Protein AF-0000000072361616 (afdb_homodimer)

Organism: Felis catus (NCBI:txid9685)

Nearest PDB structures (foldseek):
  4yra-assembly2_B  TM=9.728E-01  e=6.068E-49  Mus musculus
  6jyg-assembly1_F  TM=9.599E-01  e=6.213E-40  Phytophthora infestans T30-4
  8gil-assembly1_B  TM=9.466E-01  e=5.056E-34  Trypanosoma cruzi
  8gjb-assembly1_B  TM=9.308E-01  e=2.447E-34  Trypanosoma cruzi
  5k4t-assembly1_A  TM=9.382E-01  e=1.420E-34  Trypanosoma brucei

Radius of gyration: 33.46 Å; Cα contacts (8 Å, |Δi|>4): 1234; chains: 2; bounding box: 76×126×83 Å

Secondary structure (DSSP, 8-state):
---S---------S--TT-----------------------------------------------TTS----EEEE-SS---HHHHHHHHHHH-GGGEEEEESSPPPHHHHTTS-EEE--TT-HHHHHHHHHHTT--EEEE-----HHHHHH-HHHHIIIIIIHHHHHHHHHHHTT-EEE--EEGGG--TTS--TTBPSSS----SSHHHHHHHHHHHHHHHHHHHH--EEEEEEE-EEE-SS----S-GGGHHHHHHHHHHHTSEEEESS-TT--EEEEEHHHHHHHHHHHHHS-GGG-S-SEEE--SEEE-HHHHHHHHHTT-TT-EEEE---HHHHHHHHHS-SSB--HHHHHHH-------HHHHHHHHHHHHHHHHHHHHH-/---S-TT--TT-SS--TT-----------------------------------------------S-S----EEEE-SS---HHHHHHHHHHH-GGGEEEEESSPPPHHHHTTS-EEE--TT-HHHHHHHHHHTT--EEEE-----HHHHHH-HHHHIIIIIIHHHHHHHHHHHTT-EEE--EEGGG--TTS--TTBPSSS----SSHHHHHHHHHHHHHHHHHHHH--EEEEEEE-EEE-SS----S-GGGHHHHHHHHHHHTSEEEESS-TT--EEEEEHHHHHHHHHHHHHS-GGG-S-SEEE--SEEE-HHHHHHHHHTT-TT-EEEE---HHHHHHHHHS-SSB--HHHHHHH-------HHHHHHHHHHHHHHHHHHHHH-

Sequence (774 aa):
DLGPRAAAAWALAAQHFWEAPSEGYLKSDAGRQDAAAGCGPDAGETSLWLLDLCPAGPVSGHLPSANSSRCQLLLFLFLWNRPATRLNYRKRFGKDNVILSDIRKPPDHIFHGGPFIYSDILDYKNLREIVVNNRITWLFHYSALLSAIGEANVSLARAVNITGLHNVLDVAAEHNLRLFVPSTIGAFGPTSPRNPTPDICIQRPRTIYGVSKVHAELMGEYYHYRYGLDFRCLRYPGIISADSQPGGGTTDYAVQIFHDAVKNGKFECNLKSSTRLPMMYIDDCLRATLEVMEAPAESLSMRTYNVNAMSFTPEDLAQELLKHIPEFQITYNVDSVRQAIADSWPMNFDDSNARKDWGWKHDFDLPELVTTMLNFHGSDTRVAQANDLGPRAAAAWALAAQHFWEAPSEGYLKSDAGRQDAAAGCGPDAGETSLWLLDLCPAGPVSGHLPSANSSRCQLLLFLFLWNRPATRLNYRKRFGKDNVILSDIRKPPDHIFHGGPFIYSDILDYKNLREIVVNNRITWLFHYSALLSAIGEANVSLARAVNITGLHNVLDVAAEHNLRLFVPSTIGAFGPTSPRNPTPDICIQRPRTIYGVSKVHAELMGEYYHYRYGLDFRCLRYPGIISADSQPGGGTTDYAVQIFHDAVKNGKFECNLKSSTRLPMMYIDDCLRATLEVMEAPAESLSMRTYNVNAMSFTPEDLAQELLKHIPEFQITYNVDSVRQAIADSWPMNFDDSNARKDWGWKHDFDLPELVTTMLNFHGSDTRVAQAN

Structure (mmCIF, N/CA/C/O backbone):
data_AF-0000000072361616-model_v1
#
loop_
_entity.id
_entity.type
_entity.pdbx_description
1 polymer 'Uncharacterized protein'
#
loop_
_atom_site.group_PDB
_atom_site.id
_atom_site.type_symbol
_atom_site.label_atom_id
_atom_site.label_alt_id
_atom_site.label_comp_id
_atom_site.label_asym_id
_atom_site.label_entity_id
_atom_site.label_seq_id
_atom_site.pdbx_PDB_ins_code
_atom_site.Cartn_x
_atom_site.Cartn_y
_atom_site.Cartn_z
_atom_site.occupancy
_atom_site.B_iso_or_equiv
_atom_site.auth_seq_id
_atom_site.auth_comp_id
_atom_site.auth_asym_id
_atom_site.auth_atom_id
_atom_site.pdbx_PDB_model_num
ATOM 1 N N . ASP A 1 1 ? 14.508 43.75 -32.531 1 20.64 1 ASP A N 1
ATOM 2 C CA . ASP A 1 1 ? 14.195 43.25 -33.844 1 20.64 1 ASP A CA 1
ATOM 3 C C . ASP A 1 1 ? 14.703 41.812 -34.031 1 20.64 1 ASP A C 1
ATOM 5 O O . ASP A 1 1 ? 14.883 41.344 -35.156 1 20.64 1 ASP A O 1
ATOM 9 N N . LEU A 1 2 ? 14.844 41.031 -32.938 1 20.56 2 LEU A N 1
ATOM 10 C CA . LEU A 1 2 ? 15.461 39.844 -32.375 1 20.56 2 LEU A CA 1
ATOM 11 C C . LEU A 1 2 ? 15 38.594 -33.125 1 20.56 2 LEU A C 1
ATOM 13 O O . LEU A 1 2 ? 13.805 38.312 -33.188 1 20.56 2 LEU A O 1
ATOM 17 N N . GLY A 1 3 ? 15.805 37.969 -34.125 1 20.42 3 GLY A N 1
ATOM 18 C CA . GLY A 1 3 ? 15.953 37.125 -35.312 1 20.42 3 GLY A CA 1
ATOM 19 C C . GLY A 1 3 ? 15.68 35.656 -35 1 20.42 3 GLY A C 1
ATOM 20 O O . GLY A 1 3 ? 15.68 35.219 -33.844 1 20.42 3 GLY A O 1
ATOM 21 N N . PRO A 1 4 ? 15.242 34.719 -36 1 20.38 4 PRO A N 1
ATOM 22 C CA . PRO A 1 4 ? 14.508 33.438 -36.094 1 20.38 4 PRO A CA 1
ATOM 23 C C . PRO A 1 4 ? 15.266 32.25 -35.5 1 20.38 4 PRO A C 1
ATOM 25 O O . PRO A 1 4 ? 14.734 31.156 -35.438 1 20.38 4 PRO A O 1
ATOM 28 N N . ARG A 1 5 ? 16.578 32.156 -35.25 1 17.88 5 ARG A N 1
ATOM 29 C CA . ARG A 1 5 ? 17.594 31.141 -35.594 1 17.88 5 ARG A CA 1
ATOM 30 C C . ARG A 1 5 ? 17.469 29.922 -34.688 1 17.88 5 ARG A C 1
ATOM 32 O O . ARG A 1 5 ? 17.531 28.781 -35.156 1 17.88 5 ARG A O 1
ATOM 39 N N . ALA A 1 6 ? 17.891 29.875 -33.344 1 17.14 6 ALA A N 1
ATOM 40 C CA . ALA A 1 6 ? 18.859 28.906 -32.812 1 17.14 6 ALA A CA 1
ATOM 41 C C . ALA A 1 6 ? 18.156 27.625 -32.406 1 17.14 6 ALA A C 1
ATOM 43 O O . ALA A 1 6 ? 17.984 27.359 -31.203 1 17.14 6 ALA A O 1
ATOM 44 N N . ALA A 1 7 ? 16.969 27.188 -32.656 1 16.47 7 ALA A N 1
ATOM 45 C CA . ALA A 1 7 ? 16.156 26.266 -31.875 1 16.47 7 ALA A CA 1
ATOM 46 C C . ALA A 1 7 ? 16.609 24.828 -32.062 1 16.47 7 ALA A C 1
ATOM 48 O O . ALA A 1 7 ? 15.953 23.891 -31.625 1 16.47 7 ALA A O 1
ATOM 49 N N . ALA A 1 8 ? 17.672 24.328 -32.906 1 16.77 8 ALA A N 1
ATOM 50 C CA . ALA A 1 8 ? 17.797 23.078 -33.656 1 16.77 8 ALA A CA 1
ATOM 51 C C . ALA A 1 8 ? 18.188 21.922 -32.75 1 16.77 8 ALA A C 1
ATOM 53 O O . ALA A 1 8 ? 17.656 20.812 -32.875 1 16.77 8 ALA A O 1
ATOM 54 N N . ALA A 1 9 ? 19.328 21.766 -31.859 1 16.69 9 ALA A N 1
ATOM 55 C CA . ALA A 1 9 ? 20.422 20.797 -31.922 1 16.69 9 ALA A CA 1
ATOM 56 C C . ALA A 1 9 ? 20.094 19.531 -31.141 1 16.69 9 ALA A C 1
ATOM 58 O O . ALA A 1 9 ? 20.453 18.438 -31.547 1 16.69 9 ALA A O 1
ATOM 59 N N . TRP A 1 10 ? 19.688 19.344 -29.828 1 16.55 10 TRP A N 1
ATOM 60 C CA . TRP A 1 10 ? 20.234 18.344 -28.922 1 16.55 10 TRP A CA 1
ATOM 61 C C . TRP A 1 10 ? 19.562 17 -29.141 1 16.55 10 TRP A C 1
ATOM 63 O O . TRP A 1 10 ? 18.594 16.656 -28.438 1 16.55 10 TRP A O 1
ATOM 73 N N . ALA A 1 11 ? 19.188 16.344 -30.312 1 16.91 11 ALA A N 1
ATOM 74 C CA . ALA A 1 11 ? 18.484 15.141 -30.75 1 16.91 11 ALA A CA 1
ATOM 75 C C . ALA A 1 11 ? 19.281 13.883 -30.406 1 16.91 11 ALA A C 1
ATOM 77 O O . ALA A 1 11 ? 18.703 12.805 -30.219 1 16.91 11 ALA A O 1
ATOM 78 N N . LEU A 1 12 ? 20.719 13.617 -30.453 1 17.88 12 LEU A N 1
ATOM 79 C CA . LEU A 1 12 ? 21.484 12.539 -31.062 1 17.88 12 LEU A CA 1
ATOM 80 C C . LEU A 1 12 ? 21.547 11.328 -30.125 1 17.88 12 LEU A C 1
ATOM 82 O O . LEU A 1 12 ? 21.672 10.188 -30.594 1 17.88 12 LEU A O 1
ATOM 86 N N . ALA A 1 13 ? 21.875 11.211 -28.812 1 18 13 ALA A N 1
ATOM 87 C CA . ALA A 1 13 ? 22.984 10.398 -28.312 1 18 13 ALA A CA 1
ATOM 88 C C . ALA A 1 13 ? 22.578 8.922 -28.219 1 18 13 ALA A C 1
ATOM 90 O O . ALA A 1 13 ? 23.422 8.062 -27.969 1 18 13 ALA A O 1
ATOM 91 N N . ALA A 1 14 ? 21.391 8.391 -27.969 1 17.22 14 ALA A N 1
ATOM 92 C CA . ALA A 1 14 ? 21.219 7.059 -27.391 1 17.22 14 ALA A CA 1
ATOM 93 C C . ALA A 1 14 ? 21.469 5.973 -28.438 1 17.22 14 ALA A C 1
ATOM 95 O O . ALA A 1 14 ? 20.578 5.613 -29.203 1 17.22 14 ALA A O 1
ATOM 96 N N . GLN A 1 15 ? 22.703 5.984 -29.219 1 16.36 15 GLN A N 1
ATOM 97 C CA . GLN A 1 15 ? 22.969 5.145 -30.391 1 16.36 15 GLN A CA 1
ATOM 98 C C . GLN A 1 15 ? 22.766 3.668 -30.062 1 16.36 15 GLN A C 1
ATOM 100 O O . GLN A 1 15 ? 22.641 3.299 -28.891 1 16.36 15 GLN A O 1
ATOM 105 N N . HIS A 1 16 ? 23.719 2.568 -30.875 1 17.09 16 HIS A N 1
ATOM 106 C CA . HIS A 1 16 ? 23.922 1.427 -31.766 1 17.09 16 HIS A CA 1
ATOM 107 C C . HIS A 1 16 ? 24.438 0.217 -30.984 1 17.09 16 HIS A C 1
ATOM 109 O O . HIS A 1 16 ? 25.516 -0.306 -31.297 1 17.09 16 HIS A O 1
ATOM 115 N N . PHE A 1 17 ? 24.266 -0.236 -29.781 1 18.34 17 PHE A N 1
ATOM 116 C CA . PHE A 1 17 ? 25.156 -1.27 -29.281 1 18.34 17 PHE A CA 1
ATOM 117 C C . PHE A 1 17 ? 25.078 -2.529 -30.125 1 18.34 17 PHE A C 1
ATOM 119 O O . PHE A 1 17 ? 24.578 -3.564 -29.672 1 18.34 17 PHE A O 1
ATOM 126 N N . TRP A 1 18 ? 24.609 -2.49 -31.469 1 17.17 18 TRP A N 1
ATOM 127 C CA . TRP A 1 18 ? 24.406 -3.713 -32.25 1 17.17 18 TRP A CA 1
ATOM 128 C C . TRP A 1 18 ? 25.703 -4.473 -32.438 1 17.17 18 TRP A C 1
ATOM 130 O O . TRP A 1 18 ? 25.734 -5.707 -32.375 1 17.17 18 TRP A O 1
ATOM 140 N N . GLU A 1 19 ? 26.906 -3.963 -32.906 1 16.64 19 GLU A N 1
ATOM 141 C CA . GLU A 1 19 ? 27.453 -4.645 -34.094 1 16.64 19 GLU A CA 1
ATOM 142 C C . GLU A 1 19 ? 28.359 -5.809 -33.656 1 16.64 19 GLU A C 1
ATOM 144 O O . GLU A 1 19 ? 28.688 -6.668 -34.469 1 16.64 19 GLU A O 1
ATOM 149 N N . ALA A 1 20 ? 29.016 -6.062 -32.562 1 16.58 20 ALA A N 1
ATOM 150 C CA . ALA A 1 20 ? 30.422 -6.332 -32.875 1 16.58 20 ALA A CA 1
ATOM 151 C C . ALA A 1 20 ? 30.547 -7.562 -33.781 1 16.58 20 ALA A C 1
ATOM 153 O O . ALA A 1 20 ? 29.859 -8.57 -33.562 1 16.58 20 ALA A O 1
ATOM 154 N N . PRO A 1 21 ? 31.422 -7.574 -34.938 1 16.34 21 PRO A N 1
ATOM 155 C CA . PRO A 1 21 ? 31.703 -8.406 -36.125 1 16.34 21 PRO A CA 1
ATOM 156 C C . PRO A 1 21 ? 32.406 -9.711 -35.75 1 16.34 21 PRO A C 1
ATOM 158 O O . PRO A 1 21 ? 32.344 -10.688 -36.5 1 16.34 21 PRO A O 1
ATOM 161 N N . SER A 1 22 ? 33.281 -9.875 -34.719 1 15.7 22 SER A N 1
ATOM 162 C CA . SER A 1 22 ? 34.594 -10.297 -35.188 1 15.7 22 SER A CA 1
ATOM 163 C C . SER A 1 22 ? 34.5 -11.656 -35.875 1 15.7 22 SER A C 1
ATOM 165 O O . SER A 1 22 ? 33.562 -12.422 -35.656 1 15.7 22 SER A O 1
ATOM 167 N N . GLU A 1 23 ? 35.688 -12.125 -36.656 1 16.2 23 GLU A N 1
ATOM 168 C CA . GLU A 1 23 ? 36.312 -12.891 -37.719 1 16.2 23 GLU A CA 1
ATOM 169 C C . GLU A 1 23 ? 36.5 -14.344 -37.312 1 16.2 23 GLU A C 1
ATOM 171 O O . GLU A 1 23 ? 36.438 -15.242 -38.156 1 16.2 23 GLU A O 1
ATOM 176 N N . GLY A 1 24 ? 37.031 -14.734 -36.094 1 15.24 24 GLY A N 1
ATOM 177 C CA . GLY A 1 24 ? 38.25 -15.484 -36.344 1 15.24 24 GLY A CA 1
ATOM 178 C C . GLY A 1 24 ? 38.031 -16.781 -37.094 1 15.24 24 GLY A C 1
ATOM 179 O O . GLY A 1 24 ? 36.875 -17.188 -37.281 1 15.24 24 GLY A O 1
ATOM 180 N N . TYR A 1 25 ? 39.031 -17.859 -36.781 1 15.53 25 TYR A N 1
ATOM 181 C CA . TYR A 1 25 ? 40.031 -18.781 -37.312 1 15.53 25 TYR A CA 1
ATOM 182 C C . TYR A 1 25 ? 39.406 -20.125 -37.625 1 15.53 25 TYR A C 1
ATOM 184 O O . TYR A 1 25 ? 38.312 -20.453 -37.125 1 15.53 25 TYR A O 1
ATOM 192 N N . LEU A 1 26 ? 40.312 -21.156 -37.812 1 14.88 26 LEU A N 1
ATOM 193 C CA . LEU A 1 26 ? 40.781 -22.188 -38.75 1 14.88 26 LEU A CA 1
ATOM 194 C C . LEU A 1 26 ? 40 -23.484 -38.531 1 14.88 26 LEU A C 1
ATOM 196 O O . LEU A 1 26 ? 39.469 -24.062 -39.5 1 14.88 26 LEU A O 1
ATOM 200 N N . LYS A 1 27 ? 40.5 -24.312 -37.406 1 15.36 27 LYS A N 1
ATOM 201 C CA . LYS A 1 27 ? 41.406 -25.422 -37.75 1 15.36 27 LYS A CA 1
ATOM 202 C C . LYS A 1 27 ? 40.594 -26.672 -38.094 1 15.36 27 LYS A C 1
ATOM 204 O O . LYS A 1 27 ? 40.031 -26.781 -39.188 1 15.36 27 LYS A O 1
ATOM 209 N N . SER A 1 28 ? 40.594 -27.797 -37.188 1 14.27 28 SER A N 1
ATOM 210 C CA . SER A 1 28 ? 41.188 -29.078 -37.562 1 14.27 28 SER A CA 1
ATOM 211 C C . SER A 1 28 ? 40.125 -30.062 -38.031 1 14.27 28 SER A C 1
ATOM 213 O O . SER A 1 28 ? 38.938 -29.781 -37.938 1 14.27 28 SER A O 1
ATOM 215 N N . ASP A 1 29 ? 40.031 -31.344 -37.344 1 14.84 29 ASP A N 1
ATOM 216 C CA . ASP A 1 29 ? 40.562 -32.656 -37.656 1 14.84 29 ASP A CA 1
ATOM 217 C C . ASP A 1 29 ? 39.438 -33.594 -38.125 1 14.84 29 ASP A C 1
ATOM 219 O O . ASP A 1 29 ? 38.281 -33.406 -37.812 1 14.84 29 ASP A O 1
ATOM 223 N N . ALA A 1 30 ? 39.938 -34.781 -38.75 1 16.27 30 ALA A N 1
ATOM 224 C CA . ALA A 1 30 ? 39.75 -35.906 -39.688 1 16.27 30 ALA A CA 1
ATOM 225 C C . ALA A 1 30 ? 38.75 -36.906 -39.156 1 16.27 30 ALA A C 1
ATOM 227 O O . ALA A 1 30 ? 37.812 -37.312 -39.875 1 16.27 30 ALA A O 1
ATOM 228 N N . GLY A 1 31 ? 39.156 -37.75 -38.094 1 14.54 31 GLY A N 1
ATOM 229 C CA . GLY A 1 31 ? 39.344 -39.125 -38.531 1 14.54 31 GLY A CA 1
ATOM 230 C C . GLY A 1 31 ? 38.062 -39.969 -38.469 1 14.54 31 GLY A C 1
ATOM 231 O O . GLY A 1 31 ? 37.688 -40.594 -39.438 1 14.54 31 GLY A O 1
ATOM 232 N N . ARG A 1 32 ? 37.719 -40.5 -37.125 1 14.12 32 ARG A N 1
ATOM 233 C CA . ARG A 1 32 ? 37.875 -41.938 -36.969 1 14.12 32 ARG A CA 1
ATOM 234 C C . ARG A 1 32 ? 36.594 -42.688 -37.344 1 14.12 32 ARG A C 1
ATOM 236 O O . ARG A 1 32 ? 35.5 -42.094 -37.375 1 14.12 32 ARG A O 1
ATOM 243 N N . GLN A 1 33 ? 36.5 -44 -36.781 1 14.33 33 GLN A N 1
ATOM 244 C CA . GLN A 1 33 ? 36.375 -45.406 -37.219 1 14.33 33 GLN A CA 1
ATOM 245 C C . GLN A 1 33 ? 34.938 -45.875 -37.156 1 14.33 33 GLN A C 1
ATOM 247 O O . GLN A 1 33 ? 34.094 -45.219 -36.562 1 14.33 33 GLN A O 1
ATOM 252 N N . ASP A 1 34 ? 34.688 -47.188 -36.75 1 14.77 34 ASP A N 1
ATOM 253 C CA . ASP A 1 34 ? 34.312 -48.469 -37.344 1 14.77 34 ASP A CA 1
ATOM 254 C C . ASP A 1 34 ? 32.938 -48.906 -36.844 1 14.77 34 ASP A C 1
ATOM 256 O O . ASP A 1 34 ? 32.094 -49.375 -37.656 1 14.77 34 ASP A O 1
ATOM 260 N N . ALA A 1 35 ? 32.812 -49.188 -35.375 1 14.18 35 ALA A N 1
ATOM 261 C CA . ALA A 1 35 ? 32.594 -50.562 -34.969 1 14.18 35 ALA A CA 1
ATOM 262 C C . ALA A 1 35 ? 31.125 -50.969 -35.188 1 14.18 35 ALA A C 1
ATOM 264 O O . ALA A 1 35 ? 30.234 -50.125 -35.125 1 14.18 35 ALA A O 1
ATOM 265 N N . ALA A 1 36 ? 30.656 -52.281 -34.688 1 15.36 36 ALA A N 1
ATOM 266 C CA . ALA A 1 36 ? 30.125 -53.594 -35.094 1 15.36 36 ALA A CA 1
ATOM 267 C C . ALA A 1 36 ? 28.641 -53.688 -34.719 1 15.36 36 ALA A C 1
ATOM 269 O O . ALA A 1 36 ? 27.797 -53.938 -35.562 1 15.36 36 ALA A O 1
ATOM 270 N N . ALA A 1 37 ? 28.234 -54.625 -33.562 1 16.02 37 ALA A N 1
ATOM 271 C CA . ALA A 1 37 ? 27.703 -56 -33.719 1 16.02 37 ALA A CA 1
ATOM 272 C C . ALA A 1 37 ? 26.203 -56.031 -33.469 1 16.02 37 ALA A C 1
ATOM 274 O O . ALA A 1 37 ? 25.625 -55.062 -33 1 16.02 37 ALA A O 1
ATOM 275 N N . GLY A 1 38 ? 25.75 -57 -32.438 1 15.51 38 GLY A N 1
ATOM 276 C CA . GLY A 1 38 ? 25 -58.25 -32.594 1 15.51 38 GLY A CA 1
ATOM 277 C C . GLY A 1 38 ? 23.547 -58.125 -32.219 1 15.51 38 GLY A C 1
ATOM 278 O O . GLY A 1 38 ? 23.078 -57.031 -31.891 1 15.51 38 GLY A O 1
ATOM 279 N N . CYS A 1 39 ? 23.016 -58.875 -31.078 1 16.34 39 CYS A N 1
ATOM 280 C CA . CYS A 1 39 ? 22.125 -60.031 -31.078 1 16.34 39 CYS A CA 1
ATOM 281 C C . CYS A 1 39 ? 20.719 -59.625 -30.625 1 16.34 39 CYS A C 1
ATOM 283 O O . CYS A 1 39 ? 19.766 -59.75 -31.391 1 16.34 39 CYS A O 1
ATOM 285 N N . GLY A 1 40 ? 20.281 -60 -29.234 1 16.83 40 GLY A N 1
ATOM 286 C CA . GLY A 1 40 ? 19.375 -61.094 -28.938 1 16.83 40 GLY A CA 1
ATOM 287 C C . GLY A 1 40 ? 17.953 -60.656 -28.688 1 16.83 40 GLY A C 1
ATOM 288 O O . GLY A 1 40 ? 17.656 -59.469 -28.672 1 16.83 40 GLY A O 1
ATOM 289 N N . PRO A 1 41 ? 17.219 -61.094 -27.406 1 18.44 41 PRO A N 1
ATOM 290 C CA . PRO A 1 41 ? 16 -61.906 -27.266 1 18.44 41 PRO A CA 1
ATOM 291 C C . PRO A 1 41 ? 14.758 -61.031 -27.047 1 18.44 41 PRO A C 1
ATOM 293 O O . PRO A 1 41 ? 14.867 -59.844 -26.781 1 18.44 41 PRO A O 1
ATOM 296 N N . ASP A 1 42 ? 13.516 -61.656 -26.578 1 18.67 42 ASP A N 1
ATOM 297 C CA . ASP A 1 42 ? 12.062 -61.719 -26.719 1 18.67 42 ASP A CA 1
ATOM 298 C C . ASP A 1 42 ? 11.367 -60.906 -25.656 1 18.67 42 ASP A C 1
ATOM 300 O O . ASP A 1 42 ? 11.336 -61.281 -24.484 1 18.67 42 ASP A O 1
ATOM 304 N N . ALA A 1 43 ? 11.562 -59.656 -25.344 1 17.81 43 ALA A N 1
ATOM 305 C CA . ALA A 1 43 ? 11.195 -59.031 -24.078 1 17.81 43 ALA A CA 1
ATOM 306 C C . ALA A 1 43 ? 9.688 -59.094 -23.859 1 17.81 43 ALA A C 1
ATOM 308 O O . ALA A 1 43 ? 8.914 -58.844 -24.797 1 17.81 43 ALA A O 1
ATOM 309 N N . GLY A 1 44 ? 9.234 -59.594 -22.641 1 18.42 44 GLY A N 1
ATOM 310 C CA . GLY A 1 44 ? 8.062 -59.938 -21.859 1 18.42 44 GLY A CA 1
ATOM 311 C C . GLY A 1 44 ? 7.098 -58.781 -21.656 1 18.42 44 GLY A C 1
ATOM 312 O O . GLY A 1 44 ? 7.512 -57.625 -21.609 1 18.42 44 GLY A O 1
ATOM 313 N N . GLU A 1 45 ? 5.734 -58.906 -21.875 1 18.98 45 GLU A N 1
ATOM 314 C CA . GLU A 1 45 ? 4.488 -58.156 -22 1 18.98 45 GLU A CA 1
ATOM 315 C C . GLU A 1 45 ? 4.117 -57.469 -20.688 1 18.98 45 GLU A C 1
ATOM 317 O O . GLU A 1 45 ? 3.547 -58.094 -19.797 1 18.98 45 GLU A O 1
ATOM 322 N N . THR A 1 46 ? 4.934 -56.719 -19.953 1 17.72 46 THR A N 1
ATOM 323 C CA . THR A 1 46 ? 4.516 -56.281 -18.625 1 17.72 46 THR A CA 1
ATOM 324 C C . THR A 1 46 ? 3.205 -55.5 -18.703 1 17.72 46 THR A C 1
ATOM 326 O O . THR A 1 46 ? 3.094 -54.531 -19.453 1 17.72 46 THR A O 1
ATOM 329 N N . SER A 1 47 ? 2.01 -56.062 -18.219 1 18.42 47 SER A N 1
ATOM 330 C CA . SER A 1 47 ? 0.609 -55.719 -18.031 1 18.42 47 SER A CA 1
ATOM 331 C C . SER A 1 47 ? 0.47 -54.469 -17.172 1 18.42 47 SER A C 1
ATOM 333 O O . SER A 1 47 ? 0.876 -54.438 -16 1 18.42 47 SER A O 1
ATOM 335 N N . LEU A 1 48 ? 0.637 -53.281 -17.609 1 18.67 48 LEU A N 1
ATOM 336 C CA . LEU A 1 48 ? 0.519 -52 -16.906 1 18.67 48 LEU A CA 1
ATOM 337 C C . LEU A 1 48 ? -0.864 -51.844 -16.281 1 18.67 48 LEU A C 1
ATOM 339 O O . LEU A 1 48 ? -1.871 -51.812 -16.984 1 18.67 48 LEU A O 1
ATOM 343 N N . TRP A 1 49 ? -1.141 -52.406 -15.039 1 18.83 49 TRP A N 1
ATOM 344 C CA . TRP A 1 49 ? -2.336 -52.344 -14.211 1 18.83 49 TRP A CA 1
ATOM 345 C C . TRP A 1 49 ? -2.852 -50.906 -14.117 1 18.83 49 TRP A C 1
ATOM 347 O O . TRP A 1 49 ? -2.105 -49.969 -13.766 1 18.83 49 TRP A O 1
ATOM 357 N N . LEU A 1 50 ? -3.861 -50.5 -14.859 1 18.72 50 LEU A N 1
ATOM 358 C CA . LEU A 1 50 ? -4.734 -49.344 -14.938 1 18.72 50 LEU A CA 1
ATOM 359 C C . LEU A 1 50 ? -5.387 -49.062 -13.594 1 18.72 50 LEU A C 1
ATOM 361 O O . LEU A 1 50 ? -6.168 -49.875 -13.094 1 18.72 50 LEU A O 1
ATOM 365 N N . LEU A 1 51 ? -4.734 -48.562 -12.562 1 19.05 51 LEU A N 1
ATOM 366 C CA . LEU A 1 51 ? -5.348 -48.25 -11.281 1 19.05 51 LEU A CA 1
ATOM 367 C C . LEU A 1 51 ? -6.727 -47.625 -11.477 1 19.05 51 LEU A C 1
ATOM 369 O O . LEU A 1 51 ? -6.863 -46.594 -12.172 1 19.05 51 LEU A O 1
ATOM 373 N N . ASP A 1 52 ? -7.824 -48.312 -11.352 1 20.73 52 ASP A N 1
ATOM 374 C CA . ASP A 1 52 ? -9.258 -48.062 -11.305 1 20.73 52 ASP A CA 1
ATOM 375 C C . ASP A 1 52 ? -9.586 -46.969 -10.273 1 20.73 52 ASP A C 1
ATOM 377 O O . ASP A 1 52 ? -9.469 -47.219 -9.07 1 20.73 52 ASP A O 1
ATOM 381 N N . LEU A 1 53 ? -9.305 -45.812 -10.438 1 20.45 53 LEU A N 1
ATOM 382 C CA . LEU A 1 53 ? -9.773 -44.719 -9.586 1 20.45 53 LEU A CA 1
ATOM 383 C C . LEU A 1 53 ? -11.266 -44.875 -9.297 1 20.45 53 LEU A C 1
ATOM 385 O O . LEU A 1 53 ? -12.039 -45.25 -10.18 1 20.45 53 LEU A O 1
ATOM 389 N N . CYS A 1 54 ? -11.656 -45.156 -8.055 1 22.59 54 CYS A N 1
ATOM 390 C CA . CYS A 1 54 ? -12.961 -45.438 -7.477 1 22.59 54 CYS A CA 1
ATOM 391 C C . CYS A 1 54 ? -14.023 -44.5 -8.023 1 22.59 54 CYS A C 1
ATOM 393 O O . CYS A 1 54 ? -13.781 -43.312 -8.188 1 22.59 54 CYS A O 1
ATOM 395 N N . PRO A 1 55 ? -15.164 -45.031 -8.555 1 23.47 55 PRO A N 1
ATOM 396 C CA . PRO A 1 55 ? -16.328 -44.312 -9.078 1 23.47 55 PRO A CA 1
ATOM 397 C C . PRO A 1 55 ? -16.969 -43.406 -8.031 1 23.47 55 PRO A C 1
ATOM 399 O O . PRO A 1 55 ? -17.422 -43.875 -6.992 1 23.47 55 PRO A O 1
ATOM 402 N N . ALA A 1 56 ? -16.5 -42.344 -7.586 1 25.31 56 ALA A N 1
ATOM 403 C CA . ALA A 1 56 ? -17.297 -41.5 -6.691 1 25.31 56 ALA A CA 1
ATOM 404 C C . ALA A 1 56 ? -18.734 -41.406 -7.188 1 25.31 56 ALA A C 1
ATOM 406 O O . ALA A 1 56 ? -18.984 -41.375 -8.391 1 25.31 56 ALA A O 1
ATOM 407 N N . GLY A 1 57 ? -19.734 -41.938 -6.492 1 25.03 57 GLY A N 1
ATOM 408 C CA . GLY A 1 57 ? -21.156 -41.844 -6.766 1 25.03 57 GLY A CA 1
ATOM 409 C C . GLY A 1 57 ? -21.594 -40.5 -7.316 1 25.03 57 GLY A C 1
ATOM 410 O O . GLY A 1 57 ? -20.875 -39.531 -7.191 1 25.03 57 GLY A O 1
ATOM 411 N N . PRO A 1 58 ? -22.703 -40.531 -8.18 1 24.89 58 PRO A N 1
ATOM 412 C CA . PRO A 1 58 ? -23.219 -39.406 -8.969 1 24.89 58 PRO A CA 1
ATOM 413 C C . PRO A 1 58 ? -23.594 -38.188 -8.109 1 24.89 58 PRO A C 1
ATOM 415 O O . PRO A 1 58 ? -24.438 -38.312 -7.223 1 24.89 58 PRO A O 1
ATOM 418 N N . VAL A 1 59 ? -22.812 -37.594 -7.41 1 25.95 59 VAL A N 1
ATOM 419 C CA . VAL A 1 59 ? -23.406 -36.438 -6.738 1 25.95 59 VAL A CA 1
ATOM 420 C C . VAL A 1 59 ? -24.281 -35.656 -7.723 1 25.95 59 VAL A C 1
ATOM 422 O O . VAL A 1 59 ? -23.812 -35.281 -8.789 1 25.95 59 VAL A O 1
ATOM 425 N N . SER A 1 60 ? -25.578 -35.969 -7.816 1 25.06 60 SER A N 1
ATOM 426 C CA . SER A 1 60 ? -26.641 -35.312 -8.586 1 25.06 60 SER A CA 1
ATOM 427 C C . SER A 1 60 ? -26.578 -33.812 -8.453 1 25.06 60 SER A C 1
ATOM 429 O O . SER A 1 60 ? -27.578 -33.156 -8.094 1 25.06 60 SER A O 1
ATOM 431 N N . GLY A 1 61 ? -25.641 -33.25 -7.859 1 26.92 61 GLY A N 1
ATOM 432 C CA . GLY A 1 61 ? -25.922 -31.844 -7.75 1 26.92 61 GLY A CA 1
ATOM 433 C C . GLY A 1 61 ? -26.219 -31.188 -9.086 1 26.92 61 GLY A C 1
ATOM 434 O O . GLY A 1 61 ? -25.672 -31.578 -10.109 1 26.92 61 GLY A O 1
ATOM 435 N N . HIS A 1 62 ? -27.484 -30.734 -9.266 1 26.73 62 HIS A N 1
ATOM 436 C CA . HIS A 1 62 ? -28 -30.016 -10.43 1 26.73 62 HIS A CA 1
ATOM 437 C C . HIS A 1 62 ? -26.938 -29.078 -10.992 1 26.73 62 HIS A C 1
ATOM 439 O O . HIS A 1 62 ? -26.484 -28.156 -10.305 1 26.73 62 HIS A O 1
ATOM 445 N N . LEU A 1 63 ? -26.016 -29.594 -11.688 1 30.94 63 LEU A N 1
ATOM 446 C CA . LEU A 1 63 ? -25.266 -28.672 -12.539 1 30.94 63 LEU A CA 1
ATOM 447 C C . LEU A 1 63 ? -26.219 -27.734 -13.289 1 30.94 63 LEU A C 1
ATOM 449 O O . LEU A 1 63 ? -27.156 -28.203 -13.938 1 30.94 63 LEU A O 1
ATOM 453 N N . PRO A 1 64 ? -26.578 -26.562 -12.703 1 30.19 64 PRO A N 1
ATOM 454 C CA . PRO A 1 64 ? -27.531 -25.812 -13.516 1 30.19 64 PRO A CA 1
ATOM 455 C C . PRO A 1 64 ? -27.328 -26.031 -15.016 1 30.19 64 PRO A C 1
ATOM 457 O O . PRO A 1 64 ? -26.234 -26.406 -15.445 1 30.19 64 PRO A O 1
ATOM 460 N N . SER A 1 65 ? -28.406 -26.422 -15.719 1 28.95 65 SER A N 1
ATOM 461 C CA . SER A 1 65 ? -28.547 -26.578 -17.156 1 28.95 65 SER A CA 1
ATOM 462 C C . SER A 1 65 ? -27.688 -25.578 -17.922 1 28.95 65 SER A C 1
ATOM 464 O O . SER A 1 65 ? -27.344 -24.531 -17.391 1 28.95 65 SER A O 1
ATOM 466 N N . ALA A 1 66 ? -27.109 -25.875 -19.062 1 33 66 ALA A N 1
ATOM 467 C CA . ALA A 1 66 ? -26.328 -25.25 -20.109 1 33 66 ALA A CA 1
ATOM 468 C C . ALA A 1 66 ? -26.859 -23.844 -20.422 1 33 66 ALA A C 1
ATOM 470 O O . ALA A 1 66 ? -26.344 -23.156 -21.312 1 33 66 ALA A O 1
ATOM 471 N N . ASN A 1 67 ? -28.141 -23.516 -20.266 1 31.64 67 ASN A N 1
ATOM 472 C CA . ASN A 1 67 ? -28.703 -22.219 -20.609 1 31.64 67 ASN A CA 1
ATOM 473 C C . ASN A 1 67 ? -28.094 -21.094 -19.766 1 31.64 67 ASN A C 1
ATOM 475 O O . ASN A 1 67 ? -28.734 -20.062 -19.547 1 31.64 67 ASN A O 1
ATOM 479 N N . SER A 1 68 ? -27.328 -21.328 -18.719 1 33.91 68 SER A N 1
ATOM 480 C CA . SER A 1 68 ? -26.828 -20.438 -17.672 1 33.91 68 SER A CA 1
ATOM 481 C C . SER A 1 68 ? -25.938 -19.344 -18.266 1 33.91 68 SER A C 1
ATOM 483 O O . SER A 1 68 ? -25.297 -19.547 -19.297 1 33.91 68 SER A O 1
ATOM 485 N N . SER A 1 69 ? -25.984 -18.016 -17.906 1 38.12 69 SER A N 1
ATOM 486 C CA . SER A 1 69 ? -25.266 -16.797 -18.25 1 38.12 69 SER A CA 1
ATOM 487 C C . SER A 1 69 ? -23.781 -17.062 -18.469 1 38.12 69 SER A C 1
ATOM 489 O O . SER A 1 69 ? -23.125 -17.656 -17.594 1 38.12 69 SER A O 1
ATOM 491 N N . ARG A 1 70 ? -23.25 -17.422 -19.656 1 43.09 70 ARG A N 1
ATOM 492 C CA . ARG A 1 70 ? -21.953 -17.719 -20.25 1 43.09 70 ARG A CA 1
ATOM 493 C C . ARG A 1 70 ? -20.844 -16.969 -19.516 1 43.09 70 ARG A C 1
ATOM 495 O O . ARG A 1 70 ? -20.812 -15.734 -19.516 1 43.09 70 ARG A O 1
ATOM 502 N N . CYS A 1 71 ? -20.359 -17.562 -18.453 1 45.69 71 CYS A N 1
ATOM 503 C CA . CYS A 1 71 ? -19.156 -17.016 -17.828 1 45.69 71 CYS A CA 1
ATOM 504 C C . CYS A 1 71 ? -18.016 -16.875 -18.828 1 45.69 71 CYS A C 1
ATOM 506 O O . CYS A 1 71 ? -17.594 -17.844 -19.422 1 45.69 71 CYS A O 1
ATOM 508 N N . GLN A 1 72 ? -17.844 -15.695 -19.531 1 54.69 72 GLN A N 1
ATOM 509 C CA . GLN A 1 72 ? -16.688 -15.391 -20.375 1 54.69 72 GLN A CA 1
ATOM 510 C C . GLN A 1 72 ? -15.508 -14.898 -19.531 1 54.69 72 GLN A C 1
ATOM 512 O O . GLN A 1 72 ? -15.602 -13.859 -18.875 1 54.69 72 GLN A O 1
ATOM 517 N N . LEU A 1 73 ? -14.555 -15.93 -19.453 1 61.28 73 LEU A N 1
ATOM 518 C CA . LEU A 1 73 ? -13.359 -15.672 -18.656 1 61.28 73 LEU A CA 1
ATOM 519 C C . LEU A 1 73 ? -12.273 -15.016 -19.5 1 61.28 73 LEU A C 1
ATOM 521 O O . LEU A 1 73 ? -12.039 -15.414 -20.641 1 61.28 73 LEU A O 1
ATOM 525 N N . LEU A 1 74 ? -11.836 -13.891 -19.047 1 59.59 74 LEU A N 1
ATOM 526 C CA . LEU A 1 74 ? -10.656 -13.273 -19.641 1 59.59 74 LEU A CA 1
ATOM 527 C C . LEU A 1 74 ? -9.453 -13.398 -18.719 1 59.59 74 LEU A C 1
ATOM 529 O O . LEU A 1 74 ? -9.539 -13.062 -17.531 1 59.59 74 LEU A O 1
ATOM 533 N N . LEU A 1 75 ? -8.469 -14.133 -19.25 1 65.31 75 LEU A N 1
ATOM 534 C CA . LEU A 1 75 ? -7.223 -14.273 -18.516 1 65.31 75 LEU A CA 1
ATOM 535 C C . LEU A 1 75 ? -6.133 -13.391 -19.109 1 65.31 75 LEU A C 1
ATOM 537 O O . LEU A 1 75 ? -5.84 -13.492 -20.312 1 65.31 75 LEU A O 1
ATOM 541 N N . PHE A 1 76 ? -5.789 -12.297 -18.438 1 52.31 76 PHE A N 1
ATOM 542 C CA . PHE A 1 76 ? -4.586 -11.562 -18.828 1 52.31 76 PHE A CA 1
ATOM 543 C C . PHE A 1 76 ? -3.334 -12.312 -18.375 1 52.31 76 PHE A C 1
ATOM 545 O O . PHE A 1 76 ? -3.111 -12.5 -17.188 1 52.31 76 PHE A O 1
ATOM 552 N N . LEU A 1 77 ? -2.67 -13.031 -19.391 1 52.44 77 LEU A N 1
ATOM 553 C CA . LEU A 1 77 ? -1.602 -13.984 -19.094 1 52.44 77 LEU A CA 1
ATOM 554 C C . LEU A 1 77 ? -0.233 -13.336 -19.266 1 52.44 77 LEU A C 1
ATOM 556 O O . LEU A 1 77 ? -0.008 -12.586 -20.219 1 52.44 77 LEU A O 1
ATOM 560 N N . PHE A 1 78 ? 0.469 -12.727 -18.312 1 47.12 78 PHE A N 1
ATOM 561 C CA . PHE A 1 78 ? 1.89 -12.555 -18.594 1 47.12 78 PHE A CA 1
ATOM 562 C C . PHE A 1 78 ? 2.645 -13.867 -18.375 1 47.12 78 PHE A C 1
ATOM 564 O O . PHE A 1 78 ? 3.324 -14.352 -19.281 1 47.12 78 PHE A O 1
ATOM 571 N N . LEU A 1 79 ? 3.141 -13.875 -17.234 1 42.44 79 LEU A N 1
ATOM 572 C CA . LEU A 1 79 ? 4.273 -14.711 -16.844 1 42.44 79 LEU A CA 1
ATOM 573 C C . LEU A 1 79 ? 3.959 -16.188 -17.078 1 42.44 79 LEU A C 1
ATOM 575 O O . LEU A 1 79 ? 4.855 -17.031 -17.016 1 42.44 79 LEU A O 1
ATOM 579 N N . TRP A 1 80 ? 2.725 -16.484 -16.953 1 44.28 80 TRP A N 1
ATOM 580 C CA . TRP A 1 80 ? 2.529 -17.922 -16.828 1 44.28 80 TRP A CA 1
ATOM 581 C C . TRP A 1 80 ? 2.318 -18.547 -18.203 1 44.28 80 TRP A C 1
ATOM 583 O O . TRP A 1 80 ? 1.179 -18.766 -18.625 1 44.28 80 TRP A O 1
ATOM 593 N N . ASN A 1 81 ? 3.117 -18.156 -19 1 43.28 81 ASN A N 1
ATOM 594 C CA . ASN A 1 81 ? 3.158 -18.891 -20.266 1 43.28 81 ASN A CA 1
ATOM 595 C C . ASN A 1 81 ? 3.051 -20.406 -20.031 1 43.28 81 ASN A C 1
ATOM 597 O O . ASN A 1 81 ? 3.754 -21.188 -20.672 1 43.28 81 ASN A O 1
ATOM 601 N N . ARG A 1 82 ? 2.449 -20.797 -18.953 1 49.66 82 ARG A N 1
ATOM 602 C CA . ARG A 1 82 ? 2.479 -22.234 -18.734 1 49.66 82 ARG A CA 1
ATOM 603 C C . ARG A 1 82 ? 1.362 -22.938 -19.5 1 49.66 82 ARG A C 1
ATOM 605 O 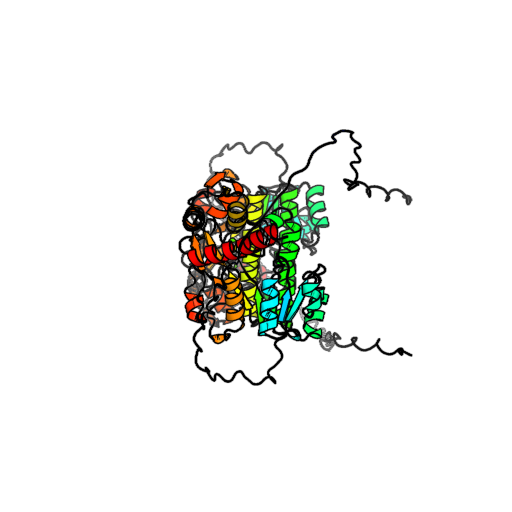O . ARG A 1 82 ? 0.185 -22.609 -19.328 1 49.66 82 ARG A O 1
ATOM 612 N N . PRO A 1 83 ? 1.8 -23.547 -20.562 1 45.44 83 PRO A N 1
ATOM 613 C CA . PRO A 1 83 ? 0.842 -24.297 -21.375 1 45.44 83 PRO A CA 1
ATOM 614 C C . PRO A 1 83 ? -0.213 -25.016 -20.547 1 45.44 83 PRO A C 1
ATOM 616 O O . PRO A 1 83 ? -1.386 -25.062 -20.922 1 45.44 83 PRO A O 1
ATOM 619 N N . ALA A 1 84 ? 0.259 -25.594 -19.453 1 45.22 84 ALA A N 1
ATOM 620 C CA . ALA A 1 84 ? -0.626 -26.531 -18.766 1 45.22 84 ALA A CA 1
ATOM 621 C C . ALA A 1 84 ? -1.795 -25.812 -18.109 1 45.22 84 ALA A C 1
ATOM 623 O O . ALA A 1 84 ? -2.912 -26.328 -18.062 1 45.22 84 ALA A O 1
ATOM 624 N N . THR A 1 85 ? -1.562 -24.594 -17.562 1 51.88 85 THR A N 1
ATOM 625 C CA . THR A 1 85 ? -2.551 -23.844 -16.812 1 51.88 85 THR A CA 1
ATOM 626 C C . THR A 1 85 ? -3.75 -23.484 -17.688 1 51.88 85 THR A C 1
ATOM 628 O O . THR A 1 85 ? -4.898 -23.609 -17.25 1 51.88 85 THR A O 1
ATOM 631 N N . ARG A 1 86 ? -3.447 -23.219 -19.031 1 52.75 86 ARG A N 1
ATOM 632 C CA . ARG A 1 86 ? -4.395 -22.703 -20.016 1 52.75 86 ARG A CA 1
ATOM 633 C C . ARG A 1 86 ? -5.387 -23.781 -20.438 1 52.75 86 ARG A C 1
ATOM 635 O O . ARG A 1 86 ? -6.582 -23.516 -20.562 1 52.75 86 ARG A O 1
ATOM 642 N N . LEU A 1 87 ? -4.734 -24.953 -20.438 1 54 87 LEU A N 1
ATOM 643 C CA . LEU A 1 87 ? -5.527 -26.031 -21 1 54 87 LEU A CA 1
ATOM 644 C C . LEU A 1 87 ? -6.57 -26.516 -20 1 54 87 LEU A C 1
ATOM 646 O O . LEU A 1 87 ? -7.68 -26.891 -20.375 1 54 87 LEU A O 1
ATOM 650 N N . ASN A 1 88 ? -6.262 -26.141 -18.797 1 64.5 88 ASN A N 1
ATOM 651 C CA . ASN A 1 88 ? -7.152 -26.688 -17.781 1 64.5 88 ASN A CA 1
ATOM 652 C C . ASN A 1 88 ? -8.43 -25.859 -17.641 1 64.5 88 ASN A C 1
ATOM 654 O O . ASN A 1 88 ? -9.523 -26.422 -17.562 1 64.5 88 ASN A O 1
ATOM 658 N N . TYR A 1 89 ? -8.32 -24.641 -17.922 1 76.56 89 TYR A N 1
ATOM 659 C CA . TYR A 1 89 ? -9.523 -23.812 -17.781 1 76.56 89 TYR A CA 1
ATOM 660 C C . TYR A 1 89 ? -10.484 -24.031 -18.938 1 76.56 89 TYR A C 1
ATOM 662 O O . TYR A 1 89 ? -11.695 -24.078 -18.75 1 76.56 89 TYR A O 1
ATOM 670 N N . ARG A 1 90 ? -9.922 -24.234 -20.078 1 81.5 90 ARG A N 1
ATOM 671 C CA . ARG A 1 90 ? -10.758 -24.469 -21.25 1 81.5 90 ARG A CA 1
ATOM 672 C C . ARG A 1 90 ? -11.43 -25.828 -21.188 1 81.5 90 ARG A C 1
ATOM 674 O O . ARG A 1 90 ? -12.547 -26 -21.688 1 81.5 90 ARG A O 1
ATOM 681 N N . LYS A 1 91 ? -10.734 -26.734 -20.578 1 78.12 91 LYS A N 1
ATOM 682 C CA . LYS A 1 91 ? -11.352 -28.031 -20.375 1 78.12 91 LYS A CA 1
ATOM 683 C C . LYS A 1 91 ? -12.523 -27.953 -19.422 1 78.12 91 LYS A C 1
ATOM 685 O O . LYS A 1 91 ? -13.555 -28.594 -19.609 1 78.12 91 LYS A O 1
ATOM 690 N N . ARG A 1 92 ? -12.438 -27.109 -18.531 1 78.94 92 ARG A N 1
ATOM 691 C CA . ARG A 1 92 ? -13.438 -27 -17.484 1 78.94 92 ARG A CA 1
ATOM 692 C C . ARG A 1 92 ? -14.602 -26.125 -17.906 1 78.94 92 ARG A C 1
ATOM 694 O O . ARG A 1 92 ? -15.766 -26.438 -17.656 1 78.94 92 ARG A O 1
ATOM 701 N N . PHE A 1 93 ? -14.359 -25.016 -18.609 1 83.56 93 PHE A N 1
ATOM 702 C CA . PHE A 1 93 ? -15.383 -24 -18.859 1 83.56 93 PHE A CA 1
ATOM 703 C C . PHE A 1 93 ? -15.789 -24 -20.328 1 83.56 93 PHE A C 1
ATOM 705 O O . PHE A 1 93 ? -16.797 -23.391 -20.703 1 83.56 93 PHE A O 1
ATOM 712 N N . GLY A 1 94 ? -15.109 -24.766 -21.125 1 83.06 94 GLY A N 1
ATOM 713 C CA . GLY A 1 94 ? -15.336 -24.734 -22.562 1 83.06 94 GLY A CA 1
ATOM 714 C C . GLY A 1 94 ? -14.359 -23.844 -23.312 1 83.06 94 GLY A C 1
ATOM 715 O O . GLY A 1 94 ? -14.062 -22.734 -22.859 1 83.06 94 GLY A O 1
ATOM 716 N N . LYS A 1 95 ? -13.938 -24.312 -24.312 1 81.5 95 LYS A N 1
ATOM 717 C CA . LYS A 1 95 ? -12.898 -23.672 -25.125 1 81.5 95 LYS A CA 1
ATOM 718 C C . LYS A 1 95 ? -13.281 -22.234 -25.484 1 81.5 95 LYS A C 1
ATOM 720 O O . LYS A 1 95 ? -12.461 -21.328 -25.391 1 81.5 95 LYS A O 1
ATOM 725 N N . ASP A 1 96 ? -14.531 -21.984 -25.797 1 84.12 96 ASP A N 1
ATOM 726 C CA . ASP A 1 96 ? -14.969 -20.703 -26.312 1 84.12 96 ASP A CA 1
ATOM 727 C C . ASP A 1 96 ? -15.336 -19.734 -25.188 1 84.12 96 ASP A C 1
ATOM 729 O O . ASP A 1 96 ? -15.484 -18.531 -25.406 1 84.12 96 ASP A O 1
ATOM 733 N N . ASN A 1 97 ? -15.297 -20.312 -24.016 1 87.69 97 ASN A N 1
ATOM 734 C CA . ASN A 1 97 ? -15.688 -19.484 -22.875 1 87.69 97 ASN A CA 1
ATOM 735 C C . ASN A 1 97 ? -14.469 -18.906 -22.156 1 87.69 97 ASN A C 1
ATOM 737 O O . ASN A 1 97 ? -14.617 -18.109 -21.234 1 87.69 97 ASN A O 1
ATOM 741 N N . VAL A 1 98 ? -13.328 -19.328 -22.594 1 88.56 98 VAL A N 1
ATOM 742 C CA . VAL A 1 98 ? -12.086 -18.875 -21.969 1 88.56 98 VAL A CA 1
ATOM 743 C C . VAL A 1 98 ? -11.258 -18.109 -23 1 88.56 98 VAL A C 1
ATOM 745 O O . VAL A 1 98 ? -10.781 -18.688 -23.984 1 88.56 98 VAL A O 1
ATOM 748 N N . ILE A 1 99 ? -11.086 -16.828 -22.734 1 88.88 99 ILE A N 1
ATOM 749 C CA . ILE A 1 99 ? -10.289 -15.992 -23.625 1 88.88 99 ILE A CA 1
ATOM 750 C C . ILE A 1 99 ? -8.938 -15.695 -22.969 1 88.88 99 ILE A C 1
ATOM 752 O O . ILE A 1 99 ? -8.875 -15.18 -21.859 1 88.88 99 ILE A O 1
ATOM 756 N N . LEU A 1 100 ? -7.918 -16.062 -23.672 1 87.81 100 LEU A N 1
ATOM 757 C CA . LEU A 1 100 ? -6.562 -15.734 -23.234 1 87.81 100 LEU A CA 1
ATOM 758 C C . LEU A 1 100 ? -6.07 -14.453 -23.906 1 87.81 100 LEU A C 1
ATOM 760 O O . LEU A 1 100 ? -6.469 -14.141 -25.031 1 87.81 100 LEU A O 1
ATOM 764 N N . SER A 1 101 ? -5.266 -13.664 -23.156 1 87.94 101 SER A N 1
ATOM 765 C CA . SER A 1 101 ? -4.75 -12.43 -23.734 1 87.94 101 SER A CA 1
ATOM 766 C C . SER A 1 101 ? -3.299 -12.195 -23.328 1 87.94 101 SER A C 1
ATOM 768 O O . SER A 1 101 ? -2.855 -12.664 -22.281 1 87.94 101 SER A O 1
ATOM 770 N N . ASP A 1 102 ? -2.654 -11.602 -24.25 1 86.75 102 ASP A N 1
ATOM 771 C CA . ASP A 1 102 ? -1.264 -11.211 -24.031 1 86.75 102 ASP A CA 1
ATOM 772 C C . ASP A 1 102 ? -0.849 -10.094 -25 1 86.75 102 ASP A C 1
ATOM 774 O O . ASP A 1 102 ? -1.559 -9.805 -25.953 1 86.75 102 ASP A O 1
ATOM 778 N N . ILE A 1 103 ? 0.214 -9.469 -24.656 1 87.62 103 ILE A N 1
ATOM 779 C CA . ILE A 1 103 ? 0.754 -8.469 -25.578 1 87.62 103 ILE A CA 1
ATOM 780 C C . ILE A 1 103 ? 1.631 -9.156 -26.625 1 87.62 103 ILE A C 1
ATOM 782 O O . ILE A 1 103 ? 1.931 -8.57 -27.672 1 87.62 103 ILE A O 1
ATOM 786 N N . ARG A 1 104 ? 2.008 -10.414 -26.375 1 84.12 104 ARG A N 1
ATOM 787 C CA . ARG A 1 104 ? 2.855 -11.18 -27.281 1 84.12 104 ARG A CA 1
ATOM 788 C C . ARG A 1 104 ? 2.035 -12.195 -28.062 1 84.12 104 ARG A C 1
ATOM 790 O O . ARG A 1 104 ? 1.007 -12.68 -27.578 1 84.12 104 ARG A O 1
ATOM 797 N N . LYS A 1 105 ? 2.617 -12.594 -29.156 1 86.56 105 LYS A N 1
ATOM 798 C CA . LYS A 1 105 ? 2.002 -13.664 -29.922 1 86.56 105 LYS A CA 1
ATOM 799 C C . LYS A 1 105 ? 2.119 -15.008 -29.203 1 86.56 105 LYS A C 1
ATOM 801 O O . LYS A 1 105 ? 3.189 -15.352 -28.703 1 86.56 105 LYS A O 1
ATOM 806 N N . PRO A 1 106 ? 1.043 -15.656 -29.172 1 82.38 106 PRO A N 1
ATOM 807 C CA . PRO A 1 106 ? 1.122 -16.969 -28.516 1 82.38 106 PRO A CA 1
ATOM 808 C C . PRO A 1 106 ? 1.762 -18.031 -29.391 1 82.38 106 PRO A C 1
ATOM 810 O O . PRO A 1 106 ? 1.771 -17.891 -30.625 1 82.38 106 PRO A O 1
ATOM 813 N N . PRO A 1 107 ? 2.293 -19.047 -28.766 1 81.75 107 PRO A N 1
ATOM 814 C CA . PRO A 1 107 ? 2.672 -20.203 -29.594 1 81.75 107 PRO A CA 1
ATOM 815 C C . PRO A 1 107 ? 1.479 -20.844 -30.297 1 81.75 107 PRO A C 1
ATOM 817 O O . PRO A 1 107 ? 0.332 -20.625 -29.891 1 81.75 107 PRO A O 1
ATOM 820 N N . ASP A 1 108 ? 1.782 -21.625 -31.234 1 83.5 108 ASP A N 1
ATOM 821 C CA . ASP A 1 108 ? 0.76 -22.172 -32.125 1 83.5 108 ASP A CA 1
ATOM 822 C C . ASP A 1 108 ? -0.243 -23.016 -31.344 1 83.5 108 ASP A C 1
ATOM 824 O O . ASP A 1 108 ? -1.449 -22.938 -31.578 1 83.5 108 ASP A O 1
ATOM 828 N N . HIS A 1 109 ? 0.257 -23.797 -30.469 1 79.81 109 HIS A N 1
ATOM 829 C CA . HIS A 1 109 ? -0.63 -24.703 -29.75 1 79.81 109 HIS A CA 1
ATOM 830 C C . HIS A 1 109 ? -1.619 -23.938 -28.891 1 79.81 109 HIS A C 1
ATOM 832 O O . HIS A 1 109 ? -2.734 -24.406 -28.641 1 79.81 109 HIS A O 1
ATOM 838 N N . ILE A 1 110 ? -1.303 -22.734 -28.469 1 78.75 110 ILE A N 1
ATOM 839 C CA . ILE A 1 110 ? -2.203 -21.891 -27.703 1 78.75 110 ILE A CA 1
ATOM 840 C C . ILE A 1 110 ? -3.172 -21.172 -28.641 1 78.75 110 ILE A C 1
ATOM 842 O O . ILE A 1 110 ? -4.371 -21.094 -28.375 1 78.75 110 ILE A O 1
ATOM 846 N N . PHE A 1 111 ? -2.604 -20.766 -29.703 1 81.56 111 PHE A N 1
ATOM 847 C CA . PHE A 1 111 ? -3.398 -20.016 -30.672 1 81.56 111 PHE A CA 1
ATOM 848 C C . PHE A 1 111 ? -4.52 -20.891 -31.234 1 81.56 111 PHE A C 1
ATOM 850 O O . PHE A 1 111 ? -5.645 -20.422 -31.422 1 81.56 111 PHE A O 1
ATOM 857 N N . HIS A 1 112 ? -4.227 -22.109 -31.422 1 84.06 112 HIS A N 1
ATOM 858 C CA . HIS A 1 112 ? -5.199 -23 -32.031 1 84.06 112 HIS A CA 1
ATOM 859 C C . HIS A 1 112 ? -6.105 -23.641 -30.969 1 84.06 112 HIS A C 1
ATOM 861 O O . HIS A 1 112 ? -7.117 -24.25 -31.297 1 84.06 112 HIS A O 1
ATOM 867 N N . GLY A 1 113 ? -5.816 -23.438 -29.797 1 80.69 113 GLY A N 1
ATOM 868 C CA . GLY A 1 113 ? -6.547 -24.094 -28.719 1 80.69 113 GLY A CA 1
ATOM 869 C C . GLY A 1 113 ? -7.773 -23.328 -28.266 1 80.69 113 GLY A C 1
ATOM 870 O O . GLY A 1 113 ? -8.594 -23.844 -27.5 1 80.69 113 GLY A O 1
ATOM 871 N N . GLY A 1 114 ? -7.91 -22.109 -28.75 1 84.12 114 GLY A N 1
ATOM 872 C CA . GLY A 1 114 ? -9.047 -21.297 -28.344 1 84.12 114 GLY A CA 1
ATOM 873 C C . GLY A 1 114 ? -8.828 -19.812 -28.594 1 84.12 114 GLY A C 1
ATOM 874 O O . GLY A 1 114 ? -7.805 -19.406 -29.156 1 84.12 114 GLY A O 1
ATOM 875 N N . PRO A 1 115 ? -9.82 -19.047 -28.219 1 87.94 115 PRO A N 1
ATOM 876 C CA . PRO A 1 115 ? -9.734 -17.609 -28.469 1 87.94 115 PRO A CA 1
ATOM 877 C C . PRO A 1 115 ? -8.547 -16.969 -27.75 1 87.94 115 PRO A C 1
ATOM 879 O O . PRO A 1 115 ? -8.258 -17.281 -26.594 1 87.94 115 PRO A O 1
ATOM 882 N N . PHE A 1 116 ? -7.855 -16.172 -28.516 1 88.06 116 PHE A N 1
ATOM 883 C CA . PHE A 1 116 ? -6.707 -15.406 -28.047 1 88.06 116 PHE A CA 1
ATOM 884 C C . PHE A 1 116 ? -6.773 -13.969 -28.562 1 88.06 116 PHE A C 1
ATOM 886 O O . PHE A 1 116 ? -7.02 -13.734 -29.75 1 88.06 116 PHE A O 1
ATOM 893 N N . ILE A 1 117 ? -6.582 -13.039 -27.641 1 89.06 117 ILE A N 1
ATOM 894 C CA . ILE A 1 117 ? -6.715 -11.641 -28.047 1 89.06 117 ILE A CA 1
ATOM 895 C C . ILE A 1 117 ? -5.531 -10.836 -27.516 1 89.06 117 ILE A C 1
ATOM 897 O O . ILE A 1 117 ? -5.031 -11.109 -26.422 1 89.06 117 ILE A O 1
ATOM 901 N N . TYR A 1 118 ? -5.129 -9.906 -28.312 1 89.19 118 TYR A N 1
ATOM 902 C CA . TYR A 1 118 ? -4.168 -8.914 -27.844 1 89.19 118 TYR A CA 1
ATOM 903 C C . TYR A 1 118 ? -4.789 -8.008 -26.781 1 89.19 118 TYR A C 1
ATOM 905 O O . TYR A 1 118 ? -5.887 -7.48 -26.984 1 89.19 118 TYR A O 1
ATOM 913 N N . SER A 1 119 ? -4.059 -7.863 -25.672 1 89.94 119 SER A N 1
ATOM 914 C CA . SER A 1 119 ? -4.523 -6.945 -24.641 1 89.94 119 SER A CA 1
ATOM 915 C C . SER A 1 119 ? -3.355 -6.273 -23.922 1 89.94 119 SER A C 1
ATOM 917 O O . SER A 1 119 ? -2.445 -6.953 -23.438 1 89.94 119 SER A O 1
ATOM 919 N N . ASP A 1 120 ? -3.424 -4.992 -23.938 1 91.12 120 ASP A N 1
ATOM 920 C CA . ASP A 1 120 ? -2.498 -4.16 -23.172 1 91.12 120 ASP A CA 1
ATOM 921 C C . ASP A 1 120 ? -3.199 -3.508 -21.984 1 91.12 120 ASP A C 1
ATOM 923 O O . ASP A 1 120 ? -4.02 -2.605 -22.156 1 91.12 120 ASP A O 1
ATOM 927 N N . ILE A 1 121 ? -2.771 -3.902 -20.797 1 92.94 121 ILE A N 1
ATOM 928 C CA . ILE A 1 121 ? -3.492 -3.451 -19.609 1 92.94 121 ILE A CA 1
ATOM 929 C C . ILE A 1 121 ? -3.25 -1.959 -19.406 1 92.94 121 ILE A C 1
ATOM 931 O O . ILE A 1 121 ? -3.943 -1.318 -18.609 1 92.94 121 ILE A O 1
ATOM 935 N N . LEU A 1 122 ? -2.277 -1.406 -20.062 1 94.19 122 LEU A N 1
ATOM 936 C CA . LEU A 1 122 ? -2.025 0.026 -19.953 1 94.19 122 LEU A CA 1
ATOM 937 C C . LEU A 1 122 ? -2.939 0.811 -20.891 1 94.19 122 LEU A C 1
ATOM 939 O O . LEU A 1 122 ? -3.008 2.039 -20.812 1 94.19 122 LEU A O 1
ATOM 943 N N . ASP A 1 123 ? -3.607 0.092 -21.766 1 94.25 123 ASP A N 1
ATOM 944 C CA . ASP A 1 123 ? -4.566 0.705 -22.672 1 94.25 123 ASP A CA 1
ATOM 945 C C . ASP A 1 123 ? -6 0.516 -22.172 1 94.25 123 ASP A C 1
ATOM 947 O O . ASP A 1 123 ? -6.668 -0.451 -22.547 1 94.25 123 ASP A O 1
ATOM 951 N N . TYR A 1 124 ? -6.484 1.472 -21.516 1 93.81 124 TYR A N 1
ATOM 952 C CA . TYR A 1 124 ? -7.797 1.398 -20.891 1 93.81 124 TYR A CA 1
ATOM 953 C C . TYR A 1 124 ? -8.891 1.194 -21.938 1 93.81 124 TYR A C 1
ATOM 955 O O . TYR A 1 124 ? -9.82 0.411 -21.719 1 93.81 124 TYR A O 1
ATOM 963 N N . LYS A 1 125 ? -8.859 1.908 -22.953 1 94.5 125 LYS A N 1
ATOM 964 C CA . LYS A 1 125 ? -9.875 1.806 -24 1 94.5 125 LYS A CA 1
ATOM 965 C C . LYS A 1 125 ? -9.914 0.4 -24.594 1 94.5 125 LYS A C 1
ATOM 967 O O . LYS A 1 125 ? -11 -0.152 -24.812 1 94.5 125 LYS A O 1
ATOM 972 N N . ASN A 1 126 ? -8.766 -0.084 -24.812 1 93.62 126 ASN A N 1
ATOM 973 C CA . ASN A 1 126 ? -8.68 -1.441 -25.344 1 93.62 126 ASN A CA 1
ATOM 974 C C . ASN A 1 126 ? -9.289 -2.459 -24.375 1 93.62 126 ASN A C 1
ATOM 976 O O . ASN A 1 126 ? -9.992 -3.377 -24.812 1 93.62 126 ASN A O 1
ATOM 980 N N . LEU A 1 127 ? -9.039 -2.316 -23.141 1 93.94 127 LEU A N 1
ATOM 981 C CA . LEU A 1 127 ? -9.57 -3.219 -22.125 1 93.94 127 LEU A CA 1
ATOM 982 C C . LEU A 1 127 ? -11.094 -3.168 -22.094 1 93.94 127 LEU A C 1
ATOM 984 O O . LEU A 1 127 ? -11.758 -4.207 -22.031 1 93.94 127 LEU A O 1
ATOM 988 N N . ARG A 1 128 ? -11.602 -2.002 -22.156 1 94.12 128 ARG A N 1
ATOM 989 C CA . ARG A 1 128 ? -13.055 -1.823 -22.156 1 94.12 128 ARG A CA 1
ATOM 990 C C . ARG A 1 128 ? -13.68 -2.498 -23.375 1 94.12 128 ARG A C 1
ATOM 992 O O . ARG A 1 128 ? -14.711 -3.16 -23.25 1 94.12 128 ARG A O 1
ATOM 999 N N . GLU A 1 129 ? -13.07 -2.301 -24.484 1 94.5 129 GLU A N 1
ATOM 1000 C CA . GLU A 1 129 ? -13.562 -2.914 -25.703 1 94.5 129 GLU A CA 1
ATOM 1001 C C . GLU A 1 129 ? -13.594 -4.434 -25.594 1 94.5 129 GLU A C 1
ATOM 1003 O O . GLU A 1 129 ? -14.562 -5.074 -26.016 1 94.5 129 GLU A O 1
ATOM 1008 N N . ILE A 1 130 ? -12.578 -4.973 -25.062 1 92.44 130 ILE A N 1
ATOM 1009 C CA . ILE A 1 130 ? -12.477 -6.422 -24.922 1 92.44 130 ILE A CA 1
ATOM 1010 C C . ILE A 1 130 ? -13.594 -6.93 -24.016 1 92.44 130 ILE A C 1
ATOM 1012 O O . ILE A 1 130 ? -14.266 -7.914 -24.344 1 92.44 130 ILE A O 1
ATOM 1016 N N . VAL A 1 131 ? -13.852 -6.281 -22.922 1 93.94 131 VAL A N 1
ATOM 1017 C CA . VAL A 1 131 ? -14.844 -6.707 -21.938 1 93.94 131 VAL A CA 1
ATOM 1018 C C . VAL A 1 131 ? -16.234 -6.641 -22.562 1 93.94 131 VAL A C 1
ATOM 1020 O O . VAL A 1 131 ? -17.031 -7.574 -22.406 1 93.94 131 VAL A O 1
ATOM 1023 N N . VAL A 1 132 ? -16.516 -5.598 -23.312 1 93.12 132 VAL A N 1
ATOM 1024 C CA . VAL A 1 132 ? -17.844 -5.391 -23.891 1 93.12 132 VAL A CA 1
ATOM 1025 C C . VAL A 1 132 ? -18.047 -6.336 -25.062 1 93.12 132 VAL A C 1
ATOM 1027 O O . VAL A 1 132 ? -19.031 -7.07 -25.125 1 93.12 132 VAL A O 1
ATOM 1030 N N . ASN A 1 133 ? -17.047 -6.395 -25.938 1 92.75 133 ASN A N 1
ATOM 1031 C CA . ASN A 1 133 ? -17.188 -7.152 -27.172 1 92.75 133 ASN A CA 1
ATOM 1032 C C . ASN A 1 133 ? -17.266 -8.656 -26.906 1 92.75 133 ASN A C 1
ATOM 1034 O O . ASN A 1 133 ? -17.891 -9.391 -27.672 1 92.75 133 ASN A O 1
ATOM 1038 N N . ASN A 1 134 ? -16.672 -9.055 -25.859 1 91.69 134 ASN A N 1
ATOM 1039 C CA . ASN A 1 134 ? -16.641 -10.492 -25.578 1 91.69 134 ASN A CA 1
ATOM 1040 C C . ASN A 1 134 ? -17.547 -10.852 -24.406 1 91.69 134 ASN A C 1
ATOM 1042 O O . ASN A 1 134 ? -17.516 -11.984 -23.922 1 91.69 134 ASN A O 1
ATOM 1046 N N . ARG A 1 135 ? -18.234 -9.922 -23.812 1 92.06 135 ARG A N 1
ATOM 1047 C CA . ARG A 1 135 ? -19.172 -10.109 -22.719 1 92.06 135 ARG A CA 1
ATOM 1048 C C . ARG A 1 135 ? -18.516 -10.812 -21.531 1 92.06 135 ARG A C 1
ATOM 1050 O O . ARG A 1 135 ? -19.031 -11.805 -21.031 1 92.06 135 ARG A O 1
ATOM 1057 N N . ILE A 1 136 ? -17.438 -10.266 -21.188 1 93.75 136 ILE A N 1
ATOM 1058 C CA . ILE A 1 136 ? -16.641 -10.852 -20.109 1 93.75 136 ILE A CA 1
ATOM 1059 C C . ILE A 1 136 ? -17.406 -10.734 -18.781 1 93.75 136 ILE A C 1
ATOM 1061 O O . ILE A 1 136 ? -17.984 -9.688 -18.484 1 93.75 136 ILE A O 1
ATOM 1065 N N . THR A 1 137 ? -17.328 -11.828 -18 1 94.12 137 THR A N 1
ATOM 1066 C CA . THR A 1 137 ? -17.969 -11.781 -16.688 1 94.12 137 THR A CA 1
ATOM 1067 C C . THR A 1 137 ? -16.938 -12.016 -15.586 1 94.12 137 THR A C 1
ATOM 1069 O O . THR A 1 137 ? -17.094 -11.539 -14.461 1 94.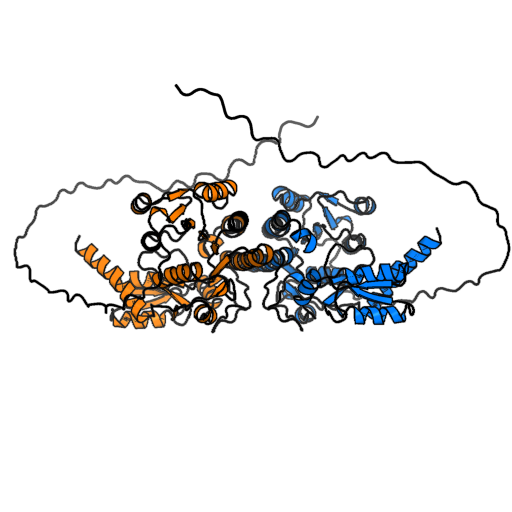12 137 THR A O 1
ATOM 1072 N N . TRP A 1 138 ? -15.891 -12.844 -15.859 1 94.44 138 TRP A N 1
ATOM 1073 C CA . TRP A 1 138 ? -14.781 -13.086 -14.945 1 94.44 138 TRP A CA 1
ATOM 1074 C C . TRP A 1 138 ? -13.461 -12.609 -15.547 1 94.44 138 TRP A C 1
ATOM 1076 O O . TRP A 1 138 ? -13.203 -12.82 -16.734 1 94.44 138 TRP A O 1
ATOM 1086 N N . LEU A 1 139 ? -12.695 -11.945 -14.75 1 95 139 LEU A N 1
ATOM 1087 C CA . LEU A 1 139 ? -11.391 -11.477 -15.195 1 95 139 LEU A CA 1
ATOM 1088 C C . LEU A 1 139 ? -10.289 -11.945 -14.242 1 95 139 LEU A C 1
ATOM 1090 O O . LEU A 1 139 ? -10.375 -11.727 -13.031 1 95 139 LEU A O 1
ATOM 1094 N N . PHE A 1 140 ? -9.32 -12.711 -14.75 1 94.06 140 PHE A N 1
ATOM 1095 C CA . PHE A 1 140 ? -8.117 -13.102 -14.031 1 94.06 140 PHE A CA 1
ATOM 1096 C C . PHE A 1 140 ? -6.938 -12.211 -14.43 1 94.06 140 PHE A C 1
ATOM 1098 O O . PHE A 1 140 ? -6.426 -12.32 -15.539 1 94.06 140 PHE A O 1
ATOM 1105 N N . HIS A 1 141 ? -6.484 -11.398 -13.531 1 94.62 141 HIS A N 1
ATOM 1106 C CA . HIS A 1 141 ? -5.422 -10.445 -13.836 1 94.62 141 HIS A CA 1
ATOM 1107 C C . HIS A 1 141 ? -4.07 -10.953 -13.336 1 94.62 141 HIS A C 1
ATOM 1109 O O . HIS A 1 141 ? -3.66 -10.648 -12.219 1 94.62 141 HIS A O 1
ATOM 1115 N N . TYR A 1 142 ? -3.316 -11.477 -14.266 1 91.81 142 TYR A N 1
ATOM 1116 C CA . TYR A 1 142 ? -2.021 -12.039 -13.898 1 91.81 142 TYR A CA 1
ATOM 1117 C C . TYR A 1 142 ? -0.885 -11.133 -14.359 1 91.81 142 TYR A C 1
ATOM 1119 O O . TYR A 1 142 ? 0.285 -11.406 -14.078 1 91.81 142 TYR A O 1
ATOM 1127 N N . SER A 1 143 ? -1.194 -10.078 -15.008 1 89 143 SER A N 1
ATOM 1128 C CA . SER A 1 143 ? -0.146 -9.234 -15.578 1 89 143 SER A CA 1
ATOM 1129 C C . SER A 1 143 ? 0.651 -8.531 -14.492 1 89 143 SER A C 1
ATOM 1131 O O . SER A 1 143 ? 0.089 -7.773 -13.695 1 89 143 SER A O 1
ATOM 1133 N N . ALA A 1 144 ? 1.916 -8.852 -14.531 1 90 144 ALA A N 1
ATOM 1134 C CA . ALA A 1 144 ? 2.811 -8.203 -13.57 1 90 144 ALA A CA 1
ATOM 1135 C C . ALA A 1 144 ? 4.273 -8.453 -13.938 1 90 144 ALA A C 1
ATOM 1137 O O . ALA A 1 144 ? 4.605 -9.477 -14.539 1 90 144 ALA A O 1
ATOM 1138 N N . LEU A 1 145 ? 5.047 -7.492 -13.648 1 85.69 145 LEU A N 1
ATOM 1139 C CA . LEU A 1 145 ? 6.484 -7.742 -13.594 1 85.69 145 LEU A CA 1
ATOM 1140 C C . LEU A 1 145 ? 6.895 -8.289 -12.227 1 85.69 145 LEU A C 1
ATOM 1142 O O . LEU A 1 145 ? 6.562 -7.695 -11.195 1 85.69 145 LEU A O 1
ATOM 1146 N N . LEU A 1 146 ? 7.602 -9.406 -12.258 1 80.25 146 LEU A N 1
ATOM 1147 C CA . LEU A 1 146 ? 7.984 -10.078 -11.023 1 80.25 146 LEU A CA 1
ATOM 1148 C C . LEU A 1 146 ? 9.148 -9.352 -10.359 1 80.25 146 LEU A C 1
ATOM 1150 O O . LEU A 1 146 ? 9.617 -8.32 -10.852 1 80.25 146 LEU A O 1
ATOM 1154 N N . SER A 1 147 ? 9.609 -9.773 -9.164 1 79.19 147 SER A N 1
ATOM 1155 C CA . SER A 1 147 ? 10.523 -9.062 -8.273 1 79.19 147 SER A CA 1
ATOM 1156 C C . SER A 1 147 ? 11.852 -8.773 -8.961 1 79.19 147 SER A C 1
ATOM 1158 O O . SER A 1 147 ? 12.273 -7.617 -9.047 1 79.19 147 SER A O 1
ATOM 1160 N N . ALA A 1 148 ? 12.508 -9.797 -9.516 1 74.56 148 ALA A N 1
ATOM 1161 C CA . ALA A 1 148 ? 13.828 -9.609 -10.109 1 74.56 148 ALA A CA 1
ATOM 1162 C C . ALA A 1 148 ? 13.758 -8.711 -11.344 1 74.56 148 ALA A C 1
ATOM 1164 O O . ALA A 1 148 ? 14.555 -7.785 -11.492 1 74.56 148 ALA A O 1
ATOM 1165 N N . ILE A 1 149 ? 12.797 -8.938 -12.195 1 77.81 149 ILE A N 1
ATOM 1166 C CA . ILE A 1 149 ? 12.633 -8.156 -13.414 1 77.81 149 ILE A CA 1
ATOM 1167 C C . ILE A 1 149 ? 12.156 -6.746 -13.062 1 77.81 149 ILE A C 1
ATOM 1169 O O . ILE A 1 149 ? 12.586 -5.77 -13.68 1 77.81 149 ILE A O 1
ATOM 1173 N N . GLY A 1 150 ? 11.258 -6.668 -12.109 1 86.75 150 GLY A N 1
ATOM 1174 C CA . GLY A 1 150 ? 10.781 -5.371 -11.656 1 86.75 150 GLY A CA 1
ATOM 1175 C C . GLY A 1 150 ? 11.891 -4.48 -11.125 1 86.75 150 GLY A C 1
ATOM 1176 O O . GLY A 1 150 ? 11.914 -3.277 -11.398 1 86.75 150 GLY A O 1
ATOM 1177 N N . GLU A 1 151 ? 12.797 -5.066 -10.391 1 86.56 151 GLU A N 1
ATOM 1178 C CA . GLU A 1 151 ? 13.906 -4.293 -9.836 1 86.56 151 GLU A CA 1
ATOM 1179 C C . GLU A 1 151 ? 14.812 -3.76 -10.938 1 86.56 151 GLU A C 1
ATOM 1181 O O . GLU A 1 151 ? 15.445 -2.715 -10.781 1 86.56 151 GLU A O 1
ATOM 1186 N N . ALA A 1 152 ? 14.852 -4.586 -11.992 1 85.75 152 ALA A N 1
ATOM 1187 C CA . ALA A 1 152 ? 15.688 -4.172 -13.125 1 85.75 152 ALA A CA 1
ATOM 1188 C C . ALA A 1 152 ? 15.023 -3.037 -13.906 1 85.75 152 ALA A C 1
ATOM 1190 O O . ALA A 1 152 ? 15.703 -2.277 -14.594 1 85.75 152 ALA A O 1
ATOM 1191 N N . ASN A 1 153 ? 13.758 -2.945 -13.805 1 91.25 153 ASN A N 1
ATOM 1192 C CA . ASN A 1 153 ? 13 -1.892 -14.469 1 91.25 153 ASN A CA 1
ATOM 1193 C C . ASN A 1 153 ? 11.844 -1.397 -13.602 1 91.25 153 ASN A C 1
ATOM 1195 O O . ASN A 1 153 ? 10.68 -1.684 -13.891 1 91.25 153 ASN A O 1
ATOM 1199 N N . VAL A 1 154 ? 12.148 -0.479 -12.727 1 93.5 154 VAL A N 1
ATOM 1200 C CA . VAL A 1 154 ? 11.195 -0.038 -11.711 1 93.5 154 VAL A CA 1
ATOM 1201 C C . VAL A 1 154 ? 10.086 0.783 -12.367 1 93.5 154 VAL A C 1
ATOM 1203 O O . VAL A 1 154 ? 8.914 0.661 -12 1 93.5 154 VAL A O 1
ATOM 1206 N N . SER A 1 155 ? 10.438 1.594 -13.352 1 93.56 155 SER A N 1
ATOM 1207 C CA . SER A 1 155 ? 9.438 2.406 -14.039 1 93.56 155 SER A CA 1
ATOM 1208 C C . SER A 1 155 ? 8.398 1.535 -14.734 1 93.56 155 SER A C 1
ATOM 1210 O O . SER A 1 155 ? 7.199 1.795 -14.648 1 93.56 155 SER A O 1
ATOM 1212 N N . LEU A 1 156 ? 8.883 0.545 -15.414 1 93.19 156 LEU A N 1
ATOM 1213 C CA . LEU A 1 156 ? 7.969 -0.373 -16.094 1 93.19 156 LEU A CA 1
ATOM 1214 C C . LEU A 1 156 ? 7.145 -1.158 -15.078 1 93.19 156 LEU A C 1
ATOM 1216 O O . LEU A 1 156 ? 5.957 -1.41 -15.297 1 93.19 156 LEU A O 1
ATOM 1220 N N . ALA A 1 157 ? 7.75 -1.556 -13.984 1 94.19 157 ALA A N 1
ATOM 1221 C CA . ALA A 1 157 ? 7.031 -2.26 -12.93 1 94.19 157 ALA A CA 1
ATOM 1222 C C . ALA A 1 157 ? 5.898 -1.402 -12.367 1 94.19 157 ALA A C 1
ATOM 1224 O O . ALA A 1 157 ? 4.785 -1.892 -12.156 1 94.19 157 ALA A O 1
ATOM 1225 N N . ARG A 1 158 ? 6.133 -0.15 -12.148 1 95.56 158 ARG A N 1
ATOM 1226 C CA . ARG A 1 158 ? 5.102 0.758 -11.656 1 95.56 158 ARG A CA 1
ATOM 1227 C C . ARG A 1 158 ? 3.969 0.899 -12.672 1 95.56 158 ARG A C 1
ATOM 1229 O O . ARG A 1 158 ? 2.793 0.873 -12.297 1 95.56 158 ARG A O 1
ATOM 1236 N N . ALA A 1 159 ? 4.355 1.017 -13.891 1 94.56 159 ALA A N 1
ATOM 1237 C CA . ALA A 1 159 ? 3.355 1.184 -14.938 1 94.56 159 ALA A CA 1
ATOM 1238 C C . ALA A 1 159 ? 2.455 -0.045 -15.039 1 94.56 159 ALA A C 1
ATOM 1240 O O . ALA A 1 159 ? 1.229 0.071 -14.992 1 94.56 159 ALA A O 1
ATOM 1241 N N . VAL A 1 160 ? 3.068 -1.16 -15.086 1 94.19 160 VAL A N 1
ATOM 1242 C CA . VAL A 1 160 ? 2.322 -2.389 -15.336 1 94.19 160 VAL A CA 1
ATOM 1243 C C . VAL A 1 160 ? 1.614 -2.834 -14.055 1 94.19 160 VAL A C 1
ATOM 1245 O O . VAL A 1 160 ? 0.407 -3.084 -14.062 1 94.19 160 VAL A O 1
ATOM 1248 N N . ASN A 1 161 ? 2.312 -2.879 -12.953 1 96.06 161 ASN A N 1
ATOM 1249 C CA . ASN A 1 161 ? 1.785 -3.475 -11.727 1 96.06 161 ASN A CA 1
ATOM 1250 C C . ASN A 1 161 ? 0.812 -2.535 -11.023 1 96.06 161 ASN A C 1
ATOM 1252 O O . ASN A 1 161 ? -0.082 -2.986 -10.305 1 96.06 161 ASN A O 1
ATOM 1256 N N . ILE A 1 162 ? 1.017 -1.233 -11.211 1 97.12 162 ILE A N 1
ATOM 1257 C CA . ILE A 1 162 ? 0.188 -0.293 -10.461 1 97.12 162 ILE A CA 1
ATOM 1258 C C . ILE A 1 162 ? -0.816 0.37 -11.398 1 97.12 162 ILE A C 1
ATOM 1260 O O . ILE A 1 162 ? -2.025 0.18 -11.258 1 97.12 162 ILE A O 1
ATOM 1264 N N . THR A 1 163 ? -0.333 1.062 -12.391 1 95.31 163 THR A N 1
ATOM 1265 C CA . THR A 1 163 ? -1.236 1.743 -13.312 1 95.31 163 THR A CA 1
ATOM 1266 C C . THR A 1 163 ? -2.107 0.737 -14.062 1 95.31 163 THR A C 1
ATOM 1268 O O . THR A 1 163 ? -3.307 0.958 -14.242 1 95.31 163 THR A O 1
ATOM 1271 N N . GLY A 1 164 ? -1.474 -0.308 -14.539 1 95.81 164 GLY A N 1
ATOM 1272 C CA . GLY A 1 164 ? -2.242 -1.36 -15.188 1 95.81 164 GLY A CA 1
ATOM 1273 C C . GLY A 1 164 ? -3.342 -1.922 -14.305 1 95.81 164 GLY A C 1
ATOM 1274 O O . GLY A 1 164 ? -4.465 -2.141 -14.766 1 95.81 164 GLY A O 1
ATOM 1275 N N . LEU A 1 165 ? -3.012 -2.129 -13.039 1 97.5 165 LEU A N 1
ATOM 1276 C CA . LEU A 1 165 ? -3.998 -2.607 -12.078 1 97.5 165 LEU A CA 1
ATOM 1277 C C . LEU A 1 165 ? -5.16 -1.628 -11.953 1 97.5 165 LEU A C 1
ATOM 1279 O O . LEU A 1 165 ? -6.32 -2.039 -11.883 1 97.5 165 LEU A O 1
ATOM 1283 N N . HIS A 1 166 ? -4.852 -0.364 -11.867 1 97.44 166 HIS A N 1
ATOM 1284 C CA . HIS A 1 166 ? -5.902 0.642 -11.758 1 97.44 166 HIS A CA 1
ATOM 1285 C C . HIS A 1 166 ? -6.879 0.545 -12.93 1 97.44 166 HIS A C 1
ATOM 1287 O O . HIS A 1 166 ? -8.094 0.634 -12.734 1 97.44 166 HIS A O 1
ATOM 1293 N N . ASN A 1 167 ? -6.344 0.391 -14.133 1 96.56 167 ASN A N 1
ATOM 1294 C CA . ASN A 1 167 ? -7.195 0.231 -15.305 1 96.56 167 ASN A CA 1
ATOM 1295 C C . ASN A 1 167 ? -8.094 -0.993 -15.18 1 96.56 167 ASN A C 1
ATOM 1297 O O . ASN A 1 167 ? -9.289 -0.926 -15.492 1 96.56 167 ASN A O 1
ATOM 1301 N N . VAL A 1 168 ? -7.523 -2.018 -14.727 1 97 168 VAL A N 1
ATOM 1302 C CA . VAL A 1 168 ? -8.25 -3.271 -14.586 1 97 168 VAL A CA 1
ATOM 1303 C C . VAL A 1 168 ? -9.367 -3.107 -13.555 1 97 168 VAL A C 1
ATOM 1305 O O . VAL A 1 168 ? -10.5 -3.547 -13.781 1 97 168 VAL A O 1
ATOM 1308 N N . LEU A 1 169 ? -9.047 -2.475 -12.453 1 97.94 169 LEU A N 1
ATOM 1309 C CA . LEU A 1 169 ? -10.031 -2.242 -11.398 1 97.94 169 LEU A CA 1
ATOM 1310 C C . LEU A 1 169 ? -11.18 -1.377 -11.914 1 97.94 169 LEU A C 1
ATOM 1312 O O . LEU A 1 169 ? -12.344 -1.668 -11.648 1 97.94 169 LEU A O 1
ATOM 1316 N N . ASP A 1 170 ? -10.852 -0.362 -12.656 1 96.88 170 ASP A N 1
ATOM 1317 C CA . ASP A 1 170 ? -11.867 0.537 -13.195 1 96.88 170 ASP A CA 1
ATOM 1318 C C . ASP A 1 170 ? -12.812 -0.203 -14.141 1 96.88 170 ASP A C 1
ATOM 1320 O O . ASP A 1 170 ? -14.031 -0.092 -14.023 1 96.88 170 ASP A O 1
ATOM 1324 N N . VAL A 1 171 ? -12.227 -0.954 -15.031 1 96.5 171 VAL A N 1
ATOM 1325 C CA . VAL A 1 171 ? -13.031 -1.67 -16.016 1 96.5 171 VAL A CA 1
ATOM 1326 C C . VAL A 1 171 ? -13.883 -2.729 -15.32 1 96.5 171 VAL A C 1
ATOM 1328 O O . VAL A 1 171 ? -15.047 -2.916 -15.664 1 96.5 171 VAL A O 1
ATOM 1331 N N . ALA A 1 172 ? -13.305 -3.404 -14.383 1 97.62 172 ALA A N 1
ATOM 1332 C CA . ALA A 1 172 ? -14.039 -4.441 -13.656 1 97.62 172 ALA A CA 1
ATOM 1333 C C . ALA A 1 172 ? -15.211 -3.844 -12.891 1 97.62 172 ALA A C 1
ATOM 1335 O O . ALA A 1 172 ? -16.312 -4.418 -12.867 1 97.62 172 ALA A O 1
ATOM 1336 N N . ALA A 1 173 ? -14.992 -2.74 -12.25 1 97.19 173 ALA A N 1
ATOM 1337 C CA . ALA A 1 173 ? -16.047 -2.084 -11.484 1 97.19 173 ALA A CA 1
ATOM 1338 C C . ALA A 1 173 ? -17.156 -1.567 -12.406 1 97.19 173 ALA A C 1
ATOM 1340 O O . ALA A 1 173 ? -18.344 -1.712 -12.109 1 97.19 173 ALA A O 1
ATOM 1341 N N . GLU A 1 174 ? -16.766 -1.002 -13.508 1 96.19 174 GLU A N 1
ATOM 1342 C CA . GLU A 1 174 ? -17.703 -0.427 -14.469 1 96.19 174 GLU A CA 1
ATOM 1343 C C . GLU A 1 174 ? -18.641 -1.494 -15.039 1 96.19 174 GLU A C 1
ATOM 1345 O O . GLU A 1 174 ? -19.797 -1.217 -15.336 1 96.19 174 GLU A O 1
ATOM 1350 N N . HIS A 1 175 ? -18.156 -2.672 -15.156 1 95.75 175 HIS A N 1
ATOM 1351 C CA . HIS A 1 175 ? -18.922 -3.713 -15.836 1 95.75 175 HIS A CA 1
ATOM 1352 C C . HIS A 1 175 ? -19.297 -4.836 -14.867 1 95.75 175 HIS A C 1
ATOM 1354 O O . HIS A 1 175 ? -19.703 -5.918 -15.297 1 95.75 175 HIS A O 1
ATOM 1360 N N . ASN A 1 176 ? -19.078 -4.617 -13.617 1 95.44 176 ASN A N 1
ATOM 1361 C CA . ASN A 1 176 ? -19.484 -5.523 -12.539 1 95.44 176 ASN A CA 1
ATOM 1362 C C . ASN A 1 176 ? -18.922 -6.926 -12.758 1 95.44 176 ASN A C 1
ATOM 1364 O O . ASN A 1 176 ? -19.672 -7.906 -12.703 1 95.44 176 ASN A O 1
ATOM 1368 N N . LEU A 1 177 ? -17.656 -6.965 -13.039 1 96.69 177 LEU A N 1
ATOM 1369 C CA . LEU A 1 177 ? -16.984 -8.25 -13.234 1 96.69 177 LEU A CA 1
ATOM 1370 C C . LEU A 1 177 ? -16.609 -8.883 -11.898 1 96.69 177 LEU A C 1
ATOM 1372 O O . LEU A 1 177 ? -16.484 -8.18 -10.891 1 96.69 177 LEU A O 1
ATOM 1376 N N . ARG A 1 178 ? -16.547 -10.234 -11.883 1 96.69 178 ARG A N 1
ATOM 1377 C CA . ARG A 1 178 ? -15.773 -10.93 -10.852 1 96.69 178 ARG A CA 1
ATOM 1378 C C . ARG A 1 178 ? -14.281 -10.891 -11.164 1 96.69 178 ARG A C 1
ATOM 1380 O O . ARG A 1 178 ? -13.844 -11.406 -12.203 1 96.69 178 ARG A O 1
ATOM 1387 N N . LEU A 1 179 ? -13.539 -10.227 -10.312 1 97.75 179 LEU A N 1
ATOM 1388 C CA . LEU A 1 179 ? -12.133 -9.945 -10.609 1 97.75 179 LEU A CA 1
ATOM 1389 C C . LEU A 1 179 ? -11.211 -10.688 -9.648 1 97.75 179 LEU A C 1
ATOM 1391 O O . LEU A 1 179 ? -11.383 -10.602 -8.43 1 97.75 179 LEU A O 1
ATOM 1395 N N . PHE A 1 180 ? -10.305 -11.469 -10.242 1 97.62 180 PHE A N 1
ATOM 1396 C CA . PHE A 1 180 ? -9.234 -12.094 -9.469 1 97.62 180 PHE A CA 1
ATOM 1397 C C . PHE A 1 180 ? -7.898 -11.406 -9.742 1 97.62 180 PHE A C 1
ATOM 1399 O O . PHE A 1 180 ? -7.504 -11.242 -10.898 1 97.62 180 PHE A O 1
ATOM 1406 N N . VAL A 1 181 ? -7.238 -10.953 -8.664 1 97.5 181 VAL A N 1
ATOM 1407 C CA . VAL A 1 181 ? -5.879 -10.422 -8.727 1 97.5 181 VAL A CA 1
ATOM 1408 C C . VAL A 1 181 ? -4.988 -11.172 -7.738 1 97.5 181 VAL A C 1
ATOM 1410 O O . VAL A 1 181 ? -5.168 -11.055 -6.523 1 97.5 181 VAL A O 1
ATOM 1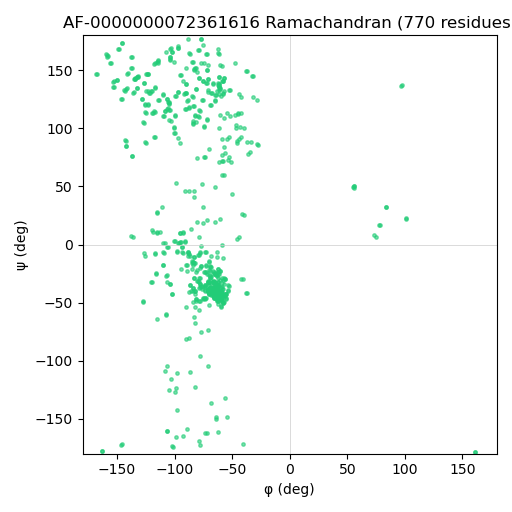413 N N . PRO A 1 182 ? -4.047 -11.891 -8.234 1 97 182 PRO A N 1
ATOM 1414 C CA . PRO A 1 182 ? -3.164 -12.586 -7.293 1 97 182 PRO A CA 1
ATOM 1415 C C . PRO A 1 182 ? -2.227 -11.633 -6.551 1 97 182 PRO A C 1
ATOM 1417 O O . PRO A 1 182 ? -1.794 -10.625 -7.113 1 97 182 PRO A O 1
ATOM 1420 N N . SER A 1 183 ? -2.02 -11.961 -5.297 1 97.56 183 SER A N 1
ATOM 1421 C CA . SER A 1 183 ? -0.91 -11.406 -4.527 1 97.56 183 SER A CA 1
ATOM 1422 C C . SER A 1 183 ? 0.185 -12.445 -4.309 1 97.56 183 SER A C 1
ATOM 1424 O O . SER A 1 183 ? 0.363 -13.352 -5.129 1 97.56 183 SER A O 1
ATOM 1426 N N . THR A 1 184 ? 0.999 -12.227 -3.357 1 94.62 184 THR A N 1
ATOM 1427 C CA . THR A 1 184 ? 2.23 -13.008 -3.334 1 94.62 184 THR A CA 1
ATOM 1428 C C . THR A 1 184 ? 2.82 -13.039 -1.926 1 94.62 184 THR A C 1
ATOM 1430 O O . THR A 1 184 ? 2.508 -12.188 -1.094 1 94.62 184 THR A O 1
ATOM 1433 N N . ILE A 1 185 ? 3.693 -14.031 -1.777 1 95 185 ILE A N 1
ATOM 1434 C CA . ILE A 1 185 ? 4.539 -14.086 -0.591 1 95 185 ILE A CA 1
ATOM 1435 C C . ILE A 1 185 ? 5.406 -12.828 -0.519 1 95 185 ILE A C 1
ATOM 1437 O O . ILE A 1 185 ? 5.781 -12.383 0.57 1 95 185 ILE A O 1
ATOM 1441 N N . GLY A 1 186 ? 5.641 -12.18 -1.602 1 93.69 186 GLY A N 1
ATOM 1442 C CA . GLY A 1 186 ? 6.461 -10.984 -1.672 1 93.69 186 GLY A CA 1
ATOM 1443 C C . GLY A 1 186 ? 5.785 -9.766 -1.076 1 93.69 186 GLY A C 1
ATOM 1444 O O . GLY A 1 186 ? 6.414 -8.711 -0.929 1 93.69 186 GLY A O 1
ATOM 1445 N N . ALA A 1 187 ? 4.516 -9.875 -0.691 1 97.44 187 ALA A N 1
ATOM 1446 C CA . ALA A 1 187 ? 3.766 -8.758 -0.12 1 97.44 187 ALA A CA 1
ATOM 1447 C C . ALA A 1 187 ? 4.141 -8.531 1.342 1 97.44 187 ALA A C 1
ATOM 1449 O O . ALA A 1 187 ? 3.736 -7.543 1.949 1 97.44 187 ALA A O 1
ATOM 1450 N N . PHE A 1 188 ? 4.945 -9.43 1.864 1 97.44 188 PHE A N 1
ATOM 1451 C CA . PHE A 1 188 ? 5.367 -9.328 3.256 1 97.44 188 PHE A CA 1
ATOM 1452 C C . PHE A 1 188 ? 6.805 -8.82 3.352 1 97.44 188 PHE A C 1
ATOM 1454 O O . PHE A 1 188 ? 7.473 -8.641 2.33 1 97.44 188 PHE A O 1
ATOM 1461 N N . GLY A 1 189 ? 7.18 -8.477 4.531 1 95.06 189 GLY A N 1
ATOM 1462 C CA . GLY A 1 189 ? 8.508 -7.938 4.793 1 95.06 189 GLY A CA 1
ATOM 1463 C C . GLY A 1 189 ? 9.062 -8.344 6.145 1 95.06 189 GLY A C 1
ATOM 1464 O O . GLY A 1 189 ? 8.469 -9.164 6.844 1 95.06 189 GLY A O 1
ATOM 1465 N N . PRO A 1 190 ? 10.172 -7.742 6.473 1 94.12 190 PRO A N 1
ATOM 1466 C CA . PRO A 1 190 ? 10.891 -8.156 7.68 1 94.12 190 PRO A CA 1
ATOM 1467 C C . PRO A 1 190 ? 10.07 -7.941 8.953 1 94.12 190 PRO A C 1
ATOM 1469 O O . PRO A 1 190 ? 10.336 -8.578 9.977 1 94.12 190 PRO A O 1
ATOM 1472 N N . THR A 1 191 ? 9.086 -7.082 8.922 1 96.25 191 THR A N 1
ATOM 1473 C CA . THR A 1 191 ? 8.32 -6.773 10.133 1 96.25 191 THR A CA 1
ATOM 1474 C C . THR A 1 191 ? 7.078 -7.652 10.227 1 96.25 191 THR A C 1
ATOM 1476 O O . THR A 1 191 ? 6.324 -7.566 11.195 1 96.25 191 THR A O 1
ATOM 1479 N N . SER A 1 192 ? 6.863 -8.484 9.219 1 97.62 192 SER A N 1
ATOM 1480 C CA . SER A 1 192 ? 5.707 -9.375 9.242 1 97.62 192 SER A CA 1
ATOM 1481 C C . SER A 1 192 ? 5.961 -10.586 10.141 1 97.62 192 SER A C 1
ATOM 1483 O O . SER A 1 192 ? 7.082 -11.086 10.211 1 97.62 192 SER A O 1
ATOM 1485 N N . PRO A 1 193 ? 4.855 -11.031 10.867 1 97.56 193 PRO A N 1
ATOM 1486 C CA . PRO A 1 193 ? 5.008 -12.359 11.469 1 97.56 193 PRO A CA 1
ATOM 1487 C C . PRO A 1 193 ? 5.332 -13.438 10.438 1 97.56 193 PRO A C 1
ATOM 1489 O O . PRO A 1 193 ? 4.762 -13.445 9.344 1 97.56 193 PRO A O 1
ATOM 1492 N N . ARG A 1 194 ? 6.168 -14.391 10.828 1 97 194 ARG A N 1
ATOM 1493 C CA . ARG A 1 194 ? 6.68 -15.258 9.773 1 97 194 ARG A CA 1
ATOM 1494 C C . ARG A 1 194 ? 6.223 -16.703 9.977 1 97 194 ARG A C 1
ATOM 1496 O O . ARG A 1 194 ? 6.223 -17.484 9.031 1 97 194 ARG A O 1
ATOM 1503 N N . ASN A 1 195 ? 5.906 -17.062 11.273 1 97.56 195 ASN A N 1
ATOM 1504 C CA . ASN A 1 195 ? 5.668 -18.484 11.539 1 97.56 195 ASN A CA 1
ATOM 1505 C C . ASN A 1 195 ? 4.543 -18.672 12.555 1 97.56 195 ASN A C 1
ATOM 1507 O O . ASN A 1 195 ? 4.801 -18.859 13.742 1 97.56 195 ASN A O 1
ATOM 1511 N N . PRO A 1 196 ? 3.324 -18.781 12.094 1 97.5 196 PRO A N 1
ATOM 1512 C CA . PRO A 1 196 ? 2.904 -18.578 10.703 1 97.5 196 PRO A CA 1
ATOM 1513 C C . PRO A 1 196 ? 2.59 -17.109 10.391 1 97.5 196 PRO A C 1
ATOM 1515 O O . PRO A 1 196 ? 2.5 -16.297 11.305 1 97.5 196 PRO A O 1
ATOM 1518 N N . THR A 1 197 ? 2.527 -16.797 9.203 1 98.56 197 THR A N 1
ATOM 1519 C CA . THR A 1 197 ? 2.049 -15.492 8.758 1 98.56 197 THR A CA 1
ATOM 1520 C C . THR A 1 197 ? 0.532 -15.5 8.578 1 98.56 197 THR A C 1
ATOM 1522 O O . THR A 1 197 ? 0.003 -16.234 7.738 1 98.56 197 THR A O 1
ATOM 1525 N N . PRO A 1 198 ? -0.193 -14.711 9.305 1 98.38 198 PRO A N 1
ATOM 1526 C CA . PRO A 1 198 ? -1.65 -14.664 9.172 1 98.38 198 PRO A CA 1
ATOM 1527 C C . PRO A 1 198 ? -2.107 -13.852 7.965 1 98.38 198 PRO A C 1
ATOM 1529 O O . PRO A 1 198 ? -1.305 -13.141 7.355 1 98.38 198 PRO A O 1
ATOM 1532 N N . ASP A 1 199 ? -3.398 -13.992 7.645 1 98.5 199 ASP A N 1
ATOM 1533 C CA . ASP A 1 199 ? -3.98 -13.234 6.539 1 98.5 199 ASP A CA 1
ATOM 1534 C C . ASP A 1 199 ? -3.844 -11.734 6.773 1 98.5 199 ASP A C 1
ATOM 1536 O O . ASP A 1 199 ? -3.551 -10.984 5.84 1 98.5 199 ASP A O 1
ATOM 1540 N N . ILE A 1 200 ? -4.156 -11.367 8.016 1 98.25 200 ILE A N 1
ATOM 1541 C CA . ILE A 1 200 ? -4.125 -9.953 8.375 1 98.25 200 ILE A CA 1
ATOM 1542 C C . ILE A 1 200 ? -2.949 -9.688 9.312 1 98.25 200 ILE A C 1
ATOM 1544 O O . ILE A 1 200 ? -2.945 -10.148 10.461 1 98.25 200 ILE A O 1
ATOM 1548 N N . CYS A 1 201 ? -1.985 -8.984 8.773 1 98.19 201 CYS A N 1
ATOM 1549 C CA . CYS A 1 201 ? -0.796 -8.664 9.555 1 98.19 201 CYS A CA 1
ATOM 1550 C C . CYS A 1 201 ? -0.015 -7.52 8.914 1 98.19 201 CYS A C 1
ATOM 1552 O O . CYS A 1 201 ? -0.481 -6.906 7.949 1 98.19 201 CYS A O 1
ATOM 1554 N N . ILE A 1 202 ? 1.079 -7.203 9.516 1 98.25 202 ILE A N 1
ATOM 1555 C CA . ILE A 1 202 ? 1.944 -6.133 9.031 1 98.25 202 ILE A CA 1
ATOM 1556 C C . ILE A 1 202 ? 2.506 -6.508 7.66 1 98.25 202 ILE A C 1
ATOM 1558 O O . ILE A 1 202 ? 2.971 -7.633 7.461 1 98.25 202 ILE A O 1
ATOM 1562 N N . GLN A 1 203 ? 2.365 -5.609 6.723 1 98.44 203 GLN A N 1
ATOM 1563 C CA . GLN A 1 203 ? 2.922 -5.789 5.387 1 98.44 203 GLN A CA 1
ATOM 1564 C C . GLN A 1 203 ? 3.777 -4.59 4.98 1 98.44 203 GLN A C 1
ATOM 1566 O O . GLN A 1 203 ? 3.25 -3.539 4.613 1 98.44 203 GLN A O 1
ATOM 1571 N N . ARG A 1 204 ? 5.074 -4.785 5.008 1 97.56 204 ARG A N 1
ATOM 1572 C CA . ARG A 1 204 ? 6.008 -3.752 4.578 1 97.56 204 ARG A CA 1
ATOM 1573 C C . ARG A 1 204 ? 7.129 -4.344 3.729 1 97.56 204 ARG A C 1
ATOM 1575 O O . ARG A 1 204 ? 8.281 -4.406 4.164 1 97.56 204 ARG A O 1
ATOM 1582 N N . PRO A 1 205 ? 6.832 -4.66 2.471 1 96.31 205 PRO A N 1
ATOM 1583 C CA . PRO A 1 205 ? 7.82 -5.285 1.589 1 96.31 205 PRO A CA 1
ATOM 1584 C C . PRO A 1 205 ? 8.914 -4.312 1.146 1 96.31 205 PRO A C 1
ATOM 1586 O O . PRO A 1 205 ? 8.727 -3.094 1.219 1 96.31 205 PRO A O 1
ATOM 1589 N N . ARG A 1 206 ? 10.023 -4.922 0.622 1 92.12 206 ARG A N 1
ATOM 1590 C CA . ARG A 1 206 ? 11.164 -4.082 0.271 1 92.12 206 ARG A CA 1
ATOM 1591 C C . ARG A 1 206 ? 11.484 -4.184 -1.218 1 92.12 206 ARG A C 1
ATOM 1593 O O . ARG A 1 206 ? 12.57 -3.801 -1.653 1 92.12 206 ARG A O 1
ATOM 1600 N N . THR A 1 207 ? 10.594 -4.762 -2.004 1 91.31 207 THR A N 1
ATOM 1601 C CA . THR A 1 207 ? 10.719 -4.785 -3.457 1 91.31 207 THR A CA 1
ATOM 1602 C C . THR A 1 207 ? 9.555 -4.051 -4.113 1 91.31 207 THR A C 1
ATOM 1604 O O . THR A 1 207 ? 8.469 -3.965 -3.545 1 91.31 207 THR A O 1
ATOM 1607 N N . ILE A 1 208 ? 9.867 -3.59 -5.344 1 95 208 ILE A N 1
ATOM 1608 C CA . ILE A 1 208 ? 8.812 -2.896 -6.074 1 95 208 ILE A CA 1
ATOM 1609 C C . ILE A 1 208 ? 7.656 -3.855 -6.344 1 95 208 ILE A C 1
ATOM 1611 O O . ILE A 1 208 ? 6.492 -3.459 -6.309 1 95 208 ILE A O 1
ATOM 1615 N N . TYR A 1 209 ? 7.988 -5.09 -6.602 1 93.38 209 TYR A N 1
ATOM 1616 C CA . TYR A 1 209 ? 6.969 -6.113 -6.801 1 93.38 209 TYR A CA 1
ATOM 1617 C C . TYR A 1 209 ? 6.09 -6.254 -5.562 1 93.38 209 TYR A C 1
ATOM 1619 O O . TYR A 1 209 ? 4.859 -6.199 -5.656 1 93.38 209 TYR A O 1
ATOM 1627 N N . GLY A 1 210 ? 6.672 -6.355 -4.414 1 95.56 210 GLY A N 1
ATOM 1628 C CA . GLY A 1 210 ? 5.926 -6.477 -3.174 1 95.56 210 GLY A CA 1
ATOM 1629 C C . GLY A 1 210 ? 5.078 -5.258 -2.867 1 95.56 210 GLY A C 1
ATOM 1630 O O . GLY A 1 210 ? 3.906 -5.383 -2.506 1 95.56 210 GLY A O 1
ATOM 1631 N N . VAL A 1 211 ? 5.672 -4.098 -3.018 1 97.81 211 VAL A N 1
ATOM 1632 C CA . VAL A 1 211 ? 4.965 -2.85 -2.762 1 97.81 211 VAL A CA 1
ATOM 1633 C C . VAL A 1 211 ? 3.742 -2.75 -3.674 1 97.81 211 VAL A C 1
ATOM 1635 O O . VAL A 1 211 ? 2.656 -2.371 -3.229 1 97.81 211 VAL A O 1
ATOM 1638 N N . SER A 1 212 ? 3.904 -3.111 -4.898 1 98.06 212 SER A N 1
ATOM 1639 C CA . SER A 1 212 ? 2.795 -3.047 -5.848 1 98.06 212 SER A CA 1
ATOM 1640 C C . SER A 1 212 ? 1.693 -4.035 -5.477 1 98.06 212 SER A C 1
ATOM 1642 O O . SER A 1 212 ? 0.51 -3.758 -5.684 1 98.06 212 SER A O 1
ATOM 1644 N N . LYS A 1 213 ? 2.076 -5.141 -4.984 1 98.06 213 LYS A N 1
ATOM 1645 C CA . LYS A 1 213 ? 1.068 -6.141 -4.645 1 98.06 213 LYS A CA 1
ATOM 1646 C C . LYS A 1 213 ? 0.303 -5.746 -3.383 1 98.06 213 LYS A C 1
ATOM 1648 O O . LYS A 1 213 ? -0.903 -5.98 -3.285 1 98.06 213 LYS A O 1
ATOM 1653 N N . VAL A 1 214 ? 0.997 -5.188 -2.387 1 98.75 214 VAL A N 1
ATOM 1654 C CA . VAL A 1 214 ? 0.27 -4.648 -1.243 1 98.75 214 VAL A CA 1
ATOM 1655 C C . VAL A 1 214 ? -0.728 -3.592 -1.718 1 98.75 214 VAL A C 1
ATOM 1657 O O . VAL A 1 214 ? -1.874 -3.564 -1.263 1 98.75 214 VAL A O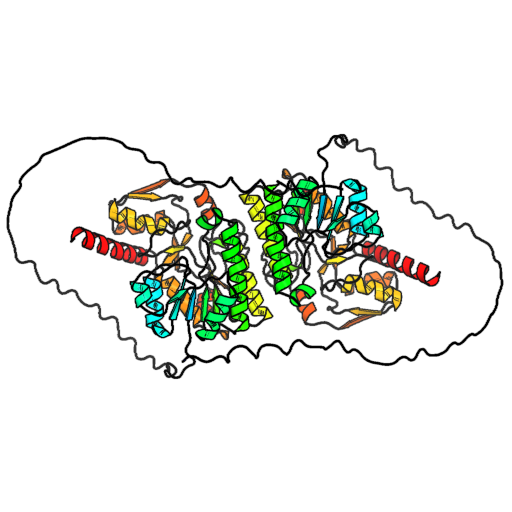 1
ATOM 1660 N N . HIS A 1 215 ? -0.257 -2.773 -2.611 1 98.69 215 HIS A N 1
ATOM 1661 C CA . HIS A 1 215 ? -1.146 -1.77 -3.184 1 98.69 215 HIS A CA 1
ATOM 1662 C C . HIS A 1 215 ? -2.338 -2.422 -3.879 1 98.69 215 HIS A C 1
ATOM 1664 O O . HIS A 1 215 ? -3.467 -1.94 -3.766 1 98.69 215 HIS A O 1
ATOM 1670 N N . ALA A 1 216 ? -2.117 -3.461 -4.566 1 98.69 216 ALA A N 1
ATOM 1671 C CA . ALA A 1 216 ? -3.184 -4.176 -5.266 1 98.69 216 ALA A CA 1
ATOM 1672 C C . ALA A 1 216 ? -4.219 -4.711 -4.281 1 98.69 216 ALA A C 1
ATOM 1674 O O . ALA A 1 216 ? -5.426 -4.609 -4.523 1 98.69 216 ALA A O 1
ATOM 1675 N N . GLU A 1 217 ? -3.738 -5.293 -3.203 1 98.81 217 GLU A N 1
ATOM 1676 C CA . GLU A 1 217 ? -4.648 -5.785 -2.176 1 98.81 217 GLU A CA 1
ATOM 1677 C C . GLU A 1 217 ? -5.535 -4.664 -1.639 1 98.81 217 GLU A C 1
ATOM 1679 O O . GLU A 1 217 ? -6.758 -4.805 -1.588 1 98.81 217 GLU A O 1
ATOM 1684 N N . LEU A 1 218 ? -4.879 -3.594 -1.275 1 98.75 218 LEU A N 1
ATOM 1685 C CA . LEU A 1 218 ? -5.586 -2.496 -0.627 1 98.75 218 LEU A CA 1
ATOM 1686 C C . LEU A 1 218 ? -6.555 -1.828 -1.596 1 98.75 218 LEU A C 1
ATOM 1688 O O . LEU A 1 218 ? -7.695 -1.528 -1.231 1 98.75 218 LEU A O 1
ATOM 1692 N N . MET A 1 219 ? -6.141 -1.623 -2.822 1 98.62 219 MET A N 1
ATOM 1693 C CA . MET A 1 219 ? -7.004 -1.013 -3.828 1 98.62 219 MET A CA 1
ATOM 1694 C C . MET A 1 219 ? -8.195 -1.913 -4.141 1 98.62 219 MET A C 1
ATOM 1696 O O . MET A 1 219 ? -9.32 -1.435 -4.281 1 98.62 219 MET A O 1
ATOM 1700 N N . GLY A 1 220 ? -7.883 -3.182 -4.293 1 98.69 220 GLY A N 1
ATOM 1701 C CA . GLY A 1 220 ? -8.969 -4.113 -4.547 1 98.69 220 GLY A CA 1
ATOM 1702 C C . GLY A 1 220 ? -10.008 -4.137 -3.439 1 98.69 220 GLY A C 1
ATOM 1703 O O . GLY A 1 220 ? -11.211 -4.113 -3.707 1 98.69 220 GLY A O 1
ATOM 1704 N N . GLU A 1 221 ? -9.578 -4.18 -2.246 1 98.25 221 GLU A N 1
ATOM 1705 C CA . GLU A 1 221 ? -10.477 -4.152 -1.1 1 98.25 221 GLU A CA 1
ATOM 1706 C C . GLU A 1 221 ? -11.258 -2.842 -1.037 1 98.25 221 GLU A C 1
ATOM 1708 O O . GLU A 1 221 ? -12.453 -2.834 -0.724 1 98.25 221 GLU A O 1
ATOM 1713 N N . TYR A 1 222 ? -10.562 -1.797 -1.337 1 97.38 222 TYR A N 1
ATOM 1714 C CA . TYR A 1 222 ? -11.227 -0.5 -1.382 1 97.38 222 TYR A CA 1
ATOM 1715 C C . TYR A 1 222 ? -12.352 -0.5 -2.41 1 97.38 222 TYR A C 1
ATOM 1717 O O . TYR A 1 222 ? -13.461 -0.022 -2.131 1 97.38 222 TYR A O 1
ATOM 1725 N N . TYR A 1 223 ? -12.094 -1.013 -3.621 1 98 223 TYR A N 1
ATOM 1726 C CA . TYR A 1 223 ? -13.109 -1.067 -4.66 1 98 223 TYR A CA 1
ATOM 1727 C C . TYR A 1 223 ? -14.273 -1.955 -4.238 1 98 223 TYR A C 1
ATOM 1729 O O . TYR A 1 223 ? -15.422 -1.696 -4.602 1 98 223 TYR A O 1
ATOM 1737 N N . HIS A 1 224 ? -13.969 -2.994 -3.51 1 97.81 224 HIS A N 1
ATOM 1738 C CA . HIS A 1 224 ? -15.031 -3.846 -2.98 1 97.81 224 HIS A CA 1
ATOM 1739 C C . HIS A 1 224 ? -15.898 -3.086 -1.984 1 97.81 224 HIS A C 1
ATOM 1741 O O . HIS A 1 224 ? -17.125 -3.129 -2.07 1 97.81 224 HIS A O 1
ATOM 1747 N N . TYR A 1 225 ? -15.258 -2.389 -1.118 1 93.25 225 TYR A N 1
ATOM 1748 C CA . TYR A 1 225 ? -15.961 -1.668 -0.066 1 93.25 225 TYR A CA 1
ATOM 1749 C C . TYR A 1 225 ? -16.766 -0.512 -0.645 1 93.25 225 TYR A C 1
ATOM 1751 O O . TYR A 1 225 ? -17.938 -0.316 -0.284 1 93.25 225 TYR A O 1
ATOM 1759 N N . ARG A 1 226 ? -16.156 0.185 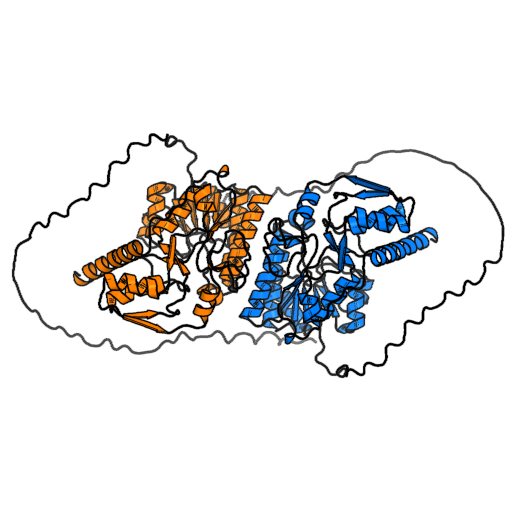-1.53 1 92.62 226 ARG A N 1
ATOM 1760 C CA . ARG A 1 226 ? -16.734 1.435 -2.02 1 92.62 226 ARG A CA 1
ATOM 1761 C C . ARG A 1 226 ? -17.766 1.172 -3.115 1 92.62 226 ARG A C 1
ATOM 1763 O O . ARG A 1 226 ? -18.781 1.857 -3.195 1 92.62 226 ARG A O 1
ATOM 1770 N N . TYR A 1 227 ? -17.484 0.225 -4 1 95.12 227 TYR A N 1
ATOM 1771 C CA . TYR A 1 227 ? -18.281 0.077 -5.203 1 95.12 227 TYR A CA 1
ATOM 1772 C C . TYR A 1 227 ? -18.984 -1.282 -5.234 1 95.12 227 TYR A C 1
ATOM 1774 O O . TYR A 1 227 ? -19.766 -1.565 -6.141 1 95.12 227 TYR A O 1
ATOM 1782 N N . GLY A 1 228 ? -18.672 -2.162 -4.324 1 96.75 228 GLY A N 1
ATOM 1783 C CA . GLY A 1 228 ? -19.25 -3.494 -4.324 1 96.75 228 GLY A CA 1
ATOM 1784 C C . GLY A 1 228 ? -18.609 -4.426 -5.336 1 96.75 228 GLY A C 1
ATOM 1785 O O . GLY A 1 228 ? -19.172 -5.461 -5.684 1 96.75 228 GLY A O 1
ATOM 1786 N N . LEU A 1 229 ? -17.453 -4.102 -5.844 1 98.19 229 LEU A N 1
ATOM 1787 C CA . LEU A 1 229 ? -16.75 -4.957 -6.789 1 98.19 229 LEU A CA 1
ATOM 1788 C C . LEU A 1 229 ? -16.484 -6.336 -6.195 1 98.19 229 LEU A C 1
ATOM 1790 O O . LEU A 1 229 ? -16.031 -6.449 -5.051 1 98.19 229 LEU A O 1
ATOM 1794 N N . ASP A 1 230 ? -16.828 -7.41 -6.918 1 98.38 230 ASP A N 1
ATOM 1795 C CA . ASP A 1 230 ? -16.5 -8.766 -6.492 1 98.38 230 ASP A CA 1
ATOM 1796 C C . ASP A 1 230 ? -15.008 -9.062 -6.688 1 98.38 230 ASP A C 1
ATOM 1798 O O . ASP A 1 230 ? -14.633 -9.812 -7.594 1 98.38 230 ASP A O 1
ATOM 1802 N N . PHE A 1 231 ? -14.266 -8.508 -5.816 1 98.62 231 PHE A N 1
ATOM 1803 C CA . PHE A 1 231 ? -12.812 -8.625 -5.82 1 98.62 231 PHE A CA 1
ATOM 1804 C C . PHE A 1 231 ? -12.359 -9.828 -5 1 98.62 231 PHE A C 1
ATOM 1806 O O . PHE A 1 231 ? -12.789 -10 -3.855 1 98.62 231 PHE A O 1
ATOM 1813 N N . ARG A 1 232 ? -11.5 -10.633 -5.609 1 98.69 232 ARG A N 1
ATOM 1814 C CA . ARG A 1 232 ? -10.938 -11.812 -4.953 1 98.69 232 ARG A CA 1
ATOM 1815 C C . ARG A 1 232 ? -9.43 -11.875 -5.148 1 98.69 232 ARG A C 1
ATOM 1817 O O . ARG A 1 232 ? -8.93 -11.602 -6.242 1 98.69 232 ARG A O 1
ATOM 1824 N N . CYS A 1 233 ? -8.719 -12.172 -4.059 1 98.75 233 CYS A N 1
ATOM 1825 C CA . CYS A 1 233 ? -7.262 -12.125 -4.082 1 98.75 233 CYS A CA 1
ATOM 1826 C C . CYS A 1 233 ? -6.668 -13.234 -3.225 1 98.75 233 CYS A C 1
ATOM 1828 O O . CYS A 1 233 ? -7.129 -13.484 -2.107 1 98.75 233 CYS A O 1
ATOM 1830 N N . LEU A 1 234 ? -5.676 -13.945 -3.799 1 98.56 234 LEU A N 1
ATOM 1831 C CA . LEU A 1 234 ? -4.918 -14.961 -3.074 1 98.56 234 LEU A CA 1
ATOM 1832 C C . LEU A 1 234 ? -3.434 -14.617 -3.047 1 98.56 234 LEU A C 1
ATOM 1834 O O . LEU A 1 234 ? -2.857 -14.25 -4.074 1 98.56 234 LEU A O 1
ATOM 1838 N N . ARG A 1 235 ? -2.896 -14.711 -1.88 1 98.44 235 ARG A N 1
ATOM 1839 C CA . ARG A 1 235 ? -1.44 -14.648 -1.786 1 98.44 235 ARG A CA 1
ATOM 1840 C C . ARG A 1 235 ? -0.813 -16 -2.084 1 98.44 235 ARG A C 1
ATOM 1842 O O . ARG A 1 235 ? -0.879 -16.922 -1.26 1 98.44 235 ARG A O 1
ATOM 1849 N N . TYR A 1 236 ? -0.14 -16 -3.236 1 96.12 236 TYR A N 1
ATOM 1850 C CA . TYR A 1 236 ? 0.535 -17.234 -3.637 1 96.12 236 TYR A CA 1
ATOM 1851 C C . TYR A 1 236 ? 1.876 -17.375 -2.926 1 96.12 236 TYR A C 1
ATOM 1853 O O . TYR A 1 236 ? 2.633 -16.406 -2.814 1 96.12 236 TYR A O 1
ATOM 1861 N N . PRO A 1 237 ? 2.107 -18.594 -2.396 1 96.12 237 PRO A N 1
ATOM 1862 C CA . PRO A 1 237 ? 3.494 -18.875 -2.004 1 96.12 237 PRO A CA 1
ATOM 1863 C C . PRO A 1 237 ? 4.418 -19.078 -3.201 1 96.12 237 PRO A C 1
ATOM 1865 O O . PRO A 1 237 ? 4.152 -18.562 -4.289 1 96.12 237 PRO A O 1
ATOM 1868 N N . GLY A 1 238 ? 5.57 -19.672 -2.99 1 92 238 GLY A N 1
ATOM 1869 C CA . GLY A 1 238 ? 6.367 -20.062 -4.145 1 92 238 GLY A CA 1
ATOM 1870 C C . GLY A 1 238 ? 5.707 -21.125 -4.988 1 92 238 GLY A C 1
ATOM 1871 O O . GLY A 1 238 ? 5.32 -22.188 -4.477 1 92 238 GLY A O 1
ATOM 1872 N N . ILE A 1 239 ? 5.543 -20.859 -6.234 1 91.69 239 ILE A N 1
ATOM 1873 C CA . ILE A 1 239 ? 4.836 -21.797 -7.105 1 91.69 239 ILE A CA 1
ATOM 1874 C C . ILE A 1 239 ? 5.844 -22.625 -7.895 1 91.69 239 ILE A C 1
ATOM 1876 O O . ILE A 1 239 ? 6.758 -22.078 -8.516 1 91.69 239 ILE A O 1
ATOM 1880 N N . ILE A 1 240 ? 5.68 -23.906 -7.828 1 91.25 240 ILE A N 1
ATOM 1881 C CA . ILE A 1 240 ? 6.551 -24.859 -8.516 1 91.25 240 ILE A CA 1
ATOM 1882 C C . ILE A 1 240 ? 5.793 -25.516 -9.664 1 91.25 240 ILE A C 1
ATOM 1884 O O . ILE A 1 240 ? 4.668 -25.984 -9.484 1 91.25 240 ILE A O 1
ATOM 1888 N N . SER A 1 241 ? 6.383 -25.484 -10.75 1 87.5 241 SER A N 1
ATOM 1889 C CA . SER A 1 241 ? 5.805 -26.141 -11.93 1 87.5 241 SER A CA 1
ATOM 1890 C C . SER A 1 241 ? 6.84 -27 -12.648 1 87.5 241 SER A C 1
ATOM 1892 O O . SER A 1 241 ? 8.008 -26.609 -12.742 1 87.5 241 SER A O 1
ATOM 1894 N N . ALA A 1 242 ? 6.402 -28.125 -13.203 1 81.81 242 ALA A N 1
ATOM 1895 C CA . ALA A 1 242 ? 7.301 -29.031 -13.914 1 81.81 242 ALA A CA 1
ATOM 1896 C C . ALA A 1 242 ? 7.594 -28.531 -15.32 1 81.81 242 ALA A C 1
ATOM 1898 O O . ALA A 1 242 ? 8.664 -28.781 -15.867 1 81.81 242 ALA A O 1
ATOM 1899 N N . ASP A 1 243 ? 6.664 -27.859 -15.938 1 72.75 243 ASP A N 1
ATOM 1900 C CA . ASP A 1 243 ? 6.754 -27.5 -17.344 1 72.75 243 ASP A CA 1
ATOM 1901 C C . ASP A 1 243 ? 7.367 -26.109 -17.5 1 72.75 243 ASP A C 1
ATOM 1903 O O . ASP A 1 243 ? 7.453 -25.578 -18.625 1 72.75 243 ASP A O 1
ATOM 1907 N N . SER A 1 244 ? 7.875 -25.609 -16.438 1 67.44 244 SER A N 1
ATOM 1908 C CA . SER A 1 244 ? 8.352 -24.234 -16.594 1 67.44 244 SER A CA 1
ATOM 1909 C C . SER A 1 244 ? 9.828 -24.125 -16.219 1 67.44 244 SER A C 1
ATOM 1911 O O . SER A 1 244 ? 10.344 -24.922 -15.445 1 67.44 244 SER A O 1
ATOM 1913 N N . GLN A 1 245 ? 10.414 -23.172 -17 1 67.81 245 GLN A N 1
ATOM 1914 C CA . GLN A 1 245 ? 11.758 -22.781 -16.609 1 67.81 245 GLN A CA 1
ATOM 1915 C C . GLN A 1 245 ? 11.719 -21.719 -15.5 1 67.81 245 GLN A C 1
ATOM 1917 O O . GLN A 1 245 ? 10.734 -21 -15.367 1 67.81 245 GLN A O 1
ATOM 1922 N N . PRO A 1 246 ? 12.789 -21.812 -14.727 1 67.69 246 PRO A N 1
ATOM 1923 C CA . PRO A 1 246 ? 12.828 -20.781 -13.688 1 67.69 246 PRO A CA 1
ATOM 1924 C C . PRO A 1 246 ? 12.641 -19.359 -14.25 1 67.69 246 PRO A C 1
ATOM 1926 O O . PRO A 1 246 ? 13.195 -19.031 -15.297 1 67.69 246 PRO A O 1
ATOM 1929 N N . GLY A 1 247 ? 11.797 -18.547 -13.672 1 61.5 247 GLY A N 1
ATOM 1930 C CA . GLY A 1 247 ? 11.383 -17.25 -14.172 1 61.5 247 GLY A CA 1
ATOM 1931 C C . GLY A 1 247 ? 12.164 -16.094 -13.562 1 61.5 247 GLY A C 1
ATOM 1932 O O . GLY A 1 247 ? 11.93 -14.938 -13.898 1 61.5 247 GLY A O 1
ATOM 1933 N N . GLY A 1 248 ? 13.125 -16.406 -12.68 1 63.75 248 GLY A N 1
ATOM 1934 C CA . GLY A 1 248 ? 13.906 -15.328 -12.109 1 63.75 248 GLY A CA 1
ATOM 1935 C C . GLY A 1 248 ? 13.461 -14.945 -10.711 1 63.75 248 GLY A C 1
ATOM 1936 O O . GLY A 1 248 ? 13.766 -13.852 -10.227 1 63.75 248 GLY A O 1
ATOM 1937 N N . GLY A 1 249 ? 12.828 -15.875 -10.094 1 69.75 249 GLY A N 1
ATOM 1938 C CA . GLY A 1 249 ? 12.414 -15.555 -8.742 1 69.75 249 GLY A CA 1
ATOM 1939 C C . GLY A 1 249 ? 13.297 -16.188 -7.68 1 69.75 249 GLY A C 1
ATOM 1940 O O . GLY A 1 249 ? 14.148 -17.016 -7.988 1 69.75 249 GLY A O 1
ATOM 1941 N N . THR A 1 250 ? 13.172 -15.711 -6.434 1 73.75 250 THR A N 1
ATOM 1942 C CA . THR A 1 250 ? 13.906 -16.203 -5.277 1 73.75 250 THR A CA 1
ATOM 1943 C C . THR A 1 250 ? 13.57 -17.672 -5.008 1 73.75 250 THR A C 1
ATOM 1945 O O . THR A 1 250 ? 14.414 -18.422 -4.512 1 73.75 250 THR A O 1
ATOM 1948 N N . THR A 1 251 ? 12.461 -18.125 -5.438 1 80.62 251 THR A N 1
ATOM 1949 C CA . THR A 1 251 ? 12.016 -19.484 -5.156 1 80.62 251 THR A CA 1
ATOM 1950 C C . THR A 1 251 ? 12.391 -20.422 -6.301 1 80.62 251 THR A C 1
ATOM 1952 O O . THR A 1 251 ? 12.094 -21.625 -6.25 1 80.62 251 THR A O 1
ATOM 1955 N N . ASP A 1 252 ? 13.156 -20.016 -7.215 1 85.44 252 ASP A N 1
ATOM 1956 C CA . ASP A 1 252 ? 13.453 -20.781 -8.422 1 85.44 252 ASP A CA 1
ATOM 1957 C C . ASP A 1 252 ? 14.32 -22 -8.109 1 85.44 252 ASP A C 1
ATOM 1959 O O . ASP A 1 252 ? 14.375 -22.953 -8.891 1 85.44 252 ASP A O 1
ATOM 1963 N N . TYR A 1 253 ? 15.031 -22 -7.023 1 90.94 253 TYR A N 1
ATOM 1964 C CA . TYR A 1 253 ? 15.867 -23.125 -6.66 1 90.94 253 TYR A CA 1
ATOM 1965 C C . TYR A 1 253 ? 15.047 -24.406 -6.59 1 90.94 253 TYR A C 1
ATOM 1967 O O . TYR A 1 253 ? 15.547 -25.5 -6.906 1 90.94 253 TYR A O 1
ATOM 1975 N N . ALA A 1 254 ? 13.781 -24.281 -6.254 1 93.31 254 ALA A N 1
ATOM 1976 C CA . ALA A 1 254 ? 12.906 -25.438 -6.02 1 93.31 254 ALA A CA 1
ATOM 1977 C C . ALA A 1 254 ? 12.422 -26.031 -7.336 1 93.31 254 ALA A C 1
ATOM 1979 O O . ALA A 1 254 ? 11.812 -27.109 -7.352 1 93.31 254 ALA A O 1
ATOM 1980 N N . VAL A 1 255 ? 12.688 -25.344 -8.383 1 90.75 255 VAL A N 1
ATOM 1981 C CA . VAL A 1 255 ? 12.414 -25.875 -9.711 1 90.75 255 VAL A CA 1
ATOM 1982 C C . VAL A 1 255 ? 13.711 -26.375 -10.352 1 90.75 255 VAL A C 1
ATOM 1984 O O . VAL A 1 255 ? 13.773 -27.5 -10.859 1 90.75 255 VAL A O 1
ATOM 1987 N N . GLN A 1 256 ? 14.758 -25.594 -10.195 1 91 256 GLN A N 1
ATOM 1988 C CA . GLN A 1 256 ? 16.047 -25.875 -10.836 1 91 256 GLN A CA 1
ATOM 1989 C C . GLN A 1 256 ? 16.688 -27.141 -10.273 1 91 256 GLN A C 1
ATOM 1991 O O . GLN A 1 256 ? 17.375 -27.859 -10.992 1 91 256 GLN A O 1
ATOM 1996 N N . ILE A 1 257 ? 16.469 -27.375 -9.102 1 94.19 257 ILE A N 1
ATOM 1997 C CA . ILE A 1 257 ? 17.062 -28.516 -8.422 1 94.19 257 ILE A CA 1
ATOM 1998 C C . ILE A 1 257 ? 16.672 -29.812 -9.141 1 94.19 257 ILE A C 1
ATOM 2000 O O . ILE A 1 257 ? 17.484 -30.719 -9.273 1 94.19 257 ILE A O 1
ATOM 2004 N N . PHE A 1 258 ? 15.523 -29.938 -9.602 1 93 258 PHE A N 1
ATOM 2005 C CA . PHE A 1 258 ? 15.047 -31.156 -10.273 1 93 258 PHE A CA 1
ATOM 2006 C C . PHE A 1 258 ? 15.727 -31.312 -11.633 1 93 258 PHE A C 1
ATOM 2008 O O . PHE A 1 258 ? 16.125 -32.406 -12 1 93 258 PHE A O 1
ATOM 2015 N N . HIS A 1 259 ? 15.812 -30.203 -12.305 1 89.38 259 HIS A N 1
ATOM 2016 C CA . HIS A 1 259 ? 16.516 -30.25 -13.586 1 89.38 259 HIS A CA 1
ATOM 2017 C C . HIS A 1 259 ? 17.953 -30.703 -13.406 1 89.38 259 HIS A C 1
ATOM 2019 O O . HIS A 1 259 ? 18.422 -31.594 -14.125 1 89.38 259 HIS A O 1
ATOM 2025 N N . ASP A 1 260 ? 18.625 -30.141 -12.445 1 91.69 260 ASP A N 1
ATOM 2026 C CA . ASP A 1 260 ? 20.031 -30.438 -12.211 1 91.69 260 ASP A CA 1
ATOM 2027 C C . ASP A 1 260 ? 20.219 -31.844 -11.648 1 91.69 260 ASP A C 1
ATOM 2029 O O . ASP A 1 260 ? 21.188 -32.531 -11.977 1 91.69 260 ASP A O 1
ATOM 2033 N N . ALA A 1 261 ? 19.391 -32.219 -10.82 1 93 261 ALA A N 1
ATOM 2034 C CA . ALA A 1 261 ? 19.453 -33.531 -10.227 1 93 261 ALA A CA 1
ATOM 2035 C C . ALA A 1 261 ? 19.328 -34.625 -11.297 1 93 261 ALA A C 1
ATOM 2037 O O . ALA A 1 261 ? 20.062 -35.625 -11.273 1 93 261 ALA A O 1
ATOM 2038 N N . VAL A 1 262 ? 18.406 -34.469 -12.203 1 90.69 262 VAL A N 1
ATOM 2039 C CA . VAL A 1 262 ? 18.156 -35.469 -13.242 1 90.69 262 VAL A CA 1
ATOM 2040 C C . VAL A 1 262 ? 19.266 -35.438 -14.281 1 90.69 262 VAL A C 1
ATOM 2042 O O . VAL A 1 262 ? 19.703 -36.469 -14.766 1 90.69 262 VAL A O 1
ATOM 2045 N N . LYS A 1 263 ? 19.766 -34.25 -14.547 1 89.5 263 LYS A N 1
ATOM 2046 C CA . LYS A 1 263 ? 20.75 -34.094 -15.609 1 89.5 263 LYS A CA 1
ATOM 2047 C C . LYS A 1 263 ? 22.141 -34.469 -15.133 1 89.5 263 LYS A C 1
ATOM 2049 O O . LYS A 1 263 ? 22.859 -35.219 -15.828 1 89.5 263 LYS A O 1
ATOM 2054 N N . ASN A 1 264 ? 22.547 -33.969 -13.961 1 89.75 264 ASN A N 1
ATOM 2055 C CA . ASN A 1 264 ? 23.953 -34.094 -13.57 1 89.75 264 ASN A CA 1
ATOM 2056 C C . ASN A 1 264 ? 24.094 -34.75 -12.188 1 89.75 264 ASN A C 1
ATOM 2058 O O . ASN A 1 264 ? 25.203 -35 -11.727 1 89.75 264 ASN A O 1
ATOM 2062 N N . GLY A 1 265 ? 23 -34.875 -11.562 1 92.75 265 GLY A N 1
ATOM 2063 C CA . GLY A 1 265 ? 23.047 -35.469 -10.227 1 92.75 265 GLY A CA 1
ATOM 2064 C C . GLY A 1 265 ? 23.609 -34.5 -9.188 1 92.75 265 GLY A C 1
ATOM 2065 O O . GLY A 1 265 ? 23.922 -34.906 -8.07 1 92.75 265 GLY A O 1
ATOM 2066 N N . LYS A 1 266 ? 23.844 -33.25 -9.602 1 95.81 266 LYS A N 1
ATOM 2067 C CA . LYS A 1 266 ? 24.422 -32.25 -8.703 1 95.81 266 LYS A CA 1
ATOM 2068 C C . LYS A 1 266 ? 23.672 -30.938 -8.797 1 95.81 266 LYS A C 1
ATOM 2070 O O . LYS A 1 266 ? 23.234 -30.547 -9.883 1 95.81 266 LYS A O 1
ATOM 2075 N N . PHE A 1 267 ? 23.531 -30.312 -7.633 1 96.44 267 PHE A N 1
ATOM 2076 C CA . PHE A 1 267 ? 22.859 -29.016 -7.602 1 96.44 267 PHE A CA 1
ATOM 2077 C C . PHE A 1 267 ? 23.531 -28.078 -6.609 1 96.44 267 PHE A C 1
ATOM 2079 O O . PHE A 1 267 ? 23.906 -28.484 -5.504 1 96.44 267 PHE A O 1
ATOM 2086 N N . GLU A 1 268 ? 23.734 -26.828 -7.082 1 96.31 268 GLU A N 1
ATOM 2087 C CA . GLU A 1 268 ? 24.219 -25.766 -6.199 1 96.31 268 GLU A CA 1
ATOM 2088 C C . GLU A 1 268 ? 23.094 -24.797 -5.824 1 96.31 268 GLU A C 1
ATOM 2090 O O . GLU A 1 268 ? 22.562 -24.094 -6.684 1 96.31 268 GLU A O 1
ATOM 2095 N N . CYS A 1 269 ? 22.781 -24.781 -4.551 1 96.31 269 CYS A N 1
ATOM 2096 C CA . CYS A 1 269 ? 21.688 -23.953 -4.062 1 96.31 269 CYS A CA 1
ATOM 2097 C C . CYS A 1 269 ? 22.172 -22.562 -3.67 1 96.31 269 CYS A C 1
ATOM 2099 O O . CYS A 1 269 ? 23.203 -22.422 -3.02 1 96.31 269 CYS A O 1
ATOM 2101 N N . ASN A 1 270 ? 21.375 -21.609 -4.035 1 93.69 270 ASN A N 1
ATOM 2102 C CA . ASN A 1 270 ? 21.781 -20.234 -3.766 1 93.69 270 ASN A CA 1
ATOM 2103 C C . ASN A 1 270 ? 21.188 -19.703 -2.461 1 93.69 270 ASN A C 1
ATOM 2105 O O . ASN A 1 270 ? 21.328 -18.531 -2.125 1 93.69 270 ASN A O 1
ATOM 2109 N N . LEU A 1 271 ? 20.453 -20.547 -1.75 1 95.81 271 LEU A N 1
ATOM 2110 C CA . LEU A 1 271 ? 19.938 -20.25 -0.417 1 95.81 271 LEU A CA 1
ATOM 2111 C C . LEU A 1 271 ? 20.562 -21.172 0.626 1 95.81 271 LEU A C 1
ATOM 2113 O O . LEU A 1 271 ? 21.078 -22.234 0.289 1 95.81 271 LEU A O 1
ATOM 2117 N N . LYS A 1 272 ? 20.547 -20.656 1.851 1 97.12 272 LYS A N 1
ATOM 2118 C CA . LYS A 1 272 ? 20.984 -21.5 2.947 1 97.12 272 LYS A CA 1
ATOM 2119 C C . LYS A 1 272 ? 20.125 -22.766 3.049 1 97.12 272 LYS A C 1
ATOM 2121 O O . LYS A 1 272 ? 18.922 -22.719 2.754 1 97.12 272 LYS A O 1
ATOM 2126 N N . SER A 1 273 ? 20.719 -23.781 3.586 1 97.5 273 SER A N 1
ATOM 2127 C CA . SER A 1 273 ? 20.047 -25.078 3.684 1 97.5 273 SER A CA 1
ATOM 2128 C C . SER A 1 273 ? 18.859 -25.016 4.629 1 97.5 273 SER A C 1
ATOM 2130 O O . SER A 1 273 ? 17.891 -25.781 4.477 1 97.5 273 SER A O 1
ATOM 2132 N N . SER A 1 274 ? 18.891 -24.047 5.512 1 97.69 274 SER A N 1
ATOM 2133 C CA . SER A 1 274 ? 17.875 -23.984 6.555 1 97.69 274 SER A CA 1
ATOM 2134 C C . SER A 1 274 ? 16.781 -22.969 6.215 1 97.69 274 SER A C 1
ATOM 2136 O O . SER A 1 274 ? 15.828 -22.797 6.977 1 97.69 274 SER A O 1
ATOM 2138 N N . THR A 1 275 ? 16.844 -22.328 5.023 1 97.12 275 THR A N 1
ATOM 2139 C CA . THR A 1 275 ? 15.883 -21.297 4.645 1 97.12 275 THR A CA 1
ATOM 2140 C C . THR A 1 275 ? 14.516 -21.906 4.336 1 97.12 275 THR A C 1
ATOM 2142 O O . THR A 1 275 ? 14.344 -22.562 3.303 1 97.12 275 THR A O 1
ATOM 2145 N N . ARG A 1 276 ? 13.609 -21.703 5.203 1 97.69 276 ARG A N 1
ATOM 2146 C CA . ARG A 1 276 ? 12.273 -22.266 5.02 1 97.69 276 ARG A CA 1
ATOM 2147 C C . ARG A 1 276 ? 11.367 -21.281 4.281 1 97.69 276 ARG A C 1
ATOM 2149 O O . ARG A 1 276 ? 11.289 -20.109 4.641 1 97.69 276 ARG A O 1
ATOM 2156 N N . LEU A 1 277 ? 10.68 -21.75 3.236 1 97.06 277 LEU A N 1
ATOM 2157 C CA . LEU A 1 277 ? 9.719 -20.969 2.451 1 97.06 277 LEU A CA 1
ATOM 2158 C C . LEU A 1 277 ? 8.453 -21.781 2.189 1 97.06 277 LEU A C 1
ATOM 2160 O O . LEU A 1 277 ? 8.516 -23 2.004 1 97.06 277 LEU A O 1
ATOM 2164 N N . PRO A 1 278 ? 7.293 -21.141 2.215 1 97.88 278 PRO A N 1
ATOM 2165 C CA . PRO A 1 278 ? 6.082 -21.828 1.754 1 97.88 278 PRO A CA 1
ATOM 2166 C C . PRO A 1 278 ? 6.051 -22 0.238 1 97.88 278 PRO A C 1
ATOM 2168 O O . PRO A 1 278 ? 6.473 -21.125 -0.505 1 97.88 278 PRO A O 1
ATOM 2171 N N . MET A 1 279 ? 5.609 -23.156 -0.186 1 96.94 279 MET A N 1
ATOM 2172 C CA . MET A 1 279 ? 5.594 -23.531 -1.599 1 96.94 279 MET A CA 1
ATOM 2173 C C . MET A 1 279 ? 4.281 -24.219 -1.966 1 96.94 279 MET A C 1
ATOM 2175 O O . MET A 1 279 ? 3.549 -24.672 -1.088 1 96.94 279 MET A O 1
ATOM 2179 N N . MET A 1 280 ? 4.027 -24.234 -3.244 1 96.12 280 MET A N 1
ATOM 2180 C CA . MET A 1 280 ? 2.82 -24.891 -3.756 1 96.12 280 MET A CA 1
ATOM 2181 C C . MET A 1 280 ? 3.023 -25.359 -5.188 1 96.12 280 MET A C 1
ATOM 2183 O O . MET A 1 280 ? 3.637 -24.656 -6 1 96.12 280 MET A O 1
ATOM 2187 N N . TYR A 1 281 ? 2.576 -26.562 -5.43 1 94.31 281 TYR A N 1
ATOM 2188 C CA . TYR A 1 281 ? 2.619 -27.062 -6.801 1 94.31 281 TYR A CA 1
ATOM 2189 C C . TYR A 1 281 ? 1.574 -26.359 -7.664 1 94.31 281 TYR A C 1
ATOM 2191 O O . TYR A 1 281 ? 0.484 -26.031 -7.188 1 94.31 281 TYR A O 1
ATOM 2199 N N . ILE A 1 282 ? 1.745 -26.188 -8.852 1 91.88 282 ILE A N 1
ATOM 2200 C CA . ILE A 1 282 ? 0.971 -25.359 -9.773 1 91.88 282 ILE A CA 1
ATOM 2201 C C . ILE A 1 282 ? -0.459 -25.891 -9.859 1 91.88 282 ILE A C 1
ATOM 2203 O O . ILE A 1 282 ? -1.409 -25.109 -9.977 1 91.88 282 ILE A O 1
ATOM 2207 N N . ASP A 1 283 ? -0.634 -27.172 -9.828 1 90.38 283 ASP A N 1
ATOM 2208 C CA . ASP A 1 283 ? -1.982 -27.734 -9.914 1 90.38 283 ASP A CA 1
ATOM 2209 C C . ASP A 1 283 ? -2.84 -27.266 -8.742 1 90.38 283 ASP A C 1
ATOM 2211 O O . ASP A 1 283 ? -4.016 -26.938 -8.914 1 90.38 283 ASP A O 1
ATOM 2215 N N . ASP A 1 284 ? -2.227 -27.328 -7.594 1 95.06 284 ASP A N 1
ATOM 2216 C CA . ASP A 1 284 ? -2.924 -26.812 -6.422 1 95.06 284 ASP A CA 1
ATOM 2217 C C . ASP A 1 284 ? -3.225 -25.328 -6.57 1 95.06 284 ASP A C 1
ATOM 2219 O O . ASP A 1 284 ? -4.297 -24.859 -6.176 1 95.06 284 ASP A O 1
ATOM 2223 N N . CYS A 1 285 ? -2.26 -24.578 -7.066 1 93.69 285 CYS A N 1
ATOM 2224 C CA . CYS A 1 285 ? -2.424 -23.141 -7.254 1 93.69 285 CYS A CA 1
ATOM 2225 C C . CYS A 1 285 ? -3.6 -22.844 -8.18 1 93.69 285 CYS A C 1
ATOM 2227 O O . CYS A 1 285 ? -4.438 -22 -7.867 1 93.69 285 CYS A O 1
ATOM 2229 N N . LEU A 1 286 ? -3.662 -23.547 -9.258 1 90.19 286 LEU A N 1
ATOM 2230 C CA . LEU A 1 286 ? -4.738 -23.359 -10.227 1 90.19 286 LEU A CA 1
ATOM 2231 C C . LEU A 1 286 ? -6.086 -23.734 -9.617 1 90.19 286 LEU A C 1
ATOM 2233 O O . LEU A 1 286 ? -7.078 -23.016 -9.812 1 90.19 286 LEU A O 1
ATOM 2237 N N . ARG A 1 287 ? -6.117 -24.797 -8.906 1 92.25 287 ARG A N 1
ATOM 2238 C CA . ARG A 1 287 ? -7.352 -25.219 -8.258 1 92.25 287 ARG A CA 1
ATOM 2239 C C . ARG A 1 287 ? -7.797 -24.203 -7.207 1 92.25 287 ARG A C 1
ATOM 2241 O O . ARG A 1 287 ? -8.977 -23.844 -7.137 1 92.25 287 ARG A O 1
ATOM 2248 N N . ALA A 1 288 ? -6.824 -23.781 -6.395 1 95.81 288 ALA A N 1
ATOM 2249 C CA . ALA A 1 288 ? -7.16 -22.781 -5.387 1 95.81 288 ALA A CA 1
ATOM 2250 C C . ALA A 1 288 ? -7.773 -21.531 -6.027 1 95.81 288 ALA A C 1
ATOM 2252 O O . ALA A 1 288 ? -8.75 -20.984 -5.512 1 95.81 288 ALA A O 1
ATOM 2253 N N . THR A 1 289 ? -7.211 -21.094 -7.129 1 94.56 289 THR A N 1
ATOM 2254 C CA . THR A 1 289 ? -7.676 -19.906 -7.836 1 94.56 289 THR A CA 1
ATOM 2255 C C . THR A 1 289 ? -9.094 -20.125 -8.375 1 94.56 289 THR A C 1
ATOM 2257 O O . THR A 1 289 ? -9.961 -19.266 -8.188 1 94.56 289 THR A O 1
ATOM 2260 N N . LEU A 1 290 ? -9.328 -21.219 -8.953 1 91.56 290 LEU A N 1
ATOM 2261 C CA . LEU A 1 290 ? -10.641 -21.5 -9.523 1 91.56 290 LEU A CA 1
ATOM 2262 C C . LEU A 1 290 ? -11.688 -21.656 -8.43 1 91.56 290 LEU A C 1
ATOM 2264 O O . LEU A 1 290 ? -12.812 -21.156 -8.57 1 91.56 290 LEU A O 1
ATOM 2268 N N . GLU A 1 291 ? -11.312 -22.328 -7.41 1 95 291 GLU A N 1
ATOM 2269 C CA . GLU A 1 291 ? -12.258 -22.609 -6.336 1 95 291 GLU A CA 1
ATOM 2270 C C . GLU A 1 291 ? -12.688 -21.312 -5.641 1 95 291 GLU A C 1
ATOM 2272 O O . GLU A 1 291 ? -13.867 -21.156 -5.301 1 95 291 GLU A O 1
ATOM 2277 N N . VAL A 1 292 ? -11.773 -20.422 -5.418 1 97.44 292 VAL A N 1
ATOM 2278 C CA . VAL A 1 292 ? -12.164 -19.172 -4.773 1 97.44 292 VAL A CA 1
ATOM 2279 C C . VAL A 1 292 ? -13.039 -18.344 -5.723 1 97.44 292 VAL A C 1
ATOM 2281 O O . VAL A 1 292 ? -13.953 -17.656 -5.285 1 97.44 292 VAL A O 1
ATOM 2284 N N . MET A 1 293 ? -12.789 -18.438 -7.035 1 94.56 293 MET A N 1
ATOM 2285 C CA . MET A 1 293 ? -13.586 -17.719 -8.031 1 94.56 293 MET A CA 1
ATOM 2286 C C . MET A 1 293 ? -14.992 -18.297 -8.109 1 94.56 293 MET A C 1
ATOM 2288 O O . MET A 1 293 ? -15.945 -17.562 -8.383 1 94.56 293 MET A O 1
ATOM 2292 N N . GLU A 1 294 ? -15.086 -19.547 -7.809 1 93.75 294 GLU A N 1
ATOM 2293 C CA . GLU A 1 294 ? -16.375 -20.203 -7.895 1 93.75 294 GLU A CA 1
ATOM 2294 C C . GLU A 1 294 ? -17.141 -20.094 -6.578 1 93.75 294 GLU A C 1
ATOM 2296 O O . GLU A 1 294 ? -18.359 -20.312 -6.539 1 93.75 294 GLU A O 1
ATOM 2301 N N . ALA A 1 295 ? -16.453 -19.797 -5.551 1 97.25 295 ALA A N 1
ATOM 2302 C CA . ALA A 1 295 ? -17.078 -19.719 -4.238 1 97.25 295 ALA A CA 1
ATOM 2303 C C . ALA A 1 295 ? -18.156 -18.641 -4.207 1 97.25 295 ALA A C 1
ATOM 2305 O O . ALA A 1 295 ? -17.984 -17.562 -4.766 1 97.25 295 ALA A O 1
ATOM 2306 N N . PRO A 1 296 ? -19.312 -18.922 -3.559 1 97.38 296 PRO A N 1
ATOM 2307 C CA . PRO A 1 296 ? -20.281 -17.844 -3.361 1 97.38 296 PRO A CA 1
ATOM 2308 C C . PRO A 1 296 ? -19.703 -16.656 -2.596 1 97.38 296 PRO A C 1
ATOM 2310 O O . PRO A 1 296 ? -18.953 -16.844 -1.637 1 97.38 296 PRO A O 1
ATOM 2313 N N . ALA A 1 297 ? -20.078 -15.523 -3.029 1 96.31 297 ALA A N 1
ATOM 2314 C CA . ALA A 1 297 ? -19.547 -14.305 -2.428 1 96.31 297 ALA A CA 1
ATOM 2315 C C . ALA A 1 297 ? -19.828 -14.258 -0.932 1 96.31 297 ALA A C 1
ATOM 2317 O O . ALA A 1 297 ? -19.016 -13.773 -0.148 1 96.31 297 ALA A O 1
ATOM 2318 N N . GLU A 1 298 ? -20.938 -14.789 -0.525 1 96.75 298 GLU A N 1
ATOM 2319 C CA . GLU A 1 298 ? -21.391 -14.711 0.862 1 96.75 298 GLU A CA 1
ATOM 2320 C C . GLU A 1 298 ? -20.547 -15.617 1.762 1 96.75 298 GLU A C 1
ATOM 2322 O O . GLU A 1 298 ? -20.547 -15.453 2.984 1 96.75 298 GLU A O 1
ATOM 2327 N N . SER A 1 299 ? -19.859 -16.531 1.139 1 97.94 299 SER A N 1
ATOM 2328 C CA . SER A 1 299 ? -19.047 -17.453 1.93 1 97.94 299 SER A CA 1
ATOM 2329 C C . SER A 1 299 ? -17.703 -16.828 2.271 1 97.94 299 SER A C 1
ATOM 2331 O O . SER A 1 299 ? -16.984 -17.328 3.145 1 97.94 299 SER A O 1
ATOM 2333 N N . LEU A 1 300 ? -17.406 -15.797 1.566 1 98.31 300 LEU A N 1
ATOM 2334 C CA . LEU A 1 300 ? -16.094 -15.172 1.753 1 98.31 300 LEU A CA 1
ATOM 2335 C C . LEU A 1 300 ? -16.156 -14.094 2.822 1 98.31 300 LEU A C 1
ATOM 2337 O O . LEU A 1 300 ? -16.812 -13.062 2.637 1 98.31 300 LEU A O 1
ATOM 2341 N N . SER A 1 301 ? -15.414 -14.328 3.887 1 97.75 301 SER A N 1
ATOM 2342 C CA . SER A 1 301 ? -15.414 -13.375 4.992 1 97.75 301 SER A CA 1
ATOM 2343 C C . SER A 1 301 ? -14.422 -12.25 4.746 1 97.75 301 SER A C 1
ATOM 2345 O O . SER A 1 301 ? -14.453 -11.227 5.434 1 97.75 301 SER A O 1
ATOM 2347 N N . MET A 1 302 ? -13.562 -12.461 3.832 1 97.56 302 MET A N 1
ATOM 2348 C CA . MET A 1 302 ? -12.578 -11.469 3.424 1 97.56 302 MET A CA 1
ATOM 2349 C C . MET A 1 302 ? -12.281 -11.57 1.932 1 97.56 302 MET A C 1
ATOM 2351 O O . MET A 1 302 ? -12.781 -12.477 1.258 1 97.56 302 MET A O 1
ATOM 2355 N N . ARG A 1 303 ? -11.5 -10.633 1.419 1 98.19 303 ARG A N 1
ATOM 2356 C CA . ARG A 1 303 ? -11.281 -10.594 -0.024 1 98.19 303 ARG A CA 1
ATOM 2357 C C . ARG A 1 303 ? -9.852 -11 -0.37 1 98.19 303 ARG A C 1
ATOM 2359 O O . ARG A 1 303 ? -9.547 -11.297 -1.527 1 98.19 303 ARG A O 1
ATOM 2366 N N . THR A 1 304 ? -8.945 -10.977 0.592 1 98.69 304 THR A N 1
ATOM 2367 C CA . THR A 1 304 ? -7.547 -11.359 0.406 1 98.69 304 THR A CA 1
ATOM 2368 C C . THR A 1 304 ? -7.16 -12.477 1.37 1 98.69 304 THR A C 1
ATOM 2370 O O . THR A 1 304 ? -7.281 -12.32 2.588 1 98.69 304 THR A O 1
ATOM 2373 N N . TYR A 1 305 ? -6.703 -13.672 0.784 1 98.81 305 TYR A N 1
ATOM 2374 C CA . TYR A 1 305 ? -6.402 -14.852 1.588 1 98.81 305 TYR A CA 1
ATOM 2375 C C . TYR A 1 305 ? -4.98 -15.328 1.338 1 98.81 305 TYR A C 1
ATOM 2377 O O . TYR A 1 305 ? -4.477 -15.242 0.216 1 98.81 305 TYR A O 1
ATOM 2385 N N . ASN A 1 306 ? -4.402 -15.859 2.369 1 98.69 306 ASN A N 1
ATOM 2386 C CA . ASN A 1 306 ? -3.291 -16.797 2.184 1 98.69 306 ASN A CA 1
ATOM 2387 C C . ASN A 1 306 ? -3.775 -18.156 1.719 1 98.69 306 ASN A C 1
ATOM 2389 O O . ASN A 1 306 ? -4.832 -18.625 2.148 1 98.69 306 ASN A O 1
ATOM 2393 N N . VAL A 1 307 ? -3.068 -18.75 0.852 1 98.38 307 VAL A N 1
ATOM 2394 C CA . VAL A 1 307 ? -3.23 -20.172 0.542 1 98.38 307 VAL A CA 1
ATOM 2395 C C . VAL A 1 307 ? -1.885 -20.891 0.669 1 98.38 307 VAL A C 1
ATOM 2397 O O . VAL A 1 307 ? -0.845 -20.328 0.304 1 98.38 307 VAL A O 1
ATOM 2400 N N . ASN A 1 308 ? -1.943 -22.016 1.207 1 97.44 308 ASN A N 1
ATOM 2401 C CA . ASN A 1 308 ? -0.718 -22.75 1.512 1 97.44 308 ASN A CA 1
ATOM 2402 C C . ASN A 1 308 ? -0.845 -24.219 1.157 1 97.44 308 ASN A C 1
ATOM 2404 O O . ASN A 1 308 ? -1.955 -24.75 1.057 1 97.44 308 ASN A O 1
ATOM 2408 N N . ALA A 1 309 ? 0.301 -24.844 0.839 1 97.88 309 ALA A N 1
ATOM 2409 C CA . ALA A 1 309 ? 0.325 -26.281 0.617 1 97.88 309 ALA A CA 1
ATOM 2410 C C . ALA A 1 309 ? 1.401 -26.953 1.468 1 97.88 309 ALA A C 1
ATOM 2412 O O . ALA A 1 309 ? 1.135 -27.953 2.152 1 97.88 309 ALA A O 1
ATOM 2413 N N . MET A 1 310 ? 2.602 -26.422 1.437 1 97.88 310 MET A N 1
ATOM 2414 C CA . MET A 1 310 ? 3.727 -26.984 2.18 1 97.88 310 MET A CA 1
ATOM 2415 C C . MET A 1 310 ? 4.777 -25.922 2.465 1 97.88 310 MET A C 1
ATOM 2417 O O . MET A 1 310 ? 4.828 -24.891 1.782 1 97.88 310 MET A O 1
ATOM 2421 N N . SER A 1 311 ? 5.535 -26.141 3.471 1 98.06 311 SER A N 1
ATOM 2422 C CA . SER A 1 311 ? 6.715 -25.359 3.805 1 98.06 311 SER A CA 1
ATOM 2423 C C . SER A 1 311 ? 7.938 -26.234 4.012 1 98.06 311 SER A C 1
ATOM 2425 O O . SER A 1 311 ? 7.883 -27.219 4.766 1 98.06 311 SER A O 1
ATOM 2427 N N . PHE A 1 312 ? 8.992 -25.891 3.234 1 98.06 312 PHE A N 1
ATOM 2428 C CA . PHE A 1 312 ? 10.164 -26.734 3.389 1 98.06 312 PHE A CA 1
ATOM 2429 C C . PHE A 1 312 ? 11.445 -25.938 3.156 1 98.06 312 PHE A C 1
ATOM 2431 O O . PHE A 1 312 ? 11.398 -24.797 2.688 1 98.06 312 PHE A O 1
ATOM 2438 N N . THR A 1 313 ? 12.531 -26.531 3.502 1 97.88 313 THR A N 1
ATOM 2439 C CA . THR A 1 313 ? 13.859 -25.984 3.285 1 97.88 313 THR A CA 1
ATOM 2440 C C . THR A 1 313 ? 14.555 -26.688 2.119 1 97.88 313 THR A C 1
ATOM 2442 O O . THR A 1 313 ? 14.133 -27.766 1.693 1 97.88 313 THR A O 1
ATOM 2445 N N . PRO A 1 314 ? 15.602 -26.016 1.591 1 97.56 314 PRO A N 1
ATOM 2446 C CA . PRO A 1 314 ? 16.406 -26.734 0.603 1 97.56 314 PRO A CA 1
ATOM 2447 C C . PRO A 1 314 ? 16.891 -28.094 1.116 1 97.56 314 PRO A C 1
ATOM 2449 O O . PRO A 1 314 ? 16.938 -29.062 0.36 1 97.56 314 PRO A O 1
ATOM 2452 N N . GLU A 1 315 ? 17.203 -28.172 2.379 1 97.94 315 GLU A N 1
ATOM 2453 C CA . GLU A 1 315 ? 17.641 -29.422 2.973 1 97.94 315 GLU A CA 1
ATOM 2454 C C . GLU A 1 315 ? 16.516 -30.469 2.957 1 97.94 315 GLU A C 1
ATOM 2456 O O . GLU A 1 315 ? 16.75 -31.625 2.65 1 97.94 315 GLU A O 1
ATOM 2461 N N . ASP A 1 316 ? 15.32 -30.062 3.338 1 98.12 316 ASP A N 1
ATOM 2462 C CA . ASP A 1 316 ? 14.164 -30.953 3.283 1 98.12 316 ASP A CA 1
ATOM 2463 C C . ASP A 1 316 ? 13.969 -31.516 1.877 1 98.12 316 ASP A C 1
ATOM 2465 O O . ASP A 1 316 ? 13.711 -32.719 1.71 1 98.12 316 ASP A O 1
ATOM 2469 N N . LEU A 1 317 ? 14.047 -30.641 0.913 1 97.69 317 LEU A N 1
ATOM 2470 C CA . LEU A 1 317 ? 13.859 -31.016 -0.481 1 97.69 317 LEU A CA 1
ATOM 2471 C C . LEU A 1 317 ? 14.938 -31.984 -0.935 1 97.69 317 LEU A C 1
ATOM 2473 O O . LEU A 1 317 ? 14.656 -32.969 -1.615 1 97.69 317 LEU A O 1
ATOM 2477 N N . ALA A 1 318 ? 16.172 -31.734 -0.526 1 97.19 318 ALA A N 1
ATOM 2478 C CA . ALA A 1 318 ? 17.297 -32.594 -0.874 1 97.19 318 ALA A CA 1
ATOM 2479 C C . ALA A 1 318 ? 17.109 -34 -0.282 1 97.19 318 ALA A C 1
ATOM 2481 O O . ALA A 1 318 ? 17.375 -35 -0.953 1 97.19 318 ALA A O 1
ATOM 2482 N N . GLN A 1 319 ? 16.734 -34 0.917 1 97.56 319 GLN A N 1
ATOM 2483 C CA . GLN A 1 319 ? 16.531 -35.25 1.586 1 97.56 319 GLN A CA 1
ATOM 2484 C C . GLN A 1 319 ? 15.461 -36.094 0.884 1 97.56 319 GLN A C 1
ATOM 2486 O O . GLN A 1 319 ? 15.609 -37.312 0.732 1 97.56 319 GLN A O 1
ATOM 2491 N N . GLU A 1 320 ? 14.383 -35.438 0.535 1 97.5 320 GLU A N 1
ATOM 2492 C CA . GLU A 1 320 ? 13.336 -36.156 -0.193 1 97.5 320 GLU A CA 1
ATOM 2493 C C . GLU A 1 320 ? 13.836 -36.625 -1.549 1 97.5 320 GLU A C 1
ATOM 2495 O O . GLU A 1 320 ? 13.492 -37.75 -1.985 1 97.5 320 GLU A O 1
ATOM 2500 N N . LEU A 1 321 ? 14.633 -35.844 -2.217 1 96 321 LEU A N 1
ATOM 2501 C CA . LEU A 1 321 ? 15.195 -36.188 -3.52 1 96 321 LEU A CA 1
ATOM 2502 C C . LEU A 1 321 ? 16.125 -37.406 -3.412 1 96 321 LEU A C 1
ATOM 2504 O O . LEU A 1 321 ? 16.172 -38.25 -4.316 1 96 321 LEU A O 1
ATOM 2508 N N . LEU A 1 322 ? 16.875 -37.5 -2.326 1 96.12 322 LEU A N 1
ATOM 2509 C CA . LEU A 1 322 ? 17.859 -38.562 -2.105 1 96.12 322 LEU A CA 1
ATOM 2510 C C . LEU A 1 322 ? 17.172 -39.938 -2.02 1 96.12 322 LEU A C 1
ATOM 2512 O O . LEU A 1 322 ? 17.781 -40.969 -2.295 1 96.12 322 LEU A O 1
ATOM 2516 N N . LYS A 1 323 ? 15.906 -39.906 -1.619 1 95.88 323 LYS A N 1
ATOM 2517 C CA . LYS A 1 323 ? 15.156 -41.156 -1.578 1 95.88 323 LYS A CA 1
ATOM 2518 C C . LYS A 1 323 ? 14.945 -41.719 -2.98 1 95.88 323 LYS A C 1
ATOM 2520 O O . LYS A 1 323 ? 14.758 -42.938 -3.148 1 95.88 323 LYS A O 1
ATOM 2525 N N . HIS A 1 324 ? 14.953 -40.938 -3.977 1 94.19 324 HIS A N 1
ATOM 2526 C CA . HIS A 1 324 ? 14.703 -41.344 -5.355 1 94.19 324 HIS A CA 1
ATOM 2527 C C . HIS A 1 324 ? 16 -41.406 -6.156 1 94.19 324 HIS A C 1
ATOM 2529 O O . HIS A 1 324 ? 16.109 -42.188 -7.086 1 94.19 324 HIS A O 1
ATOM 2535 N N . ILE A 1 325 ? 16.938 -40.469 -5.809 1 94.44 325 ILE A N 1
ATOM 2536 C CA . ILE A 1 325 ? 18.25 -40.406 -6.441 1 94.44 325 ILE A CA 1
ATOM 2537 C C . ILE A 1 325 ? 19.344 -40.469 -5.371 1 94.44 325 ILE A C 1
ATOM 2539 O O . ILE A 1 325 ? 19.906 -39.469 -4.992 1 94.44 325 ILE A O 1
ATOM 2543 N N . PRO A 1 326 ? 19.75 -41.594 -4.992 1 94.44 326 PRO A N 1
ATOM 2544 C CA . PRO A 1 326 ? 20.656 -41.781 -3.861 1 94.44 326 PRO A CA 1
ATOM 2545 C C . PRO A 1 326 ? 22.016 -41.094 -4.066 1 94.44 326 PRO A C 1
ATOM 2547 O O . PRO A 1 326 ? 22.672 -40.75 -3.094 1 94.44 326 PRO A O 1
ATOM 2550 N N . GLU A 1 327 ? 22.469 -40.875 -5.309 1 94.75 327 GLU A N 1
ATOM 2551 C CA . GLU A 1 327 ? 23.781 -40.312 -5.578 1 94.75 327 GLU A CA 1
ATOM 2552 C C . GLU A 1 327 ? 23.703 -38.781 -5.672 1 94.75 327 GLU A C 1
ATOM 2554 O O . GLU A 1 327 ? 24.703 -38.125 -5.957 1 94.75 327 GLU A O 1
ATOM 2559 N N . PHE A 1 328 ? 22.516 -38.25 -5.441 1 96.12 328 PHE A N 1
ATOM 2560 C CA . PHE A 1 328 ? 22.312 -36.812 -5.566 1 96.12 328 PHE A CA 1
ATOM 2561 C C . PHE A 1 328 ? 23.203 -36.062 -4.578 1 96.12 328 PHE A C 1
ATOM 2563 O O . PHE A 1 328 ? 23.328 -36.469 -3.422 1 96.12 328 PHE A O 1
ATOM 2570 N N . GLN A 1 329 ? 23.875 -34.938 -5.098 1 97.19 329 GLN A N 1
ATOM 2571 C CA . GLN A 1 329 ? 24.719 -34.094 -4.266 1 97.19 329 GLN A CA 1
ATOM 2572 C C . GLN A 1 329 ? 24.266 -32.625 -4.336 1 97.19 329 GLN A C 1
ATOM 2574 O O . GLN A 1 329 ? 24 -32.125 -5.422 1 97.19 329 GLN A O 1
ATOM 2579 N N . ILE A 1 330 ? 24.156 -32.031 -3.143 1 97.38 330 ILE A N 1
ATOM 2580 C CA . ILE A 1 330 ? 23.781 -30.625 -3.088 1 97.38 330 ILE A CA 1
ATOM 2581 C C . ILE A 1 330 ? 24.859 -29.844 -2.357 1 97.38 330 ILE A C 1
ATOM 2583 O O . ILE A 1 330 ? 25.422 -30.312 -1.358 1 97.38 330 ILE A O 1
ATOM 2587 N N . THR A 1 331 ? 25.297 -28.75 -2.973 1 97.62 331 THR A N 1
ATOM 2588 C CA . THR A 1 331 ? 26.156 -27.766 -2.328 1 97.62 331 THR A CA 1
ATOM 2589 C C . THR A 1 331 ? 25.438 -26.422 -2.184 1 97.62 331 THR A C 1
ATOM 2591 O O . THR A 1 331 ? 24.406 -26.203 -2.812 1 97.62 331 THR A O 1
ATOM 2594 N N . TYR A 1 332 ? 25.938 -25.625 -1.254 1 96.88 332 TYR A N 1
ATOM 2595 C CA . TYR A 1 332 ? 25.281 -24.359 -0.97 1 96.88 332 TYR A CA 1
ATOM 2596 C C . TYR A 1 332 ? 26.219 -23.188 -1.237 1 96.88 332 TYR A C 1
ATOM 2598 O O . TYR A 1 332 ? 27.281 -23.094 -0.624 1 96.88 332 TYR A O 1
ATOM 2606 N N . ASN A 1 333 ? 25.875 -22.391 -2.266 1 96.19 333 ASN A N 1
ATOM 2607 C CA . ASN A 1 333 ? 26.531 -21.125 -2.578 1 96.19 333 ASN A CA 1
ATOM 2608 C C . ASN A 1 333 ? 25.547 -19.953 -2.473 1 96.19 333 ASN A C 1
ATOM 2610 O O . ASN A 1 333 ? 24.984 -19.531 -3.479 1 96.19 333 ASN A O 1
ATOM 2614 N N . VAL A 1 334 ? 25.547 -19.375 -1.279 1 95.12 334 VAL A N 1
ATOM 2615 C CA . VAL A 1 334 ? 24.469 -18.484 -0.877 1 95.12 334 VAL A CA 1
ATOM 2616 C C . VAL A 1 334 ? 24.641 -17.125 -1.568 1 95.12 334 VAL A C 1
ATOM 2618 O O . VAL A 1 334 ? 25.719 -16.516 -1.502 1 95.12 334 VAL A O 1
ATOM 2621 N N . ASP A 1 335 ? 23.562 -16.703 -2.305 1 90.94 335 ASP A N 1
ATOM 2622 C CA . ASP A 1 335 ? 23.453 -15.344 -2.826 1 90.94 335 ASP A CA 1
ATOM 2623 C C . ASP A 1 335 ? 22.891 -14.391 -1.763 1 90.94 335 ASP A C 1
ATOM 2625 O O . ASP A 1 335 ? 21.734 -14.508 -1.358 1 90.94 335 ASP A O 1
ATOM 2629 N N . SER A 1 336 ? 23.688 -13.398 -1.425 1 89.38 336 SER A N 1
ATOM 2630 C CA . SER A 1 336 ? 23.344 -12.547 -0.288 1 89.38 336 SER A CA 1
ATOM 2631 C C . SER A 1 336 ? 22.062 -11.766 -0.552 1 89.38 336 SER A C 1
ATOM 2633 O O . SER A 1 336 ? 21.266 -11.531 0.365 1 89.38 336 SER A O 1
ATOM 2635 N N . VAL A 1 337 ? 21.766 -11.398 -1.744 1 81.81 337 VAL A N 1
ATOM 2636 C CA . VAL A 1 337 ? 20.594 -10.617 -2.09 1 81.81 337 VAL A CA 1
ATOM 2637 C C . VAL A 1 337 ? 19.344 -11.5 -2.004 1 81.81 337 VAL A C 1
ATOM 2639 O O . VAL A 1 337 ? 18.375 -11.141 -1.337 1 81.81 337 VAL A O 1
ATOM 2642 N N . ARG A 1 338 ? 19.453 -12.602 -2.545 1 84.75 338 ARG A N 1
ATOM 2643 C CA . ARG A 1 338 ? 18.328 -13.531 -2.523 1 84.75 338 ARG A CA 1
ATOM 2644 C C . ARG A 1 338 ? 18.062 -14.031 -1.107 1 84.75 338 ARG A C 1
ATOM 2646 O O . ARG A 1 338 ? 16.906 -14.211 -0.718 1 84.75 338 ARG A O 1
ATOM 2653 N N . GLN A 1 339 ? 19.109 -14.266 -0.401 1 91.31 339 GLN A N 1
ATOM 2654 C CA . GLN A 1 339 ? 18.969 -14.727 0.975 1 91.31 339 GLN A CA 1
ATOM 2655 C C . GLN A 1 339 ? 18.234 -13.688 1.828 1 91.31 339 GLN A C 1
ATOM 2657 O O . GLN A 1 339 ? 17.375 -14.039 2.641 1 91.31 339 GLN A O 1
ATOM 2662 N N . ALA A 1 340 ? 18.594 -12.43 1.582 1 86.94 340 ALA A N 1
ATOM 2663 C CA . ALA A 1 340 ? 17.953 -11.367 2.35 1 86.94 340 ALA A CA 1
ATOM 2664 C C . ALA A 1 340 ? 16.453 -11.289 2.043 1 86.94 340 ALA A C 1
ATOM 2666 O O . ALA A 1 340 ? 15.648 -11.062 2.941 1 86.94 340 ALA A O 1
ATOM 2667 N N . ILE A 1 341 ? 16.156 -11.484 0.868 1 84.19 341 ILE A N 1
ATOM 2668 C CA . ILE A 1 341 ? 14.766 -11.477 0.441 1 84.19 341 ILE A CA 1
ATOM 2669 C C . ILE A 1 341 ? 14.023 -12.656 1.074 1 84.19 341 ILE A C 1
ATOM 2671 O O . ILE A 1 341 ? 12.961 -12.477 1.67 1 84.19 341 ILE A O 1
ATOM 2675 N N . ALA A 1 342 ? 14.648 -13.812 1.013 1 90.44 342 ALA A N 1
ATOM 2676 C CA . ALA A 1 342 ? 14.039 -15.016 1.577 1 90.44 342 ALA A CA 1
ATOM 2677 C C . ALA A 1 342 ? 13.852 -14.875 3.086 1 90.44 342 ALA A C 1
ATOM 2679 O O . ALA A 1 342 ? 12.844 -15.32 3.637 1 90.44 342 ALA A O 1
ATOM 2680 N N . ASP A 1 343 ? 14.797 -14.258 3.666 1 92.06 343 ASP A N 1
ATOM 2681 C CA . ASP A 1 343 ? 14.758 -14.102 5.117 1 92.06 343 ASP A CA 1
ATOM 2682 C C . ASP A 1 343 ? 13.648 -13.148 5.543 1 92.06 343 ASP A C 1
ATOM 2684 O O . ASP A 1 343 ? 13.219 -13.156 6.699 1 92.06 343 ASP A O 1
ATOM 2688 N N . SER A 1 344 ? 13.188 -12.359 4.598 1 90.75 344 SER A N 1
ATOM 2689 C CA . SER A 1 344 ? 12.164 -11.375 4.93 1 90.75 344 SER A CA 1
ATOM 2690 C C . SER A 1 344 ? 10.766 -11.922 4.664 1 90.75 344 SER A C 1
ATOM 2692 O O . SER A 1 344 ? 9.773 -11.289 5.023 1 90.75 344 SER A O 1
ATOM 2694 N N . TRP A 1 345 ? 10.68 -13.094 4.07 1 94.44 345 TRP A N 1
ATOM 2695 C CA . TRP A 1 345 ? 9.391 -13.633 3.658 1 94.44 345 TRP A CA 1
ATOM 2696 C C . TRP A 1 345 ? 8.852 -14.609 4.699 1 94.44 345 TRP A C 1
ATOM 2698 O O . TRP A 1 345 ? 9.578 -15.016 5.609 1 94.44 345 TRP A O 1
ATOM 2708 N N . PRO A 1 346 ? 7.598 -15 4.57 1 97.19 346 PRO A N 1
ATOM 2709 C CA . PRO A 1 346 ? 6.984 -15.984 5.465 1 97.19 346 PRO A CA 1
ATOM 2710 C C . PRO A 1 346 ? 7.672 -17.344 5.41 1 97.19 346 PRO A C 1
ATOM 2712 O O . PRO A 1 346 ? 8.109 -17.781 4.34 1 97.19 346 PRO A O 1
ATOM 2715 N N . MET A 1 347 ? 7.723 -17.953 6.547 1 97.69 347 MET A N 1
ATOM 2716 C CA . MET A 1 347 ? 8.172 -19.344 6.617 1 97.69 347 MET A CA 1
ATOM 2717 C C . MET A 1 347 ? 7.016 -20.297 6.379 1 97.69 347 MET A C 1
ATOM 2719 O O . MET A 1 347 ? 7.211 -21.391 5.848 1 97.69 347 MET A O 1
ATOM 2723 N N . ASN A 1 348 ? 5.969 -19.891 6.82 1 97.81 348 ASN A N 1
ATOM 2724 C CA . ASN A 1 348 ? 4.715 -20.641 6.707 1 97.81 348 ASN A CA 1
ATOM 2725 C C . ASN A 1 348 ? 3.512 -19.703 6.648 1 97.81 348 ASN A C 1
ATOM 2727 O O . ASN A 1 348 ? 3.463 -18.688 7.359 1 97.81 348 ASN A O 1
ATOM 2731 N N . PHE A 1 349 ? 2.525 -20.109 5.793 1 98.06 349 PHE A N 1
ATOM 2732 C CA . PHE A 1 349 ? 1.295 -19.328 5.695 1 98.06 349 PHE A CA 1
ATOM 2733 C C . PHE A 1 349 ? 0.203 -19.938 6.57 1 98.06 349 PHE A C 1
ATOM 2735 O O . PHE A 1 349 ? 0.003 -21.156 6.574 1 98.06 349 PHE A O 1
ATOM 2742 N N . ASP A 1 350 ? -0.441 -19.141 7.355 1 98.56 350 ASP A N 1
ATOM 2743 C CA . ASP A 1 350 ? -1.724 -19.516 7.938 1 98.56 350 ASP A CA 1
ATOM 2744 C C . ASP A 1 350 ? -2.857 -19.344 6.93 1 98.56 350 ASP A C 1
ATOM 2746 O O . ASP A 1 350 ? -3.217 -18.219 6.574 1 98.56 350 ASP A O 1
ATOM 2750 N N . ASP A 1 351 ? -3.451 -20.453 6.441 1 98.44 351 ASP A N 1
ATOM 2751 C CA . ASP A 1 351 ? -4.535 -20.375 5.465 1 98.44 351 ASP A CA 1
ATOM 2752 C C . ASP A 1 351 ? -5.84 -20.906 6.047 1 98.44 351 ASP A C 1
ATOM 2754 O O . ASP A 1 351 ? -6.676 -21.453 5.316 1 98.44 351 ASP A O 1
ATOM 2758 N N . SER A 1 352 ? -5.992 -20.828 7.348 1 98.38 352 SER A N 1
ATOM 2759 C CA . SER A 1 352 ? -7.156 -21.375 8.047 1 98.38 352 SER A CA 1
ATOM 2760 C C . SER A 1 352 ? -8.445 -20.734 7.535 1 98.38 352 SER A C 1
ATOM 2762 O O . SER A 1 352 ? -9.477 -21.406 7.426 1 98.38 352 SER A O 1
ATOM 2764 N N . ASN A 1 353 ? -8.445 -19.453 7.211 1 98.56 353 ASN A N 1
ATOM 2765 C CA . ASN A 1 353 ? -9.648 -18.781 6.738 1 98.56 353 ASN A CA 1
ATOM 2766 C C . ASN A 1 353 ? -10.062 -19.281 5.355 1 98.56 353 ASN A C 1
ATOM 2768 O O . ASN A 1 353 ? -11.258 -19.422 5.066 1 98.56 353 ASN A O 1
ATOM 2772 N N . ALA A 1 354 ? -9.109 -19.547 4.5 1 98.75 354 ALA A N 1
ATOM 2773 C CA . ALA A 1 354 ? -9.422 -20.125 3.193 1 98.75 354 ALA A CA 1
ATOM 2774 C C . ALA A 1 354 ? -10.07 -21.5 3.342 1 98.75 354 ALA A C 1
ATOM 2776 O O . ALA A 1 354 ? -11.055 -21.812 2.672 1 98.75 354 ALA A O 1
ATOM 2777 N N . ARG A 1 355 ? -9.484 -22.297 4.215 1 98.5 355 ARG A N 1
ATOM 2778 C CA . ARG A 1 355 ? -10.016 -23.641 4.465 1 98.5 355 ARG A CA 1
ATOM 2779 C C . ARG A 1 355 ? -11.43 -23.562 5.047 1 98.5 355 ARG A C 1
ATOM 2781 O O . ARG A 1 355 ? -12.289 -24.391 4.707 1 98.5 355 ARG A O 1
ATOM 2788 N N . LYS A 1 356 ? -11.648 -22.641 5.844 1 98.5 356 LYS A N 1
ATOM 2789 C CA . LYS A 1 356 ? -12.953 -22.469 6.48 1 98.5 356 LYS A CA 1
ATOM 2790 C C . LYS A 1 356 ? -13.977 -21.922 5.496 1 98.5 356 LYS A C 1
ATOM 2792 O O . LYS A 1 356 ? -15.094 -22.438 5.406 1 98.5 356 LYS A O 1
ATOM 2797 N N . ASP A 1 357 ? -13.672 -20.922 4.723 1 98.44 357 ASP A N 1
ATOM 2798 C CA . ASP A 1 357 ? -14.641 -20.125 3.965 1 98.44 357 ASP A CA 1
ATOM 2799 C C . ASP A 1 357 ? -15.078 -20.859 2.699 1 98.44 357 ASP A C 1
ATOM 2801 O O . ASP A 1 357 ? -16.25 -20.797 2.307 1 98.44 357 ASP A O 1
ATOM 2805 N N . TRP A 1 358 ? -14.18 -21.594 2.008 1 97.88 358 TRP A N 1
ATOM 2806 C CA . TRP A 1 358 ? -14.648 -22.25 0.796 1 97.88 358 TRP A CA 1
ATOM 2807 C C . TRP A 1 358 ? -14.125 -23.688 0.716 1 97.88 358 TRP A C 1
ATOM 2809 O O . TRP A 1 358 ? -14.234 -24.344 -0.324 1 97.88 358 TRP A O 1
ATOM 2819 N N . GLY A 1 359 ? -13.461 -24.188 1.771 1 97.81 359 GLY A N 1
ATOM 2820 C CA . GLY A 1 359 ? -13.055 -25.578 1.853 1 97.81 359 GLY A CA 1
ATOM 2821 C C . GLY A 1 359 ? -11.742 -25.859 1.144 1 97.81 359 GLY A C 1
ATOM 2822 O O . GLY A 1 359 ? -11.523 -26.969 0.648 1 97.81 359 GLY A O 1
ATOM 2823 N N . TRP A 1 360 ? -10.875 -24.922 1.131 1 98 360 TRP A N 1
ATOM 2824 C CA . TRP A 1 360 ? -9.578 -25.078 0.486 1 98 360 TRP A CA 1
ATOM 2825 C C . TRP A 1 360 ? -8.773 -26.188 1.15 1 98 360 TRP A C 1
ATOM 2827 O O . TRP A 1 360 ? -8.805 -26.344 2.373 1 98 360 TRP A O 1
ATOM 2837 N N . LYS A 1 361 ? -8.156 -26.969 0.311 1 97.94 361 LYS A N 1
ATOM 2838 C CA . LYS A 1 361 ? -7.195 -27.984 0.73 1 97.94 361 LYS A CA 1
ATOM 2839 C C . LYS A 1 361 ? -6.168 -28.266 -0.366 1 97.94 361 LYS A C 1
ATOM 2841 O O . LYS A 1 361 ? -6.516 -28.312 -1.549 1 97.94 361 LYS A O 1
ATOM 2846 N N . HIS A 1 362 ? -5.012 -28.438 0.075 1 97.69 362 HIS A N 1
ATOM 2847 C CA . HIS A 1 362 ? -4.012 -28.781 -0.93 1 97.69 362 HIS A CA 1
ATOM 2848 C C . HIS A 1 362 ? -3.996 -30.281 -1.198 1 97.69 362 HIS A C 1
ATOM 2850 O O . HIS A 1 362 ? -4.395 -31.078 -0.342 1 97.69 362 HIS A O 1
ATOM 2856 N N . ASP A 1 363 ? -3.506 -30.672 -2.367 1 96.75 363 ASP A N 1
ATOM 2857 C CA . ASP A 1 363 ? -3.395 -32.062 -2.732 1 96.75 363 ASP A CA 1
ATOM 2858 C C . ASP A 1 363 ? -1.938 -32.531 -2.705 1 96.75 363 ASP A C 1
ATOM 2860 O O . ASP A 1 363 ? -1.658 -33.719 -2.465 1 96.75 363 ASP A O 1
ATOM 2864 N N . PHE A 1 364 ? -1.022 -31.641 -2.916 1 96.88 364 PHE A N 1
ATOM 2865 C CA . PHE A 1 364 ? 0.379 -32.031 -3.041 1 96.88 364 PHE A CA 1
ATOM 2866 C C . PHE A 1 364 ? 1.151 -31.672 -1.776 1 96.88 364 PHE A C 1
ATOM 2868 O O . PHE A 1 364 ? 1.167 -30.516 -1.354 1 96.88 364 PHE A O 1
ATOM 2875 N N . ASP A 1 365 ? 1.728 -32.656 -1.195 1 97.19 365 ASP A N 1
ATOM 2876 C CA . ASP A 1 365 ? 2.752 -32.438 -0.178 1 97.19 365 ASP A CA 1
ATOM 2877 C C . ASP A 1 365 ? 4.152 -32.656 -0.751 1 97.19 365 ASP A C 1
ATOM 2879 O O . ASP A 1 365 ? 4.316 -32.781 -1.966 1 97.19 365 ASP A O 1
ATOM 2883 N N . LEU A 1 366 ? 5.199 -32.625 0.109 1 97.75 366 LEU A N 1
ATOM 2884 C CA . LEU A 1 366 ? 6.578 -32.625 -0.37 1 97.75 366 LEU A CA 1
ATOM 2885 C C . LEU A 1 366 ? 6.895 -33.906 -1.099 1 97.75 366 LEU A C 1
ATOM 2887 O O . LEU A 1 366 ? 7.418 -33.906 -2.215 1 97.75 366 LEU A O 1
ATOM 2891 N N . PRO A 1 367 ? 6.523 -35.125 -0.586 1 97.44 367 PRO A N 1
ATOM 2892 C CA . PRO A 1 367 ? 6.809 -36.344 -1.305 1 97.44 367 PRO A CA 1
ATOM 2893 C C . PRO A 1 367 ? 6.109 -36.438 -2.66 1 97.44 367 PRO A C 1
ATOM 2895 O O . PRO A 1 367 ? 6.715 -36.844 -3.65 1 97.44 367 PRO A O 1
ATOM 2898 N N . GLU A 1 368 ? 4.867 -36.031 -2.654 1 96.56 368 GLU A N 1
ATOM 2899 C CA . GLU A 1 368 ? 4.117 -36.031 -3.908 1 96.56 368 GLU A CA 1
ATOM 2900 C C . GLU A 1 368 ? 4.719 -35.062 -4.922 1 96.56 368 GLU A C 1
ATOM 2902 O O . GLU A 1 368 ? 4.75 -35.375 -6.121 1 96.56 368 GLU A O 1
ATOM 2907 N N . LEU A 1 369 ? 5.117 -33.938 -4.445 1 96.56 369 LEU A N 1
ATOM 2908 C CA . LEU A 1 369 ? 5.762 -32.938 -5.316 1 96.56 369 LEU A CA 1
ATOM 2909 C C . LEU A 1 369 ? 7 -33.531 -5.98 1 96.56 369 LEU A C 1
ATOM 2911 O O . LEU A 1 369 ? 7.16 -33.469 -7.199 1 96.56 369 LEU A O 1
ATOM 2915 N N . VAL A 1 370 ? 7.879 -34.156 -5.215 1 96.38 370 VAL A N 1
ATOM 2916 C CA . VAL A 1 370 ? 9.141 -34.719 -5.715 1 96.38 370 VAL A CA 1
ATOM 2917 C C . VAL A 1 370 ? 8.852 -35.812 -6.734 1 96.38 370 VAL A C 1
ATOM 2919 O O . VAL A 1 370 ? 9.453 -35.844 -7.812 1 96.38 370 VAL A O 1
ATOM 2922 N N . THR A 1 371 ? 7.902 -36.656 -6.418 1 95.56 371 THR A N 1
ATOM 2923 C CA . THR A 1 371 ? 7.531 -37.75 -7.324 1 95.56 371 THR A CA 1
ATOM 2924 C C . THR A 1 371 ? 7.016 -37.188 -8.648 1 95.56 371 THR A C 1
ATOM 2926 O O . THR A 1 371 ? 7.418 -37.656 -9.719 1 95.56 371 THR A O 1
ATOM 2929 N N . THR A 1 372 ? 6.176 -36.219 -8.5 1 94 372 THR A N 1
ATOM 2930 C CA . THR A 1 372 ? 5.574 -35.594 -9.688 1 94 372 THR A CA 1
ATOM 2931 C C . THR A 1 372 ? 6.633 -34.938 -10.547 1 94 372 THR A C 1
ATOM 2933 O O . THR A 1 372 ? 6.656 -35.125 -11.766 1 94 372 THR A O 1
ATOM 2936 N N . MET A 1 373 ? 7.52 -34.188 -9.938 1 93.31 373 MET A N 1
ATOM 2937 C CA . MET A 1 373 ? 8.555 -33.469 -10.664 1 93.31 373 MET A CA 1
ATOM 2938 C C . MET A 1 373 ? 9.523 -34.438 -11.344 1 93.31 373 MET A C 1
ATOM 2940 O O . MET A 1 373 ? 9.914 -34.219 -12.492 1 93.31 373 MET A O 1
ATOM 2944 N N . LEU A 1 374 ? 9.922 -35.5 -10.711 1 92.56 374 LEU A N 1
ATOM 2945 C CA . LEU A 1 374 ? 10.867 -36.469 -11.266 1 92.56 374 LEU A CA 1
ATOM 2946 C C . LEU A 1 374 ? 10.219 -37.25 -12.398 1 92.56 374 LEU A C 1
ATOM 2948 O O . LEU A 1 374 ? 10.883 -37.562 -13.391 1 92.56 374 LEU A O 1
ATOM 2952 N N . ASN A 1 375 ? 8.93 -37.594 -12.211 1 90.38 375 ASN A N 1
ATOM 2953 C CA . ASN A 1 375 ? 8.211 -38.281 -13.273 1 90.38 375 ASN A CA 1
ATOM 2954 C C . ASN A 1 375 ? 8.133 -37.438 -14.547 1 90.38 375 ASN A C 1
ATOM 2956 O O . ASN A 1 375 ? 8.188 -38 -15.656 1 90.38 375 ASN A O 1
ATOM 2960 N N . PHE A 1 376 ? 7.926 -36.25 -14.336 1 85.44 376 PHE A N 1
ATOM 2961 C CA . PHE A 1 376 ? 7.859 -35.344 -15.477 1 85.44 376 PHE A CA 1
ATOM 2962 C C . PHE A 1 376 ? 9.211 -35.25 -16.188 1 85.44 376 PHE A C 1
ATOM 2964 O O . PHE A 1 376 ? 9.273 -35.312 -17.406 1 85.44 376 PHE A O 1
ATOM 2971 N N . HIS A 1 377 ? 10.32 -35.188 -15.5 1 80.12 377 HIS A N 1
ATOM 2972 C CA . HIS A 1 377 ? 11.656 -35 -16.078 1 80.12 377 HIS A CA 1
ATOM 2973 C C . HIS A 1 377 ? 12.227 -36.344 -16.531 1 80.12 377 HIS A C 1
ATOM 2975 O O . HIS A 1 377 ? 13.078 -36.375 -17.422 1 80.12 377 HIS A O 1
ATOM 2981 N N . GLY A 1 378 ? 11.953 -37.375 -15.75 1 69.31 378 GLY A N 1
ATOM 2982 C CA . GLY A 1 378 ? 12.367 -38.688 -16.188 1 69.31 378 GLY A CA 1
ATOM 2983 C C . GLY A 1 378 ? 11.758 -39.094 -17.5 1 69.31 378 GLY A C 1
ATOM 2984 O O . GLY A 1 378 ? 12.414 -39.75 -18.328 1 69.31 378 GLY A O 1
ATOM 2985 N N . SER A 1 379 ? 10.539 -38.812 -17.531 1 57.56 379 SER A N 1
ATOM 2986 C CA . SER A 1 379 ? 9.867 -39.094 -18.797 1 57.56 379 SER A CA 1
ATOM 2987 C C . SER A 1 379 ? 10.484 -38.312 -19.953 1 57.56 379 SER A C 1
ATOM 2989 O O . SER A 1 379 ? 10.562 -38.812 -21.078 1 57.56 379 SER A O 1
ATOM 2991 N N . ASP A 1 380 ? 10.992 -37.156 -19.594 1 54.91 380 ASP A N 1
ATOM 2992 C CA . ASP A 1 380 ? 11.625 -36.344 -20.625 1 54.91 380 ASP A CA 1
ATOM 2993 C C . ASP A 1 380 ? 13 -36.875 -21 1 54.91 380 ASP A C 1
ATOM 2995 O O . ASP A 1 380 ? 13.406 -36.812 -22.156 1 54.91 380 ASP A O 1
ATOM 2999 N N . THR A 1 381 ? 13.773 -37.406 -19.984 1 49.88 381 THR A N 1
ATOM 3000 C CA . THR A 1 381 ? 15.07 -38 -20.281 1 49.88 381 THR A CA 1
ATOM 3001 C C . THR A 1 381 ? 14.914 -39.281 -21.078 1 49.88 381 THR A C 1
ATOM 3003 O O . THR A 1 381 ? 15.734 -39.562 -21.953 1 49.88 381 THR A O 1
ATOM 3006 N N . ARG A 1 382 ? 13.914 -40.062 -20.766 1 44.12 382 ARG A N 1
ATOM 3007 C CA . ARG A 1 382 ? 13.68 -41.25 -21.562 1 44.12 382 ARG A CA 1
ATOM 3008 C C . ARG A 1 382 ? 13.289 -40.906 -23 1 44.12 382 ARG A C 1
ATOM 3010 O O . ARG A 1 382 ? 13.664 -41.594 -23.938 1 44.12 382 ARG A O 1
ATOM 3017 N N . VAL A 1 383 ? 12.57 -39.875 -23.047 1 45.66 383 VAL A N 1
ATOM 3018 C CA . VAL A 1 383 ? 12.211 -39.469 -24.391 1 45.66 383 VAL A CA 1
ATOM 3019 C C . VAL A 1 383 ? 13.445 -38.906 -25.109 1 45.66 383 VAL A C 1
ATOM 3021 O O . VAL A 1 383 ? 13.641 -39.125 -26.297 1 45.66 383 VAL A O 1
ATOM 3024 N N . ALA A 1 384 ? 14.305 -38.281 -24.438 1 48.34 384 ALA A N 1
ATOM 3025 C CA . ALA A 1 384 ? 15.531 -37.75 -25.031 1 48.34 384 ALA A CA 1
ATOM 3026 C C . ALA A 1 384 ? 16.484 -38.875 -25.391 1 48.34 384 ALA A C 1
ATOM 3028 O O . ALA A 1 384 ? 17.25 -38.781 -26.375 1 48.34 384 ALA A O 1
ATOM 3029 N N . GLN A 1 385 ? 16.609 -39.844 -24.578 1 40.47 385 GLN A N 1
ATOM 3030 C CA . GLN A 1 385 ? 17.5 -40.938 -24.922 1 40.47 385 GLN A CA 1
ATOM 3031 C C . GLN A 1 385 ? 16.891 -41.812 -26.031 1 40.47 385 GLN A C 1
ATOM 3033 O O . GLN A 1 385 ? 17.609 -42.531 -26.734 1 40.47 385 GLN A O 1
ATOM 3038 N N . ALA A 1 386 ? 15.641 -41.812 -26.172 1 40.56 386 ALA A N 1
ATOM 3039 C CA . ALA A 1 386 ? 15.023 -42.625 -27.219 1 40.56 386 ALA A CA 1
ATOM 3040 C C . ALA A 1 386 ? 15.094 -41.906 -28.562 1 40.56 386 ALA A C 1
ATOM 3042 O O . ALA A 1 386 ? 14.914 -42.531 -29.609 1 40.56 386 ALA A O 1
ATOM 3043 N N . ASN A 1 387 ? 15.203 -40.625 -28.594 1 33.84 387 ASN A N 1
ATOM 3044 C CA . ASN A 1 387 ? 15.43 -40.031 -29.906 1 33.84 387 ASN A CA 1
ATOM 3045 C C . ASN A 1 387 ? 16.922 -39.906 -30.219 1 33.84 387 ASN A C 1
ATOM 3047 O O . ASN A 1 387 ? 17.703 -39.5 -29.359 1 33.84 387 ASN A O 1
ATOM 3051 N N . ASP B 1 1 ? -20.406 -3.404 -51.531 1 19.52 1 ASP B N 1
ATOM 3052 C CA . ASP B 1 1 ? -20.812 -2.055 -51.906 1 19.52 1 ASP B CA 1
ATOM 3053 C C . ASP B 1 1 ? -21.25 -1.246 -50.688 1 19.52 1 ASP B C 1
ATOM 3055 O O . ASP B 1 1 ? -22.406 -1.345 -50.25 1 19.52 1 ASP B O 1
ATOM 3059 N N . LEU B 1 2 ? -20.469 -1.186 -49.562 1 21.3 2 LEU B N 1
ATOM 3060 C CA . LEU B 1 2 ? -20.25 -1.104 -48.125 1 21.3 2 LEU B CA 1
ATOM 3061 C C . LEU B 1 2 ? -20.391 0.33 -47.625 1 21.3 2 LEU B C 1
ATOM 3063 O O . LEU B 1 2 ? -19.562 1.184 -47.938 1 21.3 2 LEU B O 1
ATOM 3067 N N . GLY B 1 3 ? -21.688 1.042 -47.469 1 19.81 3 GLY B N 1
ATOM 3068 C CA . GLY B 1 3 ? -22.266 2.369 -47.625 1 19.81 3 GLY B CA 1
ATOM 3069 C C . GLY B 1 3 ? -21.875 3.318 -46.5 1 19.81 3 GLY B C 1
ATOM 3070 O O . GLY B 1 3 ? -21.344 2.887 -45.469 1 19.81 3 GLY B O 1
ATOM 3071 N N . PRO B 1 4 ? -22.156 4.734 -46.469 1 19.59 4 PRO B N 1
ATOM 3072 C CA . PRO B 1 4 ? -21.672 6.012 -45.938 1 19.59 4 PRO B CA 1
ATOM 3073 C C . PRO B 1 4 ? -21.906 6.145 -44.406 1 19.59 4 PRO B C 1
ATOM 3075 O O . PRO B 1 4 ? -21.297 7.008 -43.781 1 19.59 4 PRO B O 1
ATOM 3078 N N . ARG B 1 5 ? -22.859 5.523 -43.656 1 18.88 5 ARG B N 1
ATOM 3079 C CA . ARG B 1 5 ? -23.828 6.098 -42.719 1 18.88 5 ARG B CA 1
ATOM 3080 C C . ARG B 1 5 ? -23.203 6.293 -41.344 1 18.88 5 ARG B C 1
ATOM 3082 O O . ARG B 1 5 ? -23.891 6.656 -40.406 1 18.88 5 ARG B O 1
ATOM 3089 N N . ALA B 1 6 ? -22.109 5.707 -40.938 1 18.02 6 ALA B N 1
ATOM 3090 C CA . ALA B 1 6 ? -21.906 5.258 -39.531 1 18.02 6 ALA B CA 1
ATOM 3091 C C . ALA B 1 6 ? -21.531 6.426 -38.625 1 18.02 6 ALA B C 1
ATOM 3093 O O . ALA B 1 6 ? -21.078 6.219 -37.5 1 18.02 6 ALA B O 1
ATOM 3094 N N . ALA B 1 7 ? -21.516 7.738 -39.031 1 17.36 7 ALA B N 1
ATOM 3095 C CA . ALA B 1 7 ? -20.75 8.836 -38.438 1 17.36 7 ALA B CA 1
ATOM 3096 C C . ALA B 1 7 ? -21.406 9.328 -37.156 1 17.36 7 ALA B C 1
ATOM 3098 O O . ALA B 1 7 ? -20.719 9.859 -36.281 1 17.36 7 ALA B O 1
ATOM 3099 N N . ALA B 1 8 ? -22.781 9.383 -36.875 1 17.44 8 ALA B N 1
ATOM 3100 C CA . ALA B 1 8 ? -23.547 10.516 -36.344 1 17.44 8 ALA B CA 1
ATOM 3101 C C . ALA B 1 8 ? -23.438 10.586 -34.812 1 17.44 8 ALA B C 1
ATOM 3103 O O . ALA B 1 8 ? -23.281 11.664 -34.25 1 17.44 8 ALA B O 1
ATOM 3104 N N . ALA B 1 9 ? -23.891 9.586 -33.938 1 17.91 9 ALA B N 1
ATOM 3105 C CA . ALA B 1 9 ? -24.906 9.844 -32.938 1 17.91 9 ALA B CA 1
ATOM 3106 C C . ALA B 1 9 ? -24.297 10.43 -31.656 1 17.91 9 ALA B C 1
ATOM 3108 O O . ALA B 1 9 ? -25.016 10.828 -30.734 1 17.91 9 ALA B O 1
ATOM 3109 N N . TRP B 1 10 ? -23.016 10.328 -31.281 1 16.97 10 TRP B N 1
ATOM 3110 C CA . TRP B 1 10 ? -22.609 10.297 -29.875 1 16.97 10 TRP B CA 1
ATOM 3111 C C . TRP B 1 10 ? -22.578 11.711 -29.297 1 16.97 10 TRP B C 1
ATOM 3113 O O . TRP B 1 10 ? -21.609 12.094 -28.641 1 16.97 10 TRP B O 1
ATOM 3123 N N . ALA B 1 11 ? -23.234 12.812 -29.844 1 17.47 11 ALA B N 1
ATOM 3124 C CA . ALA B 1 11 ? -23.031 14.242 -29.625 1 17.47 11 ALA B CA 1
ATOM 3125 C C . ALA B 1 11 ? -23.469 14.656 -28.234 1 17.47 11 ALA B C 1
ATOM 3127 O O . ALA B 1 11 ? -22.797 15.453 -27.578 1 17.47 11 ALA B O 1
ATOM 3128 N N . LEU B 1 12 ? -24.75 14.344 -27.688 1 17.91 12 LEU B N 1
ATOM 3129 C CA . LEU B 1 12 ? -25.703 15.312 -27.156 1 17.91 12 LEU B CA 1
ATOM 3130 C C . LEU B 1 12 ? -25.359 15.672 -25.719 1 17.91 12 LEU B C 1
ATOM 3132 O O . LEU B 1 12 ? -25.531 16.812 -25.297 1 17.91 12 LEU B O 1
ATOM 3136 N N . ALA B 1 13 ? -25.188 14.68 -24.719 1 18.16 13 ALA B N 1
ATOM 3137 C CA . ALA B 1 13 ? -25.984 14.875 -23.516 1 18.16 13 ALA B CA 1
ATOM 3138 C C . ALA B 1 13 ? -25.359 15.945 -22.625 1 18.16 13 ALA B C 1
ATOM 3140 O O . ALA B 1 13 ? -25.906 16.281 -21.562 1 18.16 13 ALA B O 1
ATOM 3141 N N . ALA B 1 14 ? -24.141 16.281 -22.719 1 17.11 14 ALA B N 1
ATOM 3142 C CA . ALA B 1 14 ? -23.453 16.969 -21.625 1 17.11 14 ALA B CA 1
ATOM 3143 C C . ALA B 1 14 ? -23.938 18.406 -21.484 1 17.11 14 ALA B C 1
ATOM 3145 O O . ALA B 1 14 ? -23.172 19.297 -21.141 1 17.11 14 ALA B O 1
ATOM 3146 N N . GLN B 1 15 ? -25.203 18.688 -22.047 1 16.38 15 GLN B N 1
ATOM 3147 C CA . GLN B 1 15 ? -25.375 20.125 -22.25 1 16.38 15 GLN B CA 1
ATOM 3148 C C . GLN B 1 15 ? -25.172 20.891 -20.938 1 16.38 15 GLN B C 1
ATOM 3150 O O . GLN B 1 15 ? -25 20.281 -19.875 1 16.38 15 GLN B O 1
ATOM 3155 N N . HIS B 1 16 ? -26.188 21.938 -20.531 1 17.62 16 HIS B N 1
ATOM 3156 C CA . HIS B 1 16 ? -26.453 23.359 -20.328 1 17.62 16 HIS B CA 1
ATOM 3157 C C . HIS B 1 16 ? -26.672 23.672 -18.844 1 17.62 16 HIS B C 1
ATOM 3159 O O . HIS B 1 16 ? -27.141 24.75 -18.5 1 17.62 16 HIS B O 1
ATOM 3165 N N . PHE B 1 17 ? -26.422 22.812 -17.828 1 18.17 17 PHE B N 1
ATOM 3166 C CA . PHE B 1 17 ? -27.328 23.094 -16.719 1 18.17 17 PHE B CA 1
ATOM 3167 C C . PHE B 1 17 ? -27.047 24.484 -16.141 1 18.17 17 PHE B C 1
ATOM 3169 O O . PHE B 1 17 ? -26.562 24.609 -15.008 1 18.17 17 PHE B O 1
ATOM 3176 N N . TRP B 1 18 ? -26.359 25.391 -16.891 1 17.88 18 TRP B N 1
ATOM 3177 C CA . TRP B 1 18 ? -25.891 26.656 -16.344 1 17.88 18 TRP B CA 1
ATOM 3178 C C . TRP B 1 18 ? -27.062 27.484 -15.812 1 17.88 18 TRP B C 1
ATOM 3180 O O . TRP B 1 18 ? -26.891 28.656 -15.469 1 17.88 18 TRP B O 1
ATOM 3190 N N . GLU B 1 19 ? -28.328 27.016 -15.891 1 16.8 19 GLU B N 1
ATOM 3191 C CA . GLU B 1 19 ? -29.172 28.188 -16.047 1 16.8 19 GLU B CA 1
ATOM 3192 C C . GLU B 1 19 ? -29.328 28.938 -14.734 1 16.8 19 GLU B C 1
ATOM 3194 O O . GLU B 1 19 ? -30.328 28.781 -14.031 1 16.8 19 GLU B O 1
ATOM 3199 N N . ALA B 1 20 ? -28.562 28.828 -13.703 1 17.05 20 ALA B N 1
ATOM 3200 C CA . ALA B 1 20 ? -29.375 29.344 -12.609 1 17.05 20 ALA B CA 1
ATOM 3201 C C . ALA B 1 20 ? -30.031 30.672 -13 1 17.05 20 ALA B C 1
ATOM 3203 O O . ALA B 1 20 ? -29.516 31.406 -13.844 1 17.05 20 ALA B O 1
ATOM 3204 N N . PRO B 1 21 ? -31.266 31 -12.25 1 15.96 21 PRO B N 1
ATOM 3205 C CA . PRO B 1 21 ? -32.438 31.859 -12.523 1 15.96 21 PRO B CA 1
ATOM 3206 C C . PRO B 1 21 ? -32.062 33.344 -12.664 1 15.96 21 PRO B C 1
ATOM 3208 O O . PRO B 1 21 ? -30.922 33.719 -12.359 1 15.96 21 PRO B O 1
ATOM 3211 N N . SER B 1 22 ? -33.125 34.125 -12.5 1 15.5 22 SER B N 1
ATOM 3212 C CA . SER B 1 22 ? -33.875 35.281 -12.969 1 15.5 22 SER B CA 1
ATOM 3213 C C . SER B 1 22 ? -33.281 36.594 -12.406 1 15.5 22 SER B C 1
ATOM 3215 O O . SER B 1 22 ? -32.875 37.469 -13.164 1 15.5 22 SER B O 1
ATOM 3217 N N . GLU B 1 23 ? -34.156 37.344 -11.695 1 15.88 23 GLU B N 1
ATOM 3218 C CA . GLU B 1 23 ? -34.719 38.688 -11.82 1 15.88 23 GLU B CA 1
ATOM 3219 C C . GLU B 1 23 ? -33.844 39.719 -11.086 1 15.88 23 GLU B C 1
ATOM 3221 O O . GLU B 1 23 ? -33.094 39.344 -10.188 1 15.88 23 GLU B O 1
ATOM 3226 N N . GLY B 1 24 ? -33.906 40.969 -11.594 1 15.98 24 GLY B N 1
ATOM 3227 C CA . GLY B 1 24 ? -33.344 42.281 -11.711 1 15.98 24 GLY B CA 1
ATOM 3228 C C . GLY B 1 24 ? -33.406 43.094 -10.422 1 15.98 24 GLY B C 1
ATOM 3229 O O . GLY B 1 24 ? -32.969 44.25 -10.375 1 15.98 24 GLY B O 1
ATOM 3230 N N . TYR B 1 25 ? -34.188 42.531 -9.383 1 15.21 25 TYR B N 1
ATOM 3231 C CA . TYR B 1 25 ? -34.906 43.688 -8.797 1 15.21 25 TYR B CA 1
ATOM 3232 C C . TYR B 1 25 ? -33.938 44.594 -8.047 1 15.21 25 TYR B C 1
ATOM 3234 O O . TYR B 1 25 ? -33.281 44.156 -7.094 1 15.21 25 TYR B O 1
ATOM 3242 N N . LEU B 1 26 ? -33.312 45.406 -8.773 1 15.62 26 LEU B N 1
ATOM 3243 C CA . LEU B 1 26 ? -32.469 46.531 -8.273 1 15.62 26 LEU B CA 1
ATOM 3244 C C . LEU B 1 26 ? -33.25 47.344 -7.246 1 15.62 26 LEU B C 1
ATOM 3246 O O . LEU B 1 26 ? -34.094 48.188 -7.605 1 15.62 26 LEU B O 1
ATOM 3250 N N . LYS B 1 27 ? -33.938 46.469 -6.355 1 15.24 27 LYS B N 1
ATOM 3251 C CA . LYS B 1 27 ? -34.719 47.438 -5.586 1 15.24 27 LYS B CA 1
ATOM 3252 C C . LYS B 1 27 ? -33.938 48.688 -5.262 1 15.24 27 LYS B C 1
ATOM 3254 O O . LYS B 1 27 ? -32.719 48.688 -5.273 1 15.24 27 LYS B O 1
ATOM 3259 N N . SER B 1 28 ? -34.562 49.469 -4.434 1 14.67 28 SER B N 1
ATOM 3260 C CA . SER B 1 28 ? -34.812 50.875 -4.152 1 14.67 28 SER B CA 1
ATOM 3261 C C . SER B 1 28 ? -33.656 51.531 -3.406 1 14.67 28 SER B C 1
ATOM 3263 O O . SER B 1 28 ? -32.875 50.812 -2.768 1 14.67 28 SER B O 1
ATOM 3265 N N . ASP B 1 29 ? -33.469 52.75 -3.635 1 15.18 29 ASP B N 1
ATOM 3266 C CA . ASP B 1 29 ? -32.719 54 -3.561 1 15.18 29 ASP B CA 1
ATOM 3267 C C . ASP B 1 29 ? -32.469 54.406 -2.109 1 15.18 29 ASP B C 1
ATOM 3269 O O . ASP B 1 29 ? -31.875 55.469 -1.846 1 15.18 29 ASP B O 1
ATOM 3273 N N . ALA B 1 30 ? -33.188 53.688 -1.134 1 15.29 30 ALA B N 1
ATOM 3274 C CA . ALA B 1 30 ? -33.594 54.75 -0.193 1 15.29 30 ALA B CA 1
ATOM 3275 C C . ALA B 1 30 ? -32.406 55.406 0.453 1 15.29 30 ALA B C 1
ATOM 3277 O O . ALA B 1 30 ? -31.391 54.75 0.741 1 15.29 30 ALA B O 1
ATOM 3278 N N . GLY B 1 31 ? -32.406 56.656 0.462 1 15.12 31 GLY B N 1
ATOM 3279 C CA . GLY B 1 31 ? -31.672 57.875 0.719 1 15.12 31 GLY B CA 1
ATOM 3280 C C . GLY B 1 31 ? -31.172 58 2.148 1 15.12 31 GLY B C 1
ATOM 3281 O O . GLY B 1 31 ? -30.391 58.906 2.471 1 15.12 31 GLY B O 1
ATOM 3282 N N . ARG B 1 32 ? -32.062 57.281 3.125 1 15.1 32 ARG B N 1
ATOM 3283 C CA . ARG B 1 32 ? -32.344 58.281 4.168 1 15.1 32 ARG B CA 1
ATOM 3284 C C . ARG B 1 32 ? -31.078 58.688 4.898 1 15.1 32 ARG B C 1
ATOM 3286 O O . ARG B 1 32 ? -30.062 57.969 4.844 1 15.1 32 ARG B O 1
ATOM 3293 N N . GLN B 1 33 ? -31.266 59.031 6.25 1 14.58 33 GLN B N 1
ATOM 3294 C CA . GLN B 1 33 ? -31.047 60.219 7.082 1 14.58 33 GLN B CA 1
ATOM 3295 C C . GLN B 1 33 ? -29.719 60.125 7.82 1 14.58 33 GLN B C 1
ATOM 3297 O O . GLN B 1 33 ? -29.172 59.031 8.016 1 14.58 33 GLN B O 1
ATOM 3302 N N . ASP B 1 34 ? -29.297 61.156 8.445 1 15.13 34 ASP B N 1
ATOM 3303 C CA . ASP B 1 34 ? -28.281 62.125 8.875 1 15.13 34 ASP B CA 1
ATOM 3304 C C . ASP B 1 34 ? -27.688 61.75 10.227 1 15.13 34 ASP B C 1
ATOM 3306 O O . ASP B 1 34 ? -26.703 62.344 10.656 1 15.13 34 ASP B O 1
ATOM 3310 N N . ALA B 1 35 ? -28.375 60.906 11.094 1 15.22 35 ALA B N 1
ATOM 3311 C CA . ALA B 1 35 ? -28.375 61.594 12.383 1 15.22 35 ALA B CA 1
ATOM 3312 C C . ALA B 1 35 ? -26.969 61.656 12.977 1 15.22 35 ALA B C 1
ATOM 3314 O O . ALA B 1 35 ? -26.094 60.906 12.562 1 15.22 35 ALA B O 1
ATOM 3315 N N . ALA B 1 36 ? -26.953 61.344 14.383 1 15.69 36 ALA B N 1
ATOM 3316 C CA . ALA B 1 36 ? -26.734 62.219 15.531 1 15.69 36 ALA B CA 1
ATOM 3317 C C . ALA B 1 36 ? -25.297 62.156 16.016 1 15.69 36 ALA B C 1
ATOM 3319 O O . ALA B 1 36 ? -24.625 63.156 16.156 1 15.69 36 ALA B O 1
ATOM 3320 N N . ALA B 1 37 ? -25.078 61.531 17.281 1 16.92 37 ALA B N 1
ATOM 3321 C CA . ALA B 1 37 ? -24.734 62.188 18.531 1 16.92 37 ALA B CA 1
ATOM 3322 C C . ALA B 1 37 ? -23.234 62.062 18.828 1 16.92 37 ALA B C 1
ATOM 3324 O O . ALA B 1 37 ? -22.594 61.125 18.375 1 16.92 37 ALA B O 1
ATOM 3325 N N . GLY B 1 38 ? -22.672 62.906 19.609 1 15.4 38 GLY B N 1
ATOM 3326 C CA . GLY B 1 38 ? -21.484 63.688 19.906 1 15.4 38 GLY B CA 1
ATOM 3327 C C . GLY B 1 38 ? -20.406 62.906 20.641 1 15.4 38 GLY B C 1
ATOM 3328 O O . GLY B 1 38 ? -19.234 62.938 20.281 1 15.4 38 GLY B O 1
ATOM 3329 N N . CYS B 1 39 ? -20.578 62.438 21.984 1 16.66 39 CYS B N 1
ATOM 3330 C CA . CYS B 1 39 ? -19.719 63.031 23 1 16.66 39 CYS B CA 1
ATOM 3331 C C . CYS B 1 39 ? -18.406 62.25 23.109 1 16.66 39 CYS B C 1
ATOM 3333 O O . CYS B 1 39 ? -18.344 61.094 22.703 1 16.66 39 CYS B O 1
ATOM 3335 N N . GLY B 1 40 ? -17.359 62.656 23.984 1 16.53 40 GLY B N 1
ATOM 3336 C CA . GLY B 1 40 ? -15.945 63.031 24.078 1 16.53 40 GLY B CA 1
ATOM 3337 C C . GLY B 1 40 ? -15.094 61.938 24.719 1 16.53 40 GLY B C 1
ATOM 3338 O O . GLY B 1 40 ? -13.922 61.781 24.375 1 16.53 40 GLY B O 1
ATOM 3339 N N . PRO B 1 41 ? -15.477 60.969 25.75 1 18.31 41 PRO B N 1
ATOM 3340 C CA . PRO B 1 41 ? -14.57 61.094 26.891 1 18.31 41 PRO B CA 1
ATOM 3341 C C . PRO B 1 41 ? -13.234 60.406 26.656 1 18.31 41 PRO B C 1
ATOM 3343 O O . PRO B 1 41 ? -13.117 59.562 25.75 1 18.31 41 PRO B O 1
ATOM 3346 N N . ASP B 1 42 ? -12.297 60.219 27.781 1 18.86 42 ASP B N 1
ATOM 3347 C CA . ASP B 1 42 ? -10.883 60.25 28.141 1 18.86 42 ASP B CA 1
ATOM 3348 C C . ASP B 1 42 ? -10.242 58.875 28.031 1 18.86 42 ASP B C 1
ATOM 3350 O O . ASP B 1 42 ? -10.883 57.875 28.297 1 18.86 42 ASP B O 1
ATOM 3354 N N . ALA B 1 43 ? -8.961 58.688 27.547 1 19.3 43 ALA B N 1
ATOM 3355 C CA . ALA B 1 43 ? -8 57.781 26.938 1 19.3 43 ALA B CA 1
ATOM 3356 C C . ALA B 1 43 ? -7.324 56.906 28.016 1 19.3 43 ALA B C 1
ATOM 3358 O O . ALA B 1 43 ? -6.176 57.156 28.375 1 19.3 43 ALA B O 1
ATOM 3359 N N . GLY B 1 44 ? -7.98 56.281 29 1 18.39 44 GLY B N 1
ATOM 3360 C CA . GLY B 1 44 ? -7.164 55.75 30.078 1 18.39 44 GLY B CA 1
ATOM 3361 C C . GLY B 1 44 ? -6.133 54.75 29.625 1 18.39 44 GLY B C 1
ATOM 3362 O O . GLY B 1 44 ? -6.324 54.094 28.594 1 18.39 44 GLY B O 1
ATOM 3363 N N . GLU B 1 45 ? -4.805 54.688 30.172 1 18.67 45 GLU B N 1
ATOM 3364 C CA . GLU B 1 45 ? -3.436 54.219 29.984 1 18.67 45 GLU B CA 1
ATOM 3365 C C . GLU B 1 45 ? -3.334 52.719 30.234 1 18.67 45 GLU B C 1
ATOM 3367 O O . GLU B 1 45 ? -3.152 52.281 31.375 1 18.67 45 GLU B O 1
ATOM 3372 N N . THR B 1 46 ? -4.203 51.812 30.016 1 18.45 46 THR B N 1
ATOM 3373 C CA . THR B 1 46 ? -3.961 50.531 30.672 1 18.45 46 THR B CA 1
ATOM 3374 C C . THR B 1 46 ? -2.641 49.938 30.203 1 18.45 46 THR B C 1
ATOM 3376 O O . THR B 1 46 ? -2.396 49.812 29 1 18.45 46 THR B O 1
ATOM 3379 N N . SER B 1 47 ? -1.511 49.812 31.062 1 18.61 47 SER B N 1
ATOM 3380 C CA . SER B 1 47 ? -0.143 49.312 31.109 1 18.61 47 SER B CA 1
ATOM 3381 C C . SER B 1 47 ? -0.091 47.812 30.797 1 18.61 47 SER B C 1
ATOM 3383 O O . SER B 1 47 ? -0.643 47 31.547 1 18.61 47 SER B O 1
ATOM 3385 N N . LEU B 1 48 ? -0.197 47.344 29.625 1 18.56 48 LEU B N 1
ATOM 3386 C CA . LEU B 1 48 ? -0.105 45.969 29.234 1 18.56 48 LEU B CA 1
ATOM 3387 C C . LEU B 1 48 ? 1.244 45.375 29.625 1 18.56 48 LEU B C 1
ATOM 3389 O O . LEU B 1 48 ? 2.291 45.844 29.188 1 18.56 48 LEU B O 1
ATOM 3393 N N . TRP B 1 49 ? 1.425 44.75 30.844 1 19.25 49 TRP B N 1
ATOM 3394 C CA . TRP B 1 49 ? 2.564 44.062 31.422 1 19.25 49 TRP B CA 1
ATOM 3395 C C . TRP B 1 49 ? 3.174 43.094 30.438 1 19.25 49 TRP B C 1
ATOM 3397 O O . TRP B 1 49 ? 2.469 42.25 29.875 1 19.25 49 TRP B O 1
ATOM 3407 N N . LEU B 1 50 ? 4.312 43.375 29.766 1 18.48 50 LEU B N 1
ATOM 3408 C CA . LEU B 1 50 ? 5.27 42.719 28.891 1 18.48 50 LEU B CA 1
ATOM 3409 C C . LEU B 1 50 ? 5.871 41.5 29.578 1 18.48 50 LEU B C 1
ATOM 3411 O O . LEU B 1 50 ? 6.582 41.625 30.578 1 18.48 50 LEU B O 1
ATOM 3415 N N . LEU B 1 51 ? 5.188 40.375 29.797 1 19.3 51 LEU B N 1
ATOM 3416 C CA . LEU B 1 51 ? 5.793 39.188 30.406 1 19.3 51 LEU B CA 1
ATOM 3417 C C . LEU B 1 51 ? 7.176 38.938 29.812 1 19.3 51 LEU B C 1
ATOM 3419 O O . LEU B 1 51 ? 7.332 38.844 28.594 1 19.3 51 LEU B O 1
ATOM 3423 N N . ASP B 1 52 ? 8.273 39.281 30.469 1 20.59 52 ASP B N 1
ATOM 3424 C CA . ASP B 1 52 ? 9.711 39.094 30.297 1 20.59 52 ASP B CA 1
ATOM 3425 C C . ASP B 1 52 ? 10.047 37.594 30.094 1 20.59 52 ASP B C 1
ATOM 3427 O O . ASP B 1 52 ? 9.906 36.812 31.016 1 20.59 52 ASP B O 1
ATOM 3431 N N . LEU B 1 53 ? 9.828 37 29.031 1 20.06 53 LEU B N 1
ATOM 3432 C CA . LEU B 1 53 ? 10.305 35.688 28.672 1 20.06 53 LEU B CA 1
ATOM 3433 C C . LEU B 1 53 ? 11.789 35.531 28.953 1 20.06 53 LEU B C 1
ATOM 3435 O O . LEU B 1 53 ? 12.562 36.469 28.719 1 20.06 53 LEU B O 1
ATOM 3439 N N . CYS B 1 54 ? 12.195 34.688 29.938 1 22.7 54 CYS B N 1
ATOM 3440 C CA . CYS B 1 54 ? 13.508 34.406 30.5 1 22.7 54 CYS B CA 1
ATOM 3441 C C . CYS B 1 54 ? 14.555 34.25 29.406 1 22.7 54 CYS B C 1
ATOM 3443 O O . CYS B 1 54 ? 14.289 33.688 28.359 1 22.7 54 CYS B O 1
ATOM 3445 N N . PRO B 1 55 ? 15.742 34.969 29.5 1 23.3 55 PRO B N 1
ATOM 3446 C CA . PRO B 1 55 ? 16.875 35 28.578 1 23.3 55 PRO B CA 1
ATOM 3447 C C . PRO B 1 55 ? 17.516 33.594 28.438 1 23.3 55 PRO B C 1
ATOM 3449 O O . PRO B 1 55 ? 18 33.031 29.422 1 23.3 55 PRO B O 1
ATOM 3452 N N . ALA B 1 56 ? 17.016 32.594 27.859 1 25.36 56 ALA B N 1
ATOM 3453 C CA . ALA B 1 56 ? 17.781 31.359 27.688 1 25.36 56 ALA B CA 1
ATOM 3454 C C . ALA B 1 56 ? 19.203 31.656 27.219 1 25.36 56 ALA B C 1
ATOM 3456 O O . ALA B 1 56 ? 19.422 32.594 26.453 1 25.36 56 ALA B O 1
ATOM 3457 N N . GLY B 1 57 ? 20.266 31.406 28.031 1 25.05 57 GLY B N 1
ATOM 3458 C CA . GLY B 1 57 ? 21.672 31.547 27.75 1 25.05 57 GLY B CA 1
ATOM 3459 C C . GLY B 1 57 ? 22.062 31.156 26.344 1 25.05 57 GLY B C 1
ATOM 3460 O O . GLY B 1 57 ? 21.312 30.453 25.656 1 25.05 57 GLY B O 1
ATOM 3461 N N . PRO B 1 58 ? 23.156 31.844 25.781 1 24.97 58 PRO B N 1
ATOM 3462 C CA . PRO B 1 58 ? 23.625 31.766 24.391 1 24.97 58 PRO B CA 1
ATOM 3463 C C . PRO B 1 58 ? 24.016 30.359 23.969 1 24.97 58 PRO B C 1
ATOM 3465 O O . PRO B 1 58 ? 24.906 29.75 24.578 1 24.97 58 PRO B O 1
ATOM 3468 N N . VAL B 1 59 ? 23.281 29.391 23.969 1 25.86 59 VAL B N 1
ATOM 3469 C CA . VAL B 1 59 ? 23.875 28.156 23.469 1 25.86 59 VAL B CA 1
ATOM 3470 C C . VAL B 1 59 ? 24.703 28.453 22.219 1 25.86 59 VAL B C 1
ATOM 3472 O O . VAL B 1 59 ? 24.188 29.031 21.25 1 25.86 59 VAL B O 1
ATOM 3475 N N . SER B 1 60 ? 26.016 28.719 22.344 1 25.41 60 SER B N 1
ATOM 3476 C CA . SER B 1 60 ? 27.031 28.938 21.328 1 25.41 60 SER B CA 1
ATOM 3477 C C . SER B 1 60 ? 26.938 27.891 20.219 1 25.41 60 SER B C 1
ATOM 3479 O O . SER B 1 60 ? 27.891 27.141 20 1 25.41 60 SER B O 1
ATOM 3481 N N . GLY B 1 61 ? 26.031 27.062 20.203 1 27.16 61 GLY B N 1
ATOM 3482 C CA . GLY B 1 61 ? 26.25 26.078 19.156 1 27.16 61 GLY B CA 1
ATOM 3483 C C . GLY B 1 61 ? 26.516 26.703 17.797 1 27.16 61 GLY B C 1
ATOM 3484 O O . GLY B 1 61 ? 25.953 27.75 17.469 1 27.16 61 GLY B O 1
ATOM 3485 N N . HIS B 1 62 ? 27.812 26.562 17.328 1 27.05 62 HIS B N 1
ATOM 3486 C CA . HIS B 1 62 ? 28.281 27 16.031 1 27.05 62 HIS B CA 1
ATOM 3487 C C . HIS B 1 62 ? 27.188 26.844 14.969 1 27.05 62 HIS B C 1
ATOM 3489 O O . HIS B 1 62 ? 26.719 25.734 14.719 1 27.05 62 HIS B O 1
ATOM 3495 N N . LEU B 1 63 ? 26.297 27.734 14.93 1 30.5 63 LEU B N 1
ATOM 3496 C CA . LEU B 1 63 ? 25.516 27.828 13.703 1 30.5 63 LEU B CA 1
ATOM 3497 C C . LEU B 1 63 ? 26.422 27.781 12.477 1 30.5 63 LEU B C 1
ATOM 3499 O O . LEU B 1 63 ? 27.391 28.547 12.383 1 30.5 63 LEU B O 1
ATOM 3503 N N . PRO B 1 64 ? 26.75 26.578 11.953 1 30.2 64 PRO B N 1
ATOM 3504 C CA . PRO B 1 64 ? 27.656 26.672 10.812 1 30.2 64 PRO B CA 1
ATOM 3505 C C . PRO B 1 64 ? 27.5 27.984 10.039 1 30.2 64 PRO B C 1
ATOM 3507 O O . PRO B 1 64 ? 26.422 28.594 10.078 1 30.2 64 PRO B O 1
ATOM 3510 N N . SER B 1 65 ? 28.609 28.734 9.883 1 29.12 65 SER B N 1
ATOM 3511 C CA . SER B 1 65 ? 28.766 29.953 9.086 1 29.12 65 SER B CA 1
ATOM 3512 C C . SER B 1 65 ? 27.891 29.922 7.84 1 29.12 65 SER B C 1
ATOM 3514 O O . SER B 1 65 ? 27.516 28.844 7.371 1 29.12 65 SER B O 1
ATOM 3516 N N . ALA B 1 66 ? 27.344 31.016 7.371 1 32.91 66 ALA B N 1
ATOM 3517 C CA . ALA B 1 66 ? 26.516 31.469 6.25 1 32.91 66 ALA B CA 1
ATOM 3518 C C . ALA B 1 66 ? 26.984 30.828 4.945 1 32.91 66 ALA B C 1
ATOM 3520 O O . ALA B 1 66 ? 26.438 31.109 3.875 1 32.91 66 ALA B O 1
ATOM 3521 N N . ASN B 1 67 ? 28.266 30.469 4.723 1 31.84 67 ASN B N 1
ATOM 3522 C CA . ASN B 1 67 ? 28.75 29.922 3.467 1 31.84 67 ASN B CA 1
ATOM 3523 C C . ASN B 1 67 ? 28.094 28.578 3.143 1 31.84 67 ASN B C 1
ATOM 3525 O O . ASN B 1 67 ? 28.688 27.734 2.471 1 31.84 67 ASN B O 1
ATOM 3529 N N . SER B 1 68 ? 27.312 27.969 3.98 1 34.28 68 SER B N 1
ATOM 3530 C CA . SER B 1 68 ? 26.719 26.625 4.008 1 34.28 68 SER B CA 1
ATOM 3531 C C . SER B 1 68 ? 25.844 26.391 2.787 1 34.28 68 SER B C 1
ATOM 3533 O O . SER B 1 68 ? 25.203 27.328 2.283 1 34.28 68 SER B O 1
ATOM 3535 N N . SER B 1 69 ? 25.953 25.344 1.961 1 38.44 69 SER B N 1
ATOM 3536 C CA . SER B 1 69 ? 25.219 24.844 0.803 1 38.44 69 SER B CA 1
ATOM 3537 C C . SER B 1 69 ? 23.734 25.141 0.921 1 38.44 69 SER B C 1
ATOM 3539 O O . SER B 1 69 ? 23.109 24.828 1.934 1 38.44 69 SER B O 1
ATOM 3541 N N . ARG B 1 70 ? 23.188 26.312 0.47 1 44 70 ARG B N 1
ATOM 3542 C CA . ARG B 1 70 ? 21.875 26.953 0.385 1 44 70 ARG B CA 1
ATOM 3543 C C . ARG B 1 70 ? 20.766 25.922 0.291 1 44 70 ARG B C 1
ATOM 3545 O O . ARG B 1 70 ? 20.719 25.141 -0.66 1 44 70 ARG B O 1
ATOM 3552 N N . CYS B 1 71 ? 20.312 25.469 1.435 1 47.62 71 CYS B N 1
ATOM 3553 C CA . CYS B 1 71 ? 19.109 24.625 1.449 1 47.62 71 CYS B CA 1
ATOM 3554 C C . CYS B 1 71 ? 17.969 25.312 0.709 1 47.62 71 CYS B C 1
ATOM 3556 O O . CYS B 1 71 ? 17.531 26.391 1.091 1 47.62 71 CYS B O 1
ATOM 3558 N N . GLN B 1 72 ? 17.75 25.078 -0.648 1 58.34 72 GLN B N 1
ATOM 3559 C CA . GLN B 1 72 ? 16.578 25.531 -1.403 1 58.34 72 GLN B CA 1
ATOM 3560 C C . GLN B 1 72 ? 15.414 24.547 -1.24 1 58.34 72 GLN B C 1
ATOM 3562 O O . GLN B 1 72 ? 15.508 23.391 -1.638 1 58.34 72 GLN B O 1
ATOM 3567 N N . LEU B 1 73 ? 14.453 25.141 -0.376 1 63.75 73 LEU B N 1
ATOM 3568 C CA . LEU B 1 73 ? 13.281 24.344 -0.045 1 63.75 73 LEU B CA 1
ATOM 3569 C C . LEU B 1 73 ? 12.164 24.562 -1.061 1 63.75 73 LEU B C 1
ATOM 3571 O O . LEU B 1 73 ? 11.906 25.703 -1.464 1 63.75 73 LEU B O 1
ATOM 3575 N N . LEU B 1 74 ? 11.734 23.516 -1.63 1 60.88 74 LEU B N 1
ATOM 3576 C CA . LEU B 1 74 ? 10.531 23.562 -2.455 1 60.88 74 LEU B CA 1
ATOM 3577 C C . LEU B 1 74 ? 9.352 22.906 -1.737 1 60.88 74 LEU B C 1
ATOM 3579 O O . LEU B 1 74 ? 9.461 21.781 -1.252 1 60.88 74 LEU B O 1
ATOM 3583 N N . LEU B 1 75 ? 8.352 23.781 -1.495 1 67.12 75 LEU B N 1
ATOM 3584 C CA . LEU B 1 75 ? 7.125 23.281 -0.889 1 67.12 75 LEU B CA 1
ATOM 3585 C C . LEU B 1 75 ? 6.008 23.188 -1.925 1 67.12 75 LEU B C 1
ATOM 3587 O O . LEU B 1 75 ? 5.684 24.172 -2.588 1 67.12 75 LEU B O 1
ATOM 3591 N N . PHE B 1 76 ? 5.672 21.969 -2.326 1 54.84 76 PHE B N 1
ATOM 3592 C CA . PHE B 1 76 ? 4.453 21.797 -3.104 1 54.84 76 PHE B CA 1
ATOM 3593 C C . PHE B 1 76 ? 3.223 21.922 -2.211 1 54.84 76 PHE B C 1
ATOM 3595 O O . PHE B 1 76 ? 3.029 21.109 -1.301 1 54.84 76 PHE B O 1
ATOM 3602 N N . LEU B 1 77 ? 2.566 23.141 -2.279 1 53.38 77 LEU B N 1
ATOM 3603 C CA . LEU B 1 77 ? 1.52 23.516 -1.334 1 53.38 77 LEU B CA 1
ATOM 3604 C C . LEU B 1 77 ? 0.14 23.203 -1.899 1 53.38 77 LEU B C 1
ATOM 3606 O O . LEU B 1 77 ? -0.117 23.422 -3.084 1 53.38 77 LEU B O 1
ATOM 3610 N N . PHE B 1 78 ? -0.505 22.047 -1.786 1 48.34 78 PHE B N 1
ATOM 3611 C CA . PHE B 1 78 ? -1.934 22.141 -2.061 1 48.34 78 PHE B CA 1
ATOM 3612 C C . PHE B 1 78 ? -2.654 22.891 -0.939 1 48.34 78 PHE B C 1
ATOM 3614 O O . PHE B 1 78 ? -3.246 23.938 -1.165 1 48.34 78 PHE B O 1
ATOM 3621 N N . LEU B 1 79 ? -3.281 22.016 -0.221 1 42.62 79 LEU B N 1
ATOM 3622 C CA . LEU B 1 79 ? -4.41 22.297 0.658 1 42.62 79 LEU B CA 1
ATOM 3623 C C . LEU B 1 79 ? -4.039 23.359 1.697 1 42.62 79 LEU B C 1
ATOM 3625 O O . LEU B 1 79 ? -4.902 23.844 2.424 1 42.62 79 LEU B O 1
ATOM 3629 N N . TRP B 1 80 ? -2.809 23.359 1.988 1 44.16 80 TRP B N 1
ATOM 3630 C CA . TRP B 1 80 ? -2.611 24.156 3.195 1 44.16 80 TRP B CA 1
ATOM 3631 C C . TRP B 1 80 ? -2.414 25.625 2.848 1 44.16 80 TRP B C 1
ATOM 3633 O O . TRP B 1 80 ? -1.28 26.109 2.752 1 44.16 80 TRP B O 1
ATOM 3643 N N . ASN B 1 81 ? -3.211 26.016 2.043 1 43.31 81 ASN B N 1
ATOM 3644 C CA . ASN B 1 81 ? -3.264 27.453 1.83 1 43.31 81 ASN B CA 1
ATOM 3645 C C . ASN B 1 81 ? -3.115 28.219 3.141 1 43.31 81 ASN B C 1
ATOM 3647 O O . ASN B 1 81 ? -3.82 29.203 3.371 1 43.31 81 ASN B O 1
ATOM 3651 N N . ARG B 1 82 ? -2.48 27.625 4.094 1 49.47 82 ARG B N 1
ATOM 3652 C CA . ARG B 1 82 ? -2.479 28.359 5.355 1 49.47 82 ARG B CA 1
ATOM 3653 C C . ARG B 1 82 ? -1.366 29.391 5.383 1 49.47 82 ARG B C 1
ATOM 3655 O O . ARG B 1 82 ? -0.193 29.062 5.203 1 49.47 82 ARG B O 1
ATOM 3662 N N . PRO B 1 83 ? -1.815 30.609 5.215 1 45.16 83 PRO B N 1
ATOM 3663 C CA . PRO B 1 83 ? -0.862 31.719 5.27 1 45.16 83 PRO B CA 1
ATOM 3664 C C . PRO B 1 83 ? 0.219 31.516 6.328 1 45.16 83 PRO B C 1
ATOM 3666 O O . PRO B 1 83 ? 1.383 31.844 6.098 1 45.16 83 PRO B O 1
ATOM 3669 N N . ALA B 1 84 ? -0.227 31.031 7.457 1 45.12 84 ALA B N 1
ATOM 3670 C CA . ALA B 1 84 ? 0.682 31.094 8.602 1 45.12 84 ALA B CA 1
ATOM 3671 C C . ALA B 1 84 ? 1.86 30.141 8.422 1 45.12 84 ALA B C 1
ATOM 3673 O O . ALA B 1 84 ? 2.98 30.438 8.836 1 45.12 84 ALA B O 1
ATOM 3674 N N . THR B 1 85 ? 1.627 28.938 7.832 1 51.66 85 THR B N 1
ATOM 3675 C CA . THR B 1 85 ? 2.631 27.891 7.695 1 51.66 85 THR B CA 1
ATOM 3676 C C . THR B 1 85 ? 3.809 28.375 6.855 1 51.66 85 THR B C 1
ATOM 3678 O O . THR B 1 85 ? 4.965 28.125 7.199 1 51.66 85 THR B O 1
ATOM 3681 N N . ARG B 1 86 ? 3.469 29.25 5.801 1 52.75 86 ARG B N 1
ATOM 3682 C CA . ARG B 1 86 ? 4.387 29.703 4.758 1 52.75 86 ARG B CA 1
ATOM 3683 C C . ARG B 1 86 ? 5.375 30.719 5.309 1 52.75 86 ARG B C 1
ATOM 3685 O O . ARG B 1 86 ? 6.57 30.672 5.008 1 52.75 86 ARG B O 1
ATOM 3692 N N . LEU B 1 87 ? 4.727 31.453 6.238 1 54.06 87 LEU B N 1
ATOM 3693 C CA . LEU B 1 87 ? 5.512 32.594 6.707 1 54.06 87 LEU B CA 1
ATOM 3694 C C . LEU B 1 87 ? 6.59 32.125 7.691 1 54.06 87 LEU B C 1
ATOM 3696 O O . LEU B 1 87 ? 7.691 32.688 7.703 1 54.06 87 LEU B O 1
ATOM 3700 N N . ASN B 1 88 ? 6.312 30.953 8.156 1 64.44 88 ASN B N 1
ATOM 3701 C CA . ASN B 1 88 ? 7.238 30.531 9.203 1 64.44 88 ASN B CA 1
ATOM 3702 C C . ASN B 1 88 ? 8.508 29.938 8.617 1 64.44 88 ASN B C 1
ATOM 3704 O O . ASN B 1 88 ? 9.617 30.234 9.07 1 64.44 88 ASN B O 1
ATOM 3708 N N . TYR B 1 89 ? 8.383 29.375 7.477 1 76.75 89 TYR B N 1
ATOM 3709 C CA . TYR B 1 89 ? 9.578 28.75 6.914 1 76.75 89 TYR B CA 1
ATOM 3710 C C . TYR B 1 89 ? 10.508 29.797 6.316 1 76.75 89 TYR B C 1
ATOM 3712 O O . TYR B 1 89 ? 11.727 29.703 6.445 1 76.75 89 TYR B O 1
ATOM 3720 N N . ARG B 1 90 ? 9.906 30.812 5.773 1 81.38 90 ARG B N 1
ATOM 3721 C CA . ARG B 1 90 ? 10.711 31.875 5.188 1 81.38 90 ARG B CA 1
ATOM 3722 C C . ARG B 1 90 ? 11.406 32.688 6.27 1 81.38 90 ARG B C 1
ATOM 3724 O O . ARG B 1 90 ? 12.508 33.219 6.062 1 81.38 90 ARG B O 1
ATOM 3731 N N . LYS B 1 91 ? 10.734 32.781 7.359 1 78.12 91 LYS B N 1
ATOM 3732 C CA . LYS B 1 91 ? 11.375 33.469 8.484 1 78.12 91 LYS B CA 1
ATOM 3733 C C . LYS B 1 91 ? 12.57 32.688 9 1 78.12 91 LYS B C 1
ATOM 3735 O O . LYS B 1 91 ? 13.602 33.25 9.352 1 78.12 91 LYS B O 1
ATOM 3740 N N . ARG B 1 92 ? 12.516 31.453 8.898 1 78.88 92 ARG B N 1
ATOM 3741 C CA . ARG B 1 92 ? 13.539 30.578 9.469 1 78.88 92 ARG B CA 1
ATOM 3742 C C . ARG B 1 92 ? 14.688 30.375 8.484 1 78.88 92 ARG B C 1
ATOM 3744 O O . ARG B 1 92 ? 15.852 30.391 8.867 1 78.88 92 ARG B O 1
ATOM 3751 N N . PHE B 1 93 ? 14.406 30.203 7.195 1 83.5 93 PHE B N 1
ATOM 3752 C CA . PHE B 1 93 ? 15.414 29.781 6.234 1 83.5 93 PHE B CA 1
ATOM 3753 C C . PHE B 1 93 ? 15.789 30.922 5.297 1 83.5 93 PHE B C 1
ATOM 3755 O O . PHE B 1 93 ? 16.781 30.844 4.574 1 83.5 93 PHE B O 1
ATOM 3762 N N . GLY B 1 94 ? 15.086 32 5.395 1 82.94 94 GLY B N 1
ATOM 3763 C CA . GLY B 1 94 ? 15.281 33.125 4.461 1 82.94 94 GLY B CA 1
ATOM 3764 C C . GLY B 1 94 ? 14.273 33.125 3.326 1 82.94 94 GLY B C 1
ATOM 3765 O O . GLY B 1 94 ? 13.984 32.062 2.746 1 82.94 94 GLY B O 1
ATOM 3766 N N . LYS B 1 95 ? 13.82 34.188 3.064 1 81.38 95 LYS B N 1
ATOM 3767 C CA . LYS B 1 95 ? 12.75 34.406 2.092 1 81.38 95 LYS B CA 1
ATOM 3768 C C . LYS B 1 95 ? 13.109 33.781 0.741 1 81.38 95 LYS B C 1
ATOM 3770 O O . LYS B 1 95 ? 12.281 33.094 0.118 1 81.38 95 LYS B O 1
ATOM 3775 N N . ASP B 1 96 ? 14.359 33.875 0.317 1 84.19 96 ASP B N 1
ATOM 3776 C CA . ASP B 1 96 ? 14.773 33.469 -1.025 1 84.19 96 ASP B CA 1
ATOM 3777 C C . ASP B 1 96 ? 15.148 32 -1.064 1 84.19 96 ASP B C 1
ATOM 3779 O O . ASP B 1 96 ? 15.281 31.422 -2.143 1 84.19 96 ASP B O 1
ATOM 3783 N N . ASN B 1 97 ? 15.148 31.453 0.11 1 87.75 97 ASN B N 1
ATOM 3784 C CA . ASN B 1 97 ? 15.562 30.047 0.18 1 87.75 97 ASN B CA 1
ATOM 3785 C C . ASN B 1 97 ? 14.359 29.109 0.221 1 87.75 97 ASN B C 1
ATOM 3787 O O . ASN B 1 97 ? 14.516 27.891 0.184 1 87.75 97 ASN B O 1
ATOM 3791 N N . VAL B 1 98 ? 13.211 29.703 0.311 1 88.5 98 VAL B N 1
ATOM 3792 C CA . VAL B 1 98 ? 11.977 28.922 0.374 1 88.5 98 VAL B CA 1
ATOM 3793 C C . VAL B 1 98 ? 11.109 29.219 -0.843 1 88.5 98 VAL B C 1
ATOM 3795 O O . VAL B 1 98 ? 10.617 30.344 -0.998 1 88.5 98 VAL B O 1
ATOM 3798 N N . ILE B 1 99 ? 10.938 28.203 -1.661 1 88.81 99 ILE B N 1
ATOM 3799 C CA . ILE B 1 99 ? 10.109 28.359 -2.852 1 88.81 99 ILE B CA 1
ATOM 3800 C C . ILE B 1 99 ? 8.766 27.656 -2.643 1 88.81 99 ILE B C 1
ATOM 3802 O O . ILE B 1 99 ? 8.734 26.453 -2.326 1 88.81 99 ILE B O 1
ATOM 3806 N N . LEU B 1 100 ? 7.734 28.406 -2.779 1 87.62 100 LEU B N 1
ATOM 3807 C CA . LEU B 1 100 ? 6.387 27.859 -2.725 1 87.62 100 LEU B CA 1
ATOM 3808 C C . LEU B 1 100 ? 5.867 27.547 -4.125 1 87.62 100 LEU B C 1
ATOM 3810 O O . LEU B 1 100 ? 6.238 28.219 -5.09 1 87.62 100 LEU B O 1
ATOM 3814 N N . SER B 1 101 ? 5.07 26.484 -4.234 1 87.94 101 SER B N 1
ATOM 3815 C CA . SER B 1 101 ? 4.527 26.125 -5.543 1 87.94 101 SER B CA 1
ATOM 3816 C C . SER B 1 101 ? 3.086 25.641 -5.434 1 87.94 101 SER B C 1
ATOM 3818 O O . SER B 1 101 ? 2.678 25.125 -4.395 1 87.94 101 SER B O 1
ATOM 3820 N N . ASP B 1 102 ? 2.4 25.969 -6.465 1 86.75 102 ASP B N 1
ATOM 3821 C CA . ASP B 1 102 ? 1.013 25.531 -6.594 1 86.75 102 ASP B CA 1
ATOM 3822 C C . ASP B 1 102 ? 0.561 25.578 -8.055 1 86.75 102 ASP B C 1
ATOM 3824 O O . ASP B 1 102 ? 1.245 26.141 -8.906 1 86.75 102 ASP B O 1
ATOM 3828 N N . ILE B 1 103 ? -0.508 24.906 -8.289 1 87.5 103 ILE B N 1
ATOM 3829 C CA . ILE B 1 103 ? -1.083 24.984 -9.633 1 87.5 103 ILE B CA 1
ATOM 3830 C C . ILE B 1 103 ? -1.979 26.219 -9.734 1 87.5 103 ILE B C 1
ATOM 3832 O O . ILE B 1 103 ? -2.312 26.656 -10.844 1 87.5 103 ILE B O 1
ATOM 3836 N N . ARG B 1 104 ? -2.33 26.812 -8.602 1 84 104 ARG B N 1
ATOM 3837 C CA . ARG B 1 104 ? -3.193 28 -8.562 1 84 104 ARG B CA 1
ATOM 3838 C C . ARG B 1 104 ? -2.385 29.25 -8.289 1 84 104 ARG B C 1
ATOM 3840 O O . ARG B 1 104 ? -1.339 29.203 -7.637 1 84 104 ARG B O 1
ATOM 3847 N N . LYS B 1 105 ? -2.988 30.344 -8.656 1 86.5 105 LYS B N 1
ATOM 3848 C CA . LYS B 1 105 ? -2.381 31.625 -8.328 1 86.5 105 LYS B CA 1
ATOM 3849 C C . LYS B 1 105 ? -2.471 31.922 -6.836 1 86.5 105 LYS B C 1
ATOM 3851 O O . LYS B 1 105 ? -3.527 31.734 -6.227 1 86.5 105 LYS B O 1
ATOM 3856 N N . PRO B 1 106 ? -1.385 32.281 -6.328 1 82.38 106 PRO B N 1
ATOM 3857 C CA . PRO B 1 106 ? -1.435 32.625 -4.898 1 82.38 106 PRO B CA 1
ATOM 3858 C C . PRO B 1 106 ? -2.084 33.969 -4.621 1 82.38 106 PRO B C 1
ATOM 3860 O O . PRO B 1 106 ? -2.119 34.844 -5.496 1 82.38 106 PRO B O 1
ATOM 3863 N N . PRO B 1 107 ? -2.598 34.125 -3.422 1 81.69 107 PRO B N 1
ATOM 3864 C CA . PRO B 1 107 ? -2.984 35.5 -3.035 1 81.69 107 PRO B CA 1
ATOM 3865 C C . PRO B 1 107 ? -1.804 36.469 -3.016 1 81.69 107 PRO B C 1
ATOM 3867 O O . PRO B 1 107 ? -0.649 36.031 -2.955 1 81.69 107 PRO B O 1
ATOM 3870 N N . ASP B 1 108 ? -2.111 37.656 -3.012 1 83.5 108 ASP B N 1
ATOM 3871 C CA . ASP B 1 108 ? -1.104 38.719 -3.162 1 83.5 108 ASP B CA 1
ATOM 3872 C C . ASP B 1 108 ? -0.074 38.656 -2.037 1 83.5 108 ASP B C 1
ATOM 3874 O O . ASP B 1 108 ? 1.125 38.812 -2.275 1 83.5 108 ASP B O 1
ATOM 3878 N N . HIS B 1 109 ? -0.538 38.469 -0.874 1 79.69 109 HIS B N 1
ATOM 3879 C CA . HIS B 1 109 ? 0.375 38.5 0.263 1 79.69 109 HIS B CA 1
ATOM 3880 C C . HIS B 1 109 ? 1.376 37.344 0.2 1 79.69 109 HIS B C 1
ATOM 3882 O O . HIS B 1 109 ? 2.502 37.469 0.686 1 79.69 109 HIS B O 1
ATOM 3888 N N . ILE B 1 110 ? 1.059 36.25 -0.464 1 78.62 110 ILE B N 1
ATOM 3889 C CA . ILE B 1 110 ? 1.968 35.125 -0.655 1 78.62 110 ILE B CA 1
ATOM 3890 C C . ILE B 1 110 ? 2.902 35.438 -1.829 1 78.62 110 ILE B C 1
ATOM 3892 O O . ILE B 1 110 ? 4.105 35.188 -1.745 1 78.62 110 ILE B O 1
ATOM 3896 N N . PHE B 1 111 ? 2.305 35.969 -2.801 1 81.5 111 PHE B N 1
ATOM 3897 C CA . PHE B 1 111 ? 3.064 36.281 -4.012 1 81.5 111 PHE B CA 1
ATOM 3898 C C . PHE B 1 111 ? 4.184 37.25 -3.721 1 81.5 111 PHE B C 1
ATOM 3900 O O . PHE B 1 111 ? 5.293 37.125 -4.238 1 81.5 111 PHE B O 1
ATOM 3907 N N . HIS B 1 112 ? 3.904 38.188 -2.895 1 84 112 HIS B N 1
ATOM 3908 C CA . HIS B 1 112 ? 4.875 39.219 -2.611 1 84 112 HIS B CA 1
ATOM 3909 C C . HIS B 1 112 ? 5.812 38.812 -1.479 1 84 112 HIS B C 1
ATOM 3911 O O . HIS B 1 112 ? 6.82 39.5 -1.235 1 84 112 HIS B O 1
ATOM 3917 N N . GLY B 1 113 ? 5.555 37.781 -0.867 1 80.56 113 GLY B N 1
ATOM 3918 C CA . GLY B 1 113 ? 6.32 37.375 0.301 1 80.56 113 GLY B CA 1
ATOM 3919 C C . GLY B 1 113 ? 7.551 36.562 -0.045 1 80.56 113 GLY B C 1
ATOM 3920 O O . GLY B 1 113 ? 8.391 36.312 0.816 1 80.56 113 GLY B O 1
ATOM 3921 N N . GLY B 1 114 ? 7.664 36.156 -1.281 1 84.06 114 GLY B N 1
ATOM 3922 C CA . GLY B 1 114 ? 8.797 35.344 -1.688 1 84.06 114 GLY B CA 1
ATOM 3923 C C . GLY B 1 114 ? 8.562 34.594 -2.992 1 84.06 114 GLY B C 1
ATOM 3924 O O . GLY B 1 114 ? 7.52 34.75 -3.631 1 84.06 114 GLY B O 1
ATOM 3925 N N . PRO B 1 115 ? 9.555 33.844 -3.361 1 87.88 115 PRO B N 1
ATOM 3926 C CA . PRO B 1 115 ? 9.445 33.125 -4.633 1 87.88 115 PRO B CA 1
ATOM 3927 C C . PRO B 1 115 ? 8.266 32.156 -4.66 1 87.88 115 PRO B C 1
ATOM 3929 O O . PRO B 1 115 ? 8.016 31.438 -3.674 1 87.88 115 PRO B O 1
ATOM 3932 N N . PHE B 1 116 ? 7.547 32.219 -5.742 1 87.94 116 PHE B N 1
ATOM 3933 C CA . PHE B 1 116 ? 6.402 31.375 -6.012 1 87.94 116 PHE B CA 1
ATOM 3934 C C . PHE B 1 116 ? 6.438 30.859 -7.445 1 87.94 116 PHE B C 1
ATOM 3936 O O . PHE B 1 116 ? 6.648 31.625 -8.383 1 87.94 116 PHE B O 1
ATOM 3943 N N . ILE B 1 117 ? 6.27 29.562 -7.586 1 89 117 ILE B N 1
ATOM 3944 C CA . ILE B 1 117 ? 6.371 29 -8.922 1 89 117 ILE B CA 1
ATOM 3945 C C . ILE B 1 117 ? 5.191 28.062 -9.18 1 89 117 ILE B C 1
ATOM 3947 O O . ILE B 1 117 ? 4.723 27.375 -8.266 1 89 117 ILE B O 1
ATOM 3951 N N . TYR B 1 118 ? 4.762 28.094 -10.398 1 89.12 118 TYR B N 1
ATOM 3952 C CA . TYR B 1 118 ? 3.797 27.094 -10.844 1 89.12 118 TYR B CA 1
ATOM 3953 C C . TYR B 1 118 ? 4.434 25.703 -10.898 1 89.12 118 TYR B C 1
ATOM 3955 O O . TYR B 1 118 ? 5.523 25.547 -11.461 1 89.12 118 TYR B O 1
ATOM 3963 N N . SER B 1 119 ? 3.738 24.734 -10.281 1 89.88 119 SER B N 1
ATOM 3964 C CA . SER B 1 119 ? 4.219 23.359 -10.359 1 89.88 119 SER B CA 1
ATOM 3965 C C . SER B 1 119 ? 3.059 22.359 -10.398 1 89.88 119 SER B C 1
ATOM 3967 O O . SER B 1 119 ? 2.164 22.406 -9.555 1 89.88 119 SER B O 1
ATOM 3969 N N . ASP B 1 120 ? 3.111 21.578 -11.406 1 91.06 120 ASP B N 1
ATOM 3970 C CA . ASP B 1 120 ? 2.193 20.453 -11.547 1 91.06 120 ASP B CA 1
ATOM 3971 C C . ASP B 1 120 ? 2.914 19.125 -11.32 1 91.06 120 ASP B C 1
ATOM 3973 O O . ASP B 1 120 ? 3.723 18.688 -12.148 1 91.06 120 ASP B O 1
ATOM 3977 N N . ILE B 1 121 ? 2.518 18.453 -10.258 1 92.94 121 ILE B N 1
ATOM 3978 C CA . ILE B 1 121 ? 3.26 17.25 -9.875 1 92.94 121 ILE B CA 1
ATOM 3979 C C . ILE B 1 121 ? 3.008 16.141 -10.891 1 92.94 121 ILE B C 1
ATOM 3981 O O . ILE B 1 121 ? 3.709 15.125 -10.898 1 92.94 121 ILE B O 1
ATOM 3985 N N . LEU B 1 122 ? 2.018 16.297 -11.727 1 94.19 122 LEU B N 1
ATOM 3986 C CA . LEU B 1 122 ? 1.754 15.312 -12.758 1 94.19 122 LEU B CA 1
ATOM 3987 C C . LEU B 1 122 ? 2.635 15.547 -13.977 1 94.19 122 LEU B C 1
ATOM 3989 O O . LEU B 1 122 ? 2.691 14.711 -14.883 1 94.19 122 LEU B O 1
ATOM 3993 N N . ASP B 1 123 ? 3.287 16.672 -13.984 1 94.19 123 ASP B N 1
ATOM 3994 C CA . ASP B 1 123 ? 4.219 17 -15.062 1 94.19 123 ASP B CA 1
ATOM 3995 C C . ASP B 1 123 ? 5.664 16.75 -14.633 1 94.19 123 ASP B C 1
ATOM 3997 O O . ASP B 1 123 ? 6.336 17.656 -14.133 1 94.19 123 ASP B O 1
ATOM 4001 N N . TYR B 1 124 ? 6.148 15.648 -14.969 1 93.75 124 TYR B N 1
ATOM 4002 C CA . TYR B 1 124 ? 7.477 15.219 -14.539 1 93.75 124 TYR B CA 1
ATOM 4003 C C . TYR B 1 124 ? 8.547 16.172 -15.062 1 93.75 124 TYR B C 1
ATOM 4005 O O . TYR B 1 124 ? 9.492 16.516 -14.344 1 93.75 124 TYR B O 1
ATOM 4013 N N . LYS B 1 125 ? 8.477 16.516 -16.266 1 94.44 125 LYS B N 1
ATOM 4014 C CA . LYS B 1 125 ? 9.477 17.391 -16.875 1 94.44 125 LYS B CA 1
ATOM 4015 C C . LYS B 1 125 ? 9.516 18.734 -16.156 1 94.44 125 LYS B C 1
ATOM 4017 O O . LYS B 1 125 ? 10.594 19.281 -15.898 1 94.44 125 LYS B O 1
ATOM 4022 N N . ASN B 1 126 ? 8.367 19.203 -15.883 1 93.5 126 ASN B N 1
ATOM 4023 C CA . ASN B 1 126 ? 8.281 20.469 -15.164 1 93.5 126 ASN B CA 1
ATOM 4024 C C . ASN B 1 126 ? 8.922 20.375 -13.781 1 93.5 126 ASN B C 1
ATOM 4026 O O . ASN B 1 126 ? 9.625 21.297 -13.359 1 93.5 126 ASN B O 1
ATOM 4030 N N . LEU B 1 127 ? 8.703 19.328 -13.102 1 93.94 127 LEU B N 1
ATOM 4031 C CA . LEU B 1 127 ? 9.273 19.109 -11.773 1 93.94 127 LEU B CA 1
ATOM 4032 C C . LEU B 1 127 ? 10.797 19.078 -11.844 1 93.94 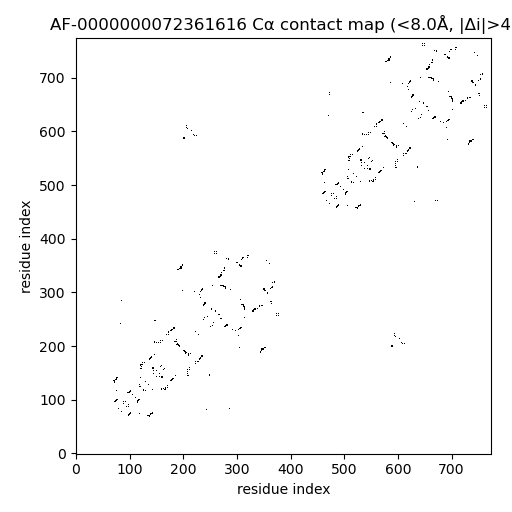127 LEU B C 1
ATOM 4034 O O . LEU B 1 127 ? 11.477 19.703 -11.016 1 93.94 127 LEU B O 1
ATOM 4038 N N . ARG B 1 128 ? 11.289 18.406 -12.797 1 94 128 ARG B N 1
ATOM 4039 C CA . ARG B 1 128 ? 12.734 18.312 -12.977 1 94 128 ARG B CA 1
ATOM 4040 C C . ARG B 1 128 ? 13.336 19.688 -13.234 1 94 128 ARG B C 1
ATOM 4042 O O . ARG B 1 128 ? 14.383 20.031 -12.672 1 94 128 ARG B O 1
ATOM 4049 N N . GLU B 1 129 ? 12.703 20.406 -14.07 1 94.38 129 GLU B N 1
ATOM 4050 C CA . GLU B 1 129 ? 13.164 21.75 -14.383 1 94.38 129 GLU B CA 1
ATOM 4051 C C . GLU B 1 129 ? 13.219 22.625 -13.133 1 94.38 129 GLU B C 1
ATOM 4053 O O . GLU B 1 129 ? 14.188 23.359 -12.93 1 94.38 129 GLU B O 1
ATOM 4058 N N . ILE B 1 130 ? 12.227 22.547 -12.359 1 92.5 130 ILE B N 1
ATOM 4059 C CA . ILE B 1 130 ? 12.141 23.344 -11.148 1 92.5 130 ILE B CA 1
ATOM 4060 C C . ILE B 1 130 ? 13.289 22.984 -10.211 1 92.5 130 ILE B C 1
ATOM 4062 O O . ILE B 1 130 ? 13.961 23.859 -9.672 1 92.5 130 ILE B O 1
ATOM 4066 N N . VAL B 1 131 ? 13.578 21.734 -10.023 1 93.94 131 VAL B N 1
ATOM 4067 C CA . VAL B 1 131 ? 14.594 21.25 -9.102 1 93.94 131 VAL B CA 1
ATOM 4068 C C . VAL B 1 131 ? 15.977 21.703 -9.57 1 93.94 131 VAL B C 1
ATOM 4070 O O . VAL B 1 131 ? 16.781 22.188 -8.781 1 93.94 131 VAL B O 1
ATOM 4073 N N . VAL B 1 132 ? 16.219 21.625 -10.867 1 93.06 132 VAL B N 1
ATOM 4074 C CA . VAL B 1 132 ? 17.531 21.953 -11.43 1 93.06 132 VAL B CA 1
ATOM 4075 C C . VAL B 1 132 ? 17.719 23.469 -11.445 1 93.06 132 VAL B C 1
ATOM 4077 O O . VAL B 1 132 ? 18.719 23.984 -10.938 1 93.06 132 VAL B O 1
ATOM 4080 N N . ASN B 1 133 ? 16.672 24.156 -11.914 1 92.81 133 ASN B N 1
ATOM 4081 C CA . ASN B 1 133 ? 16.797 25.594 -12.109 1 92.81 133 ASN B CA 1
ATOM 4082 C C . ASN B 1 133 ? 16.906 26.344 -10.781 1 92.81 133 ASN B C 1
ATOM 4084 O O . ASN B 1 133 ? 17.516 27.406 -10.719 1 92.81 133 ASN B O 1
ATOM 4088 N N . ASN B 1 134 ? 16.359 25.766 -9.789 1 91.62 134 ASN B N 1
ATOM 4089 C CA . ASN B 1 134 ? 16.344 26.469 -8.508 1 91.62 134 ASN B CA 1
ATOM 4090 C C . ASN B 1 134 ? 17.281 25.797 -7.5 1 91.62 134 ASN B C 1
ATOM 4092 O O . ASN B 1 134 ? 17.281 26.141 -6.32 1 91.62 134 ASN B O 1
ATOM 4096 N N . ARG B 1 135 ? 17.969 24.766 -7.871 1 92.06 135 ARG B N 1
ATOM 4097 C CA . ARG B 1 135 ? 18.938 24.047 -7.051 1 92.06 135 ARG B CA 1
ATOM 4098 C C . ARG B 1 135 ? 18.312 23.562 -5.75 1 92.06 135 ARG B C 1
ATOM 4100 O O . ARG B 1 135 ? 18.844 23.812 -4.668 1 92.06 135 ARG B O 1
ATOM 4107 N N . ILE B 1 136 ? 17.234 22.938 -5.926 1 93.75 136 ILE B N 1
ATOM 4108 C CA . ILE B 1 136 ? 16.469 22.469 -4.773 1 93.75 136 ILE B CA 1
ATOM 4109 C C . ILE B 1 136 ? 17.25 21.375 -4.043 1 93.75 136 ILE B C 1
ATOM 4111 O O . ILE B 1 136 ? 17.844 20.5 -4.68 1 93.75 136 ILE B O 1
ATOM 4115 N N . THR B 1 137 ? 17.219 21.453 -2.697 1 94.19 137 THR B N 1
ATOM 4116 C CA . THR B 1 137 ? 17.891 20.422 -1.916 1 94.19 137 THR B CA 1
ATOM 4117 C C . THR B 1 137 ? 16.891 19.703 -1.013 1 94.19 137 THR B C 1
ATOM 4119 O O . THR B 1 137 ? 17.062 18.531 -0.678 1 94.19 137 THR B O 1
ATOM 4122 N N . TRP B 1 138 ? 15.844 20.422 -0.53 1 94.38 138 TRP B N 1
ATOM 4123 C CA . TRP B 1 138 ? 14.758 19.859 0.265 1 94.38 138 TRP B CA 1
ATOM 4124 C C . TRP B 1 138 ? 13.422 20 -0.452 1 94.38 138 TRP B C 1
ATOM 4126 O O . TRP B 1 138 ? 13.133 21.062 -1.032 1 94.38 138 TRP B O 1
ATOM 4136 N N . LEU B 1 139 ? 12.672 18.953 -0.448 1 94.94 139 LEU B N 1
ATOM 4137 C CA . LEU B 1 139 ? 11.344 18.984 -1.06 1 94.94 139 LEU B CA 1
ATOM 4138 C C . LEU B 1 139 ? 10.281 18.531 -0.069 1 94.94 139 LEU B C 1
ATOM 4140 O O . LEU B 1 139 ? 10.391 17.453 0.52 1 94.94 139 LEU B O 1
ATOM 4144 N N . PHE B 1 140 ? 9.305 19.391 0.223 1 94 140 PHE B N 1
ATOM 4145 C CA . PHE B 1 140 ? 8.125 19.078 1.008 1 94 140 PHE B CA 1
ATOM 4146 C C . PHE B 1 140 ? 6.926 18.812 0.099 1 94 140 PHE B C 1
ATOM 4148 O O . PHE B 1 140 ? 6.387 19.734 -0.514 1 94 140 PHE B O 1
ATOM 4155 N N . HIS B 1 141 ? 6.488 17.594 0.053 1 94.56 141 HIS B N 1
ATOM 4156 C CA . HIS B 1 141 ? 5.406 17.219 -0.851 1 94.56 141 HIS B CA 1
ATOM 4157 C C . HIS B 1 141 ? 4.074 17.141 -0.113 1 94.56 141 HIS B C 1
ATOM 4159 O O . HIS B 1 141 ? 3.682 16.062 0.356 1 94.56 141 HIS B O 1
ATOM 4165 N N . TYR B 1 142 ? 3.309 18.188 -0.264 1 91.75 142 TYR B N 1
ATOM 4166 C CA . TYR B 1 142 ? 2.031 18.234 0.435 1 91.75 142 TYR B CA 1
ATOM 4167 C C . TYR B 1 142 ? 0.872 18 -0.528 1 91.75 142 TYR B C 1
ATOM 4169 O O . TYR B 1 142 ? -0.287 17.938 -0.111 1 91.75 142 TYR B O 1
ATOM 4177 N N . SER B 1 143 ? 1.158 17.844 -1.772 1 88.88 143 SER B N 1
ATOM 4178 C CA . SER B 1 143 ? 0.087 17.75 -2.758 1 88.88 143 SER B CA 1
ATOM 4179 C C . SER B 1 143 ? -0.69 16.438 -2.6 1 88.88 143 SER B C 1
ATOM 4181 O O . SER B 1 143 ? -0.116 15.359 -2.697 1 88.88 143 SER B O 1
ATOM 4183 N N . ALA B 1 144 ? -1.957 16.656 -2.334 1 90 144 ALA B N 1
ATOM 4184 C CA . ALA B 1 144 ? -2.834 15.5 -2.215 1 90 144 ALA B CA 1
ATOM 4185 C C . ALA B 1 144 ? -4.301 15.914 -2.219 1 90 144 ALA B C 1
ATOM 4187 O O . ALA B 1 144 ? -4.641 17.016 -1.786 1 90 144 ALA B O 1
ATOM 4188 N N . LEU B 1 145 ? -5.078 15.086 -2.764 1 85.69 145 LEU B N 1
ATOM 4189 C CA . LEU B 1 145 ? -6.508 15.18 -2.506 1 85.69 145 LEU B CA 1
ATOM 4190 C C . LEU B 1 145 ? -6.879 14.461 -1.216 1 85.69 145 LEU B C 1
ATOM 4192 O O . LEU B 1 145 ? -6.539 13.289 -1.034 1 85.69 145 LEU B O 1
ATOM 4196 N N . LEU B 1 146 ? -7.566 15.172 -0.35 1 80.25 146 LEU B N 1
ATOM 4197 C CA . LEU B 1 146 ? -7.914 14.633 0.96 1 80.25 146 LEU B CA 1
ATOM 4198 C C . LEU B 1 146 ? -9.07 13.648 0.849 1 80.25 146 LEU B C 1
ATOM 4200 O O . LEU B 1 146 ? -9.555 13.375 -0.251 1 80.25 146 LEU B O 1
ATOM 4204 N N . SER B 1 147 ? -9.5 12.992 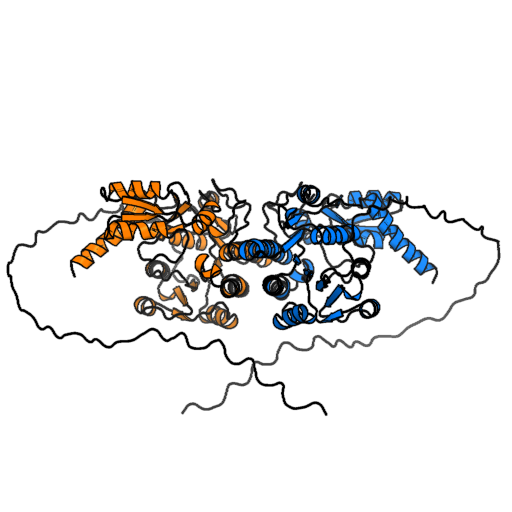1.932 1 79.25 147 SER B N 1
ATOM 4205 C CA . SER B 1 147 ? -10.398 11.836 1.964 1 79.25 147 SER B CA 1
ATOM 4206 C C . SER B 1 147 ? -11.75 12.172 1.339 1 79.25 147 SER B C 1
ATOM 4208 O O . SER B 1 147 ? -12.188 11.5 0.404 1 79.25 147 SER B O 1
ATOM 4210 N N . ALA B 1 148 ? -12.398 13.25 1.798 1 74.81 148 ALA B N 1
ATOM 4211 C CA . ALA B 1 148 ? -13.742 13.578 1.312 1 74.81 148 ALA B CA 1
ATOM 4212 C C . ALA B 1 148 ? -13.711 13.969 -0.163 1 74.81 148 ALA B C 1
ATOM 4214 O O . ALA B 1 148 ? -14.531 13.5 -0.954 1 74.81 148 ALA B O 1
ATOM 4215 N N . ILE B 1 149 ? -12.766 14.773 -0.551 1 77.88 149 ILE B N 1
ATOM 4216 C CA . ILE B 1 149 ? -12.648 15.227 -1.933 1 77.88 149 ILE B CA 1
ATOM 4217 C C . ILE B 1 149 ? -12.188 14.07 -2.814 1 77.88 149 ILE B C 1
ATOM 4219 O O . ILE B 1 149 ? -12.641 13.922 -3.949 1 77.88 149 ILE B O 1
ATOM 4223 N N . GLY B 1 150 ? -11.273 13.281 -2.293 1 86.75 150 GLY B N 1
ATOM 4224 C CA . GLY B 1 150 ? -10.797 12.125 -3.029 1 86.75 150 GLY B CA 1
ATOM 4225 C C . GLY B 1 150 ? -11.906 11.133 -3.355 1 86.75 150 GLY B C 1
ATOM 4226 O O . GLY B 1 150 ? -11.945 10.586 -4.461 1 86.75 150 GLY B O 1
ATOM 4227 N N . GLU B 1 151 ? -12.781 10.93 -2.414 1 86.56 151 GLU B N 1
ATOM 4228 C CA . GLU B 1 151 ? -13.883 10 -2.635 1 86.56 151 GLU B CA 1
ATOM 4229 C C . GLU B 1 151 ? -14.82 10.508 -3.725 1 86.56 151 GLU B C 1
ATOM 4231 O O . GLU B 1 151 ? -15.461 9.711 -4.418 1 86.56 151 GLU B O 1
ATOM 4236 N N . ALA B 1 152 ? -14.891 11.844 -3.758 1 85.88 152 ALA B N 1
ATOM 4237 C CA . ALA B 1 152 ? -15.75 12.445 -4.77 1 85.88 152 ALA B CA 1
ATOM 4238 C C . ALA B 1 152 ? -15.125 12.344 -6.16 1 85.88 152 ALA B C 1
ATOM 4240 O O . ALA B 1 152 ? -15.828 12.391 -7.168 1 85.88 152 ALA B O 1
ATOM 4241 N N . ASN B 1 153 ? -13.844 12.227 -6.199 1 91.31 153 ASN B N 1
ATOM 4242 C CA . ASN B 1 153 ? -13.117 12.078 -7.453 1 91.31 153 ASN B CA 1
ATOM 4243 C C . ASN B 1 153 ? -11.945 11.109 -7.316 1 91.31 153 ASN B C 1
ATOM 4245 O O . ASN B 1 153 ? -10.789 11.531 -7.301 1 91.31 153 ASN B O 1
ATOM 4249 N N . VAL B 1 154 ? -12.234 9.852 -7.469 1 93.5 154 VAL B N 1
ATOM 4250 C CA . VAL B 1 154 ? -11.266 8.797 -7.191 1 93.5 154 VAL B CA 1
ATOM 4251 C C . VAL B 1 154 ? -10.18 8.805 -8.266 1 93.5 154 VAL B C 1
ATOM 4253 O O . VAL B 1 154 ? -9 8.609 -7.965 1 93.5 154 VAL B O 1
ATOM 4256 N N . SER B 1 155 ? -10.555 9.055 -9.508 1 93.69 155 SER B N 1
ATOM 4257 C CA . SER B 1 155 ? -9.578 9.086 -10.594 1 93.69 155 SER B CA 1
ATOM 4258 C C . SER B 1 155 ? -8.555 10.188 -10.383 1 93.69 155 SER B C 1
ATOM 4260 O O . SER B 1 155 ? -7.352 9.977 -10.555 1 93.69 155 SER B O 1
ATOM 4262 N N . LEU B 1 156 ? -9.039 11.336 -10.031 1 93.19 156 LEU B N 1
ATOM 4263 C CA . LEU B 1 156 ? -8.133 12.445 -9.766 1 93.19 156 LEU B CA 1
ATOM 4264 C C . LEU B 1 156 ? -7.277 12.172 -8.539 1 93.19 156 LEU B C 1
ATOM 4266 O O . LEU B 1 156 ? -6.094 12.516 -8.508 1 93.19 156 LEU B O 1
ATOM 4270 N N . ALA B 1 157 ? -7.852 11.562 -7.527 1 94.25 157 ALA B N 1
ATOM 4271 C CA . ALA B 1 157 ? -7.098 11.203 -6.332 1 94.25 157 ALA B CA 1
ATOM 4272 C C . ALA B 1 157 ? -5.961 10.242 -6.668 1 94.25 157 ALA B C 1
ATOM 4274 O O . ALA B 1 157 ? -4.84 10.406 -6.188 1 94.25 157 ALA B O 1
ATOM 4275 N N . ARG B 1 158 ? -6.203 9.281 -7.496 1 95.62 158 ARG B N 1
ATOM 4276 C CA . ARG B 1 158 ? -5.172 8.336 -7.914 1 95.62 158 ARG B CA 1
ATOM 4277 C C . ARG B 1 158 ? -4.066 9.047 -8.688 1 95.62 158 ARG B C 1
ATOM 4279 O O . ARG B 1 158 ? -2.881 8.789 -8.461 1 95.62 158 ARG B O 1
ATOM 4286 N N . ALA B 1 159 ? -4.488 9.898 -9.539 1 94.62 159 ALA B N 1
ATOM 4287 C CA . ALA B 1 159 ? -3.516 10.625 -10.359 1 94.62 159 ALA B CA 1
ATOM 4288 C C . ALA B 1 159 ? -2.604 11.484 -9.492 1 94.62 159 ALA B C 1
ATOM 4290 O O . ALA B 1 159 ? -1.378 11.398 -9.594 1 94.62 159 ALA B O 1
ATOM 4291 N N . VAL B 1 160 ? -3.199 12.219 -8.633 1 94.12 160 VAL B N 1
ATOM 4292 C CA . VAL B 1 160 ? -2.445 13.195 -7.859 1 94.12 160 VAL B CA 1
ATOM 4293 C C . VAL B 1 160 ? -1.701 12.5 -6.723 1 94.12 160 VAL B C 1
ATOM 4295 O O . VAL B 1 160 ? -0.492 12.672 -6.562 1 94.12 160 VAL B O 1
ATOM 4298 N N . ASN B 1 161 ? -2.371 11.664 -5.984 1 96.06 161 ASN B N 1
ATOM 4299 C CA . ASN B 1 161 ? -1.808 11.102 -4.762 1 96.06 161 ASN B CA 1
ATOM 4300 C C . ASN B 1 161 ? -0.832 9.969 -5.062 1 96.06 161 ASN B C 1
ATOM 4302 O O . ASN B 1 161 ? 0.081 9.703 -4.277 1 96.06 161 ASN B O 1
ATOM 4306 N N . ILE B 1 162 ? -1.053 9.281 -6.184 1 97.19 162 ILE B N 1
ATOM 4307 C CA . ILE B 1 162 ? -0.22 8.117 -6.457 1 97.19 162 ILE B CA 1
ATOM 4308 C C . ILE B 1 162 ? 0.753 8.438 -7.59 1 97.19 162 ILE B C 1
ATOM 4310 O O . ILE B 1 162 ? 1.97 8.453 -7.387 1 97.19 162 ILE B O 1
ATOM 4314 N N . THR B 1 163 ? 0.236 8.773 -8.742 1 95.31 163 THR B N 1
ATOM 4315 C CA . THR B 1 163 ? 1.11 9.062 -9.875 1 95.31 163 THR B CA 1
ATOM 4316 C C . THR B 1 163 ? 1.975 10.289 -9.586 1 95.31 163 THR B C 1
ATOM 4318 O O . THR B 1 163 ? 3.166 10.297 -9.898 1 95.31 163 THR B O 1
ATOM 4321 N N . GLY B 1 164 ? 1.337 11.305 -9.062 1 95.75 164 GLY B N 1
ATOM 4322 C CA . GLY B 1 164 ? 2.102 12.484 -8.672 1 95.75 164 GLY B CA 1
ATOM 4323 C C . GLY B 1 164 ? 3.229 12.164 -7.707 1 95.75 164 GLY B C 1
ATOM 4324 O O . GLY B 1 164 ? 4.34 12.672 -7.855 1 95.75 164 GLY B O 1
ATOM 4325 N N . LEU B 1 165 ? 2.932 11.312 -6.746 1 97.44 165 LEU B N 1
ATOM 4326 C CA . LEU B 1 165 ? 3.947 10.883 -5.789 1 97.44 165 LEU B CA 1
ATOM 4327 C C . LEU B 1 165 ? 5.102 10.18 -6.5 1 97.44 165 LEU B C 1
ATOM 4329 O O . LEU B 1 165 ? 6.266 10.406 -6.164 1 97.44 165 LEU B O 1
ATOM 4333 N N . HIS B 1 166 ? 4.785 9.32 -7.422 1 97.44 166 HIS B N 1
ATOM 4334 C CA . HIS B 1 166 ? 5.828 8.609 -8.156 1 97.44 166 HIS B CA 1
ATOM 4335 C C . HIS B 1 166 ? 6.773 9.594 -8.844 1 97.44 166 HIS B C 1
ATOM 4337 O O . HIS B 1 166 ? 7.992 9.398 -8.82 1 97.44 166 HIS B O 1
ATOM 4343 N N . ASN B 1 167 ? 6.211 10.617 -9.461 1 96.5 167 ASN B N 1
ATOM 4344 C CA . ASN B 1 167 ? 7.035 11.641 -10.102 1 96.5 167 ASN B CA 1
ATOM 4345 C C . ASN B 1 167 ? 7.953 12.328 -9.094 1 96.5 167 ASN B C 1
ATOM 4347 O O . ASN B 1 167 ? 9.133 12.539 -9.375 1 96.5 167 ASN B O 1
ATOM 4351 N N . VAL B 1 168 ? 7.402 12.609 -8 1 97 168 VAL B N 1
ATOM 4352 C CA . VAL B 1 168 ? 8.148 13.305 -6.949 1 97 168 VAL B CA 1
ATOM 4353 C C . VAL B 1 168 ? 9.289 12.414 -6.457 1 97 168 VAL B C 1
ATOM 4355 O O . VAL B 1 168 ? 10.414 12.875 -6.281 1 97 168 VAL B O 1
ATOM 4358 N N . LEU B 1 169 ? 8.984 11.148 -6.246 1 97.94 169 LEU B N 1
ATOM 4359 C CA . LEU B 1 169 ? 9.992 10.203 -5.785 1 97.94 169 LEU B CA 1
ATOM 4360 C C . LEU B 1 169 ? 11.117 10.062 -6.809 1 97.94 169 LEU B C 1
ATOM 4362 O O . LEU B 1 169 ? 12.297 10.055 -6.445 1 97.94 169 LEU B O 1
ATOM 4366 N N . ASP B 1 170 ? 10.766 10 -8.055 1 96.88 170 ASP B N 1
ATOM 4367 C CA . ASP B 1 170 ? 11.758 9.867 -9.117 1 96.88 170 ASP B CA 1
ATOM 4368 C C . ASP B 1 170 ? 12.688 11.078 -9.164 1 96.88 170 ASP B C 1
ATOM 4370 O O . ASP B 1 170 ? 13.906 10.93 -9.203 1 96.88 170 ASP B O 1
ATOM 4374 N N . VAL B 1 171 ? 12.086 12.227 -9.125 1 96.5 171 VAL B N 1
ATOM 4375 C CA . VAL B 1 171 ? 12.875 13.453 -9.211 1 96.5 171 VAL B CA 1
ATOM 4376 C C . VAL B 1 171 ? 13.758 13.586 -7.977 1 96.5 171 VAL B C 1
ATOM 4378 O O . VAL B 1 171 ? 14.914 13.992 -8.07 1 96.5 171 VAL B O 1
ATOM 4381 N N . ALA B 1 172 ? 13.203 13.281 -6.84 1 97.56 172 ALA B N 1
ATOM 4382 C CA . ALA B 1 172 ? 13.969 13.375 -5.598 1 97.56 172 ALA B CA 1
ATOM 4383 C C . ALA B 1 172 ? 15.156 12.422 -5.605 1 97.56 172 ALA B C 1
ATOM 4385 O O . ALA B 1 172 ? 16.25 12.773 -5.176 1 97.56 172 ALA B O 1
ATOM 4386 N N . ALA B 1 173 ? 14.93 11.227 -6.059 1 97.25 173 ALA B N 1
ATOM 4387 C CA . ALA B 1 173 ? 16 10.227 -6.109 1 97.25 173 ALA B CA 1
ATOM 4388 C C . ALA B 1 173 ? 17.078 10.633 -7.121 1 97.25 173 ALA B C 1
ATOM 4390 O O . ALA B 1 173 ? 18.266 10.5 -6.848 1 97.25 173 ALA B O 1
ATOM 4391 N N . GLU B 1 174 ? 16.656 11.133 -8.234 1 96.19 174 GLU B N 1
ATOM 4392 C CA . GLU B 1 174 ? 17.562 11.523 -9.305 1 96.19 174 GLU B CA 1
ATOM 4393 C C . GLU B 1 174 ? 18.5 12.648 -8.859 1 96.19 174 GLU B C 1
ATOM 4395 O O . GLU B 1 174 ? 19.641 12.727 -9.297 1 96.19 174 GLU B O 1
ATOM 4400 N N . HIS B 1 175 ? 18.031 13.477 -8.016 1 95.81 175 HIS B N 1
ATOM 4401 C CA . HIS B 1 175 ? 18.797 14.664 -7.652 1 95.81 175 HIS B CA 1
ATOM 4402 C C . HIS B 1 175 ? 19.203 14.633 -6.184 1 95.81 175 HIS B C 1
ATOM 4404 O O . HIS B 1 175 ? 19.609 15.656 -5.625 1 95.81 175 HIS B O 1
ATOM 4410 N N . ASN B 1 176 ? 19.016 13.516 -5.551 1 95.44 176 ASN B N 1
ATOM 4411 C CA . ASN B 1 176 ? 19.438 13.258 -4.18 1 95.44 176 ASN B CA 1
ATOM 4412 C C . ASN B 1 176 ? 18.891 14.312 -3.217 1 95.44 176 ASN B C 1
ATOM 4414 O O . ASN B 1 176 ? 19.656 14.898 -2.443 1 95.44 176 ASN B O 1
ATOM 4418 N N . LEU B 1 177 ? 17.625 14.539 -3.336 1 96.69 177 LEU B N 1
ATOM 4419 C CA . LEU B 1 177 ? 16.969 15.5 -2.451 1 96.69 177 LEU B CA 1
ATOM 4420 C C . LEU B 1 177 ? 16.625 14.852 -1.108 1 96.69 177 LEU B C 1
ATOM 4422 O O . LEU B 1 177 ? 16.5 13.633 -1.014 1 96.69 177 LEU B O 1
ATOM 4426 N N . ARG B 1 178 ? 16.578 15.703 -0.054 1 96.62 178 ARG B N 1
ATOM 4427 C CA . ARG B 1 178 ? 15.844 15.328 1.151 1 96.62 178 ARG B CA 1
ATOM 4428 C C . ARG B 1 178 ? 14.344 15.531 0.964 1 96.62 178 ARG B C 1
ATOM 4430 O O . ARG B 1 178 ? 13.891 16.656 0.725 1 96.62 178 ARG B O 1
ATOM 4437 N N . LEU B 1 179 ? 13.617 14.445 1.011 1 97.75 179 LEU B N 1
ATOM 4438 C CA . LEU B 1 179 ? 12.211 14.477 0.636 1 97.75 179 LEU B CA 1
ATOM 4439 C C . LEU B 1 179 ? 11.32 14.188 1.84 1 97.75 179 LEU B C 1
ATOM 4441 O O . LEU B 1 179 ? 11.516 13.188 2.539 1 97.75 179 LEU B O 1
ATOM 4445 N N . PHE B 1 180 ? 10.406 15.133 2.09 1 97.56 180 PHE B N 1
ATOM 4446 C CA . PHE B 1 180 ? 9.359 14.914 3.084 1 97.56 180 PHE B CA 1
ATOM 4447 C C . PHE B 1 180 ? 8.016 14.672 2.412 1 97.56 180 PHE B C 1
ATOM 4449 O O . PHE B 1 180 ? 7.59 15.461 1.568 1 97.56 180 PHE B O 1
ATOM 4456 N N . VAL B 1 181 ? 7.375 13.539 2.752 1 97.44 181 VAL B N 1
ATOM 4457 C CA . VAL B 1 181 ? 6.008 13.234 2.336 1 97.44 181 VAL B CA 1
ATOM 4458 C C . VAL B 1 181 ? 5.148 12.93 3.562 1 97.44 181 VAL B C 1
ATOM 4460 O O . VAL B 1 181 ? 5.355 11.914 4.234 1 97.44 181 VAL B O 1
ATOM 4463 N N . PRO B 1 182 ? 4.199 13.773 3.834 1 97 182 PRO B N 1
ATOM 4464 C CA . PRO B 1 182 ? 3.35 13.469 4.988 1 97 182 PRO B CA 1
ATOM 4465 C C . PRO B 1 182 ? 2.42 12.289 4.742 1 97 182 PRO B C 1
ATOM 4467 O O . PRO B 1 182 ? 1.964 12.078 3.617 1 97 182 PRO B O 1
ATOM 4470 N N . SER B 1 183 ? 2.242 11.516 5.789 1 97.56 183 SER B N 1
ATOM 4471 C CA . SER B 1 183 ? 1.148 10.555 5.875 1 97.56 183 SER B CA 1
ATOM 4472 C C . SER B 1 183 ? 0.075 11.023 6.852 1 97.56 183 SER B C 1
ATOM 4474 O O . SER B 1 183 ? -0.106 12.227 7.055 1 97.56 183 SER B O 1
ATOM 4476 N N . THR B 1 184 ? -0.712 10.141 7.297 1 94.56 184 THR B N 1
ATOM 4477 C CA . THR B 1 184 ? -1.936 10.594 7.945 1 94.56 184 THR B CA 1
ATOM 4478 C C . THR B 1 184 ? -2.492 9.523 8.875 1 94.56 184 THR B C 1
ATOM 4480 O O . THR B 1 184 ? -2.168 8.344 8.734 1 94.56 184 THR B O 1
ATOM 4483 N N . ILE B 1 185 ? -3.357 10.023 9.75 1 94.94 185 ILE B N 1
ATOM 4484 C CA . ILE B 1 185 ? -4.176 9.133 10.555 1 94.94 185 ILE B CA 1
ATOM 4485 C C . ILE B 1 185 ? -5.055 8.273 9.648 1 94.94 185 ILE B C 1
ATOM 4487 O O . ILE B 1 185 ? -5.406 7.145 10 1 94.94 185 ILE B O 1
ATOM 4491 N N . GLY B 1 186 ? -5.312 8.695 8.469 1 93.75 186 GLY B N 1
ATOM 4492 C CA . GLY B 1 186 ? -6.148 7.984 7.512 1 93.75 186 GLY B CA 1
ATOM 4493 C C . GLY B 1 186 ? -5.473 6.758 6.926 1 93.75 186 GLY B C 1
ATOM 4494 O O . GLY B 1 186 ? -6.105 5.973 6.215 1 93.75 186 GLY B O 1
ATOM 4495 N N . ALA B 1 187 ? -4.195 6.535 7.223 1 97.44 187 ALA B N 1
ATOM 4496 C CA . ALA B 1 187 ? -3.447 5.398 6.703 1 97.44 187 ALA B CA 1
ATOM 4497 C C . ALA B 1 187 ? -3.793 4.117 7.461 1 97.44 187 ALA B C 1
ATOM 4499 O O . ALA B 1 187 ? -3.387 3.025 7.062 1 97.44 187 ALA B O 1
ATOM 4500 N N . PHE B 1 188 ? -4.566 4.273 8.516 1 97.44 188 PHE B N 1
ATOM 4501 C CA . PHE B 1 188 ? -4.957 3.125 9.32 1 97.44 188 PHE B CA 1
ATOM 4502 C C . PHE B 1 188 ? -6.395 2.715 9.023 1 97.44 188 PHE B C 1
ATOM 4504 O O . PHE B 1 188 ? -7.086 3.379 8.25 1 97.44 188 PHE B O 1
ATOM 4511 N N . GLY B 1 189 ? -6.746 1.582 9.516 1 95.06 189 GLY B N 1
ATOM 4512 C CA . GLY B 1 189 ? -8.07 1.023 9.289 1 95.06 189 GLY B CA 1
ATOM 4513 C C . GLY B 1 189 ? -8.586 0.224 10.469 1 95.06 189 GLY B C 1
ATOM 4514 O O . GLY B 1 189 ? -7.969 0.207 11.539 1 95.06 189 GLY B O 1
ATOM 4515 N N . PRO B 1 190 ? -9.695 -0.419 10.242 1 94.12 190 PRO B N 1
ATOM 4516 C CA . PRO B 1 190 ? -10.375 -1.104 11.344 1 94.12 190 PRO B CA 1
ATOM 4517 C C . PRO B 1 190 ? -9.531 -2.217 11.953 1 94.12 190 PRO B C 1
ATOM 4519 O O . PRO B 1 190 ? -9.766 -2.615 13.102 1 94.12 190 PRO B O 1
ATOM 4522 N N . THR B 1 191 ? -8.555 -2.725 11.25 1 96.31 191 THR B N 1
ATOM 4523 C CA . THR B 1 191 ? -7.766 -3.844 11.75 1 96.31 191 THR B CA 1
ATOM 4524 C C . THR B 1 191 ? -6.508 -3.344 12.461 1 96.31 191 THR B C 1
ATOM 4526 O O . THR B 1 191 ? -5.727 -4.141 12.984 1 96.31 191 THR B O 1
ATOM 4529 N N . SER B 1 192 ? -6.305 -2.039 12.477 1 97.62 192 SER B N 1
ATOM 4530 C CA . SER B 1 192 ? -5.145 -1.476 13.156 1 97.62 192 SER B CA 1
ATOM 4531 C C . SER B 1 192 ? -5.363 -1.409 14.664 1 97.62 192 SER B C 1
ATOM 4533 O O . SER B 1 192 ? -6.48 -1.161 15.117 1 97.62 192 SER B O 1
ATOM 4535 N N . PRO B 1 193 ? -4.238 -1.673 15.445 1 97.56 193 PRO B N 1
ATOM 4536 C CA . PRO B 1 193 ? -4.363 -1.299 16.859 1 97.56 193 PRO B CA 1
ATOM 4537 C C . PRO B 1 193 ? -4.703 0.177 17.047 1 97.56 193 PRO B C 1
ATOM 4539 O O . PRO B 1 193 ? -4.156 1.035 16.344 1 97.56 193 PRO B O 1
ATOM 4542 N N . ARG B 1 194 ? -5.52 0.463 18.047 1 97.06 194 ARG B N 1
ATOM 4543 C CA . ARG B 1 194 ? -6.051 1.823 18.062 1 97.06 194 ARG B CA 1
ATOM 4544 C C . ARG B 1 194 ? -5.574 2.584 19.297 1 97.06 194 ARG B C 1
ATOM 4546 O O . ARG B 1 194 ? -5.578 3.816 19.312 1 97.06 194 ARG B O 1
ATOM 4553 N N . ASN B 1 195 ? -5.23 1.819 20.391 1 97.56 195 ASN B N 1
ATOM 4554 C CA . ASN B 1 195 ? -4.969 2.508 21.656 1 97.56 195 ASN B CA 1
ATOM 4555 C C . ASN B 1 195 ? -3.82 1.861 22.422 1 97.56 195 ASN B C 1
ATOM 4557 O O . ASN B 1 195 ? -4.047 1.052 23.328 1 97.56 195 ASN B O 1
ATOM 4561 N N . PRO B 1 196 ? -2.598 2.287 22.188 1 97.56 196 PRO B N 1
ATOM 4562 C CA . PRO B 1 196 ? -2.221 3.238 21.141 1 97.56 196 PRO B CA 1
ATOM 4563 C C . PRO B 1 196 ? -1.933 2.559 19.797 1 97.56 196 PRO B C 1
ATOM 4565 O O . PRO B 1 196 ? -1.839 1.33 19.734 1 97.56 196 PRO B O 1
ATOM 4568 N N . THR B 1 197 ? -1.895 3.281 18.797 1 98.56 197 THR B N 1
ATOM 4569 C CA . THR B 1 197 ? -1.442 2.814 17.484 1 98.56 197 THR B CA 1
ATOM 4570 C C . THR B 1 197 ? 0.069 2.975 17.344 1 98.56 197 THR B C 1
ATOM 4572 O O . THR B 1 197 ? 0.585 4.094 17.375 1 98.56 197 THR B O 1
ATOM 4575 N N . PRO B 1 198 ? 0.806 1.917 17.172 1 98.44 198 PRO B N 1
ATOM 4576 C CA . PRO B 1 198 ? 2.26 2.014 17.031 1 98.44 198 PRO B CA 1
ATOM 4577 C C . PRO B 1 198 ? 2.684 2.434 15.625 1 98.44 198 PRO B C 1
ATOM 4579 O O . PRO B 1 198 ? 1.859 2.445 14.703 1 98.44 198 PRO B O 1
ATOM 4582 N N . ASP B 1 199 ? 3.963 2.785 15.508 1 98.5 199 ASP B N 1
ATOM 4583 C CA . ASP B 1 199 ? 4.512 3.168 14.211 1 98.5 199 ASP B CA 1
ATOM 4584 C C . ASP B 1 199 ? 4.363 2.037 13.195 1 98.5 199 ASP B C 1
ATOM 4586 O O . ASP B 1 199 ? 4.047 2.279 12.031 1 98.5 199 ASP B O 1
ATOM 4590 N N . ILE B 1 200 ? 4.691 0.846 13.672 1 98.25 200 ILE B N 1
ATOM 4591 C CA . ILE B 1 200 ? 4.648 -0.329 12.812 1 98.25 200 ILE B CA 1
ATOM 4592 C C . ILE B 1 200 ? 3.496 -1.236 13.227 1 98.25 200 ILE B C 1
ATOM 4594 O O . ILE B 1 200 ? 3.521 -1.824 14.312 1 98.25 200 ILE B O 1
ATOM 4598 N N . CYS B 1 201 ? 2.523 -1.271 12.359 1 98.19 201 CYS B N 1
ATOM 4599 C CA . CYS B 1 201 ? 1.35 -2.092 12.633 1 98.19 201 CYS B CA 1
ATOM 4600 C C . CYS B 1 201 ? 0.543 -2.33 11.359 1 98.19 201 CYS B C 1
ATOM 4602 O O . CYS B 1 201 ? 0.981 -1.972 10.266 1 98.19 201 CYS B O 1
ATOM 4604 N N . ILE B 1 202 ? -0.547 -3.01 11.523 1 98.25 202 ILE B N 1
ATOM 4605 C CA . ILE B 1 202 ? -1.433 -3.32 10.406 1 98.25 202 ILE B CA 1
ATOM 4606 C C . ILE B 1 202 ? -2.021 -2.029 9.844 1 98.25 202 ILE B C 1
ATOM 4608 O O . ILE B 1 202 ? -2.484 -1.17 10.594 1 98.25 202 ILE B O 1
ATOM 4612 N N . GLN B 1 203 ? -1.905 -1.87 8.555 1 98.44 203 GLN B N 1
ATOM 4613 C CA . GLN B 1 203 ? -2.492 -0.728 7.859 1 98.44 203 GLN B CA 1
ATOM 4614 C C . GLN B 1 203 ? -3.369 -1.182 6.695 1 98.44 203 GLN B C 1
ATOM 4616 O O . GLN B 1 203 ? -2.861 -1.556 5.637 1 98.44 203 GLN B O 1
ATOM 4621 N N . ARG B 1 204 ? -4.664 -1.1 6.891 1 97.62 204 ARG B N 1
ATOM 4622 C CA . ARG B 1 204 ? -5.621 -1.435 5.844 1 97.62 204 ARG B CA 1
ATOM 4623 C C . ARG B 1 204 ? -6.758 -0.416 5.789 1 97.62 204 ARG B C 1
ATOM 4625 O O . ARG B 1 204 ? -7.895 -0.728 6.145 1 97.62 204 ARG B O 1
ATOM 4632 N N . PRO B 1 205 ? -6.492 0.764 5.238 1 96.31 205 PRO B N 1
ATOM 4633 C CA . PRO B 1 205 ? -7.496 1.831 5.188 1 96.31 205 PRO B CA 1
ATOM 4634 C C . PRO B 1 205 ? -8.609 1.549 4.184 1 96.31 205 PRO B C 1
ATOM 4636 O O . PRO B 1 205 ? -8.438 0.721 3.285 1 96.31 205 PRO B O 1
ATOM 4639 N N . ARG B 1 206 ? -9.719 2.338 4.352 1 92 206 ARG B N 1
ATOM 4640 C CA . ARG B 1 206 ? -10.891 2.068 3.518 1 92 206 ARG B CA 1
ATOM 4641 C C . ARG B 1 206 ? -11.234 3.277 2.656 1 92 206 ARG B C 1
ATOM 4643 O O . ARG B 1 206 ? -12.336 3.355 2.102 1 92 206 ARG B O 1
ATOM 4650 N N . THR B 1 207 ? -10.352 4.27 2.598 1 91.25 207 THR B N 1
ATOM 4651 C CA . THR B 1 207 ? -10.516 5.406 1.698 1 91.25 207 THR B CA 1
ATOM 4652 C C . THR B 1 207 ? -9.383 5.461 0.682 1 91.25 207 THR B C 1
ATOM 4654 O O . THR B 1 207 ? -8.281 4.977 0.947 1 91.25 207 THR B O 1
ATOM 4657 N N . ILE B 1 208 ? -9.727 6.121 -0.446 1 95 208 ILE B N 1
ATOM 4658 C CA . ILE B 1 208 ? -8.703 6.262 -1.472 1 95 208 ILE B CA 1
ATOM 4659 C C . ILE B 1 208 ? -7.539 7.09 -0.929 1 95 208 ILE B C 1
ATOM 4661 O O . ILE B 1 208 ? -6.379 6.824 -1.248 1 95 208 ILE B O 1
ATOM 4665 N N . TYR B 1 209 ? -7.859 8.078 -0.119 1 93.44 209 TYR B N 1
ATOM 4666 C CA . TYR B 1 209 ? -6.828 8.883 0.522 1 93.44 209 TYR B CA 1
ATOM 4667 C C . TYR B 1 209 ? -5.918 8.023 1.39 1 93.44 209 TYR B C 1
ATOM 4669 O O . TYR B 1 209 ? -4.695 8.07 1.253 1 93.44 209 TYR B O 1
ATOM 4677 N N . GLY B 1 210 ? -6.48 7.191 2.201 1 95.62 210 GLY B N 1
ATOM 4678 C CA . GLY B 1 210 ? -5.703 6.312 3.061 1 95.62 210 GLY B CA 1
ATOM 4679 C C . GLY B 1 210 ? -4.863 5.312 2.289 1 95.62 210 GLY B C 1
ATOM 4680 O O . GLY B 1 210 ? -3.682 5.121 2.588 1 95.62 210 GLY B O 1
ATOM 4681 N N . VAL B 1 211 ? -5.469 4.688 1.312 1 97.81 211 VAL B N 1
ATOM 4682 C CA . VAL B 1 211 ? -4.766 3.705 0.489 1 97.81 211 VAL B CA 1
ATOM 4683 C C . VAL B 1 211 ? -3.568 4.363 -0.193 1 97.81 211 VAL B C 1
ATOM 4685 O O . VAL B 1 211 ? -2.479 3.793 -0.235 1 97.81 211 VAL B O 1
ATOM 4688 N N . SER B 1 212 ? -3.756 5.543 -0.682 1 98.06 212 SER B N 1
ATOM 4689 C CA . SER B 1 212 ? -2.672 6.25 -1.355 1 98.06 212 SER B CA 1
ATOM 4690 C C . SER B 1 212 ? -1.549 6.598 -0.382 1 98.06 212 SER B C 1
ATOM 4692 O O . SER B 1 212 ? -0.375 6.598 -0.756 1 98.06 212 SER B O 1
ATOM 4694 N N . LYS B 1 213 ? -1.911 6.91 0.797 1 98.06 213 LYS B N 1
ATOM 4695 C CA . LYS B 1 213 ? -0.888 7.289 1.767 1 98.06 213 LYS B CA 1
ATOM 4696 C C . LYS B 1 213 ? -0.097 6.074 2.234 1 98.06 213 LYS B C 1
ATOM 4698 O O . LYS B 1 213 ? 1.114 6.156 2.449 1 98.06 213 LYS B O 1
ATOM 4703 N N . VAL B 1 214 ? -0.777 4.934 2.447 1 98.75 214 VAL B N 1
ATOM 4704 C CA . VAL B 1 214 ? -0.03 3.715 2.732 1 98.75 214 VAL B CA 1
ATOM 4705 C C . VAL B 1 214 ? 0.943 3.428 1.591 1 98.75 214 VAL B C 1
ATOM 4707 O O . VAL B 1 214 ? 2.1 3.068 1.829 1 98.75 214 VAL B O 1
ATOM 4710 N N . HIS B 1 215 ? 0.448 3.6 0.399 1 98.69 215 HIS B N 1
ATOM 4711 C CA . HIS B 1 215 ? 1.312 3.422 -0.762 1 98.69 215 HIS B CA 1
ATOM 4712 C C . HIS B 1 215 ? 2.494 4.383 -0.722 1 98.69 215 HIS B C 1
ATOM 4714 O O . HIS B 1 215 ? 3.621 4.004 -1.05 1 98.69 215 HIS B O 1
ATOM 4720 N N . ALA B 1 216 ? 2.27 5.566 -0.339 1 98.69 216 ALA B N 1
ATOM 4721 C CA . ALA B 1 216 ? 3.328 6.57 -0.254 1 98.69 216 ALA B CA 1
ATOM 4722 C C . ALA B 1 216 ? 4.395 6.16 0.758 1 98.69 216 ALA B C 1
ATOM 4724 O O . ALA B 1 216 ? 5.59 6.297 0.497 1 98.69 216 ALA B O 1
ATOM 4725 N N . GLU B 1 217 ? 3.941 5.688 1.898 1 98.81 217 GLU B N 1
ATOM 4726 C CA . GLU B 1 217 ? 4.883 5.215 2.908 1 98.81 217 GLU B CA 1
ATOM 4727 C C . GLU B 1 217 ? 5.77 4.098 2.359 1 98.81 217 GLU B C 1
ATOM 4729 O O . GLU B 1 217 ? 6.996 4.16 2.469 1 98.81 217 GLU B O 1
ATOM 4734 N N . LEU B 1 218 ? 5.109 3.135 1.771 1 98.75 218 LEU B N 1
ATOM 4735 C CA . LEU B 1 218 ? 5.82 1.948 1.31 1 98.75 218 LEU B CA 1
ATOM 4736 C C . LEU B 1 218 ? 6.762 2.289 0.159 1 98.75 218 LEU B C 1
ATOM 4738 O O . LEU B 1 218 ? 7.906 1.834 0.132 1 98.75 218 LEU B O 1
ATOM 4742 N N . MET B 1 219 ? 6.312 3.105 -0.764 1 98.62 219 MET B N 1
ATOM 4743 C CA . MET B 1 219 ? 7.145 3.51 -1.893 1 98.62 219 MET B CA 1
ATOM 4744 C C . MET B 1 219 ? 8.336 4.336 -1.421 1 98.62 219 MET B C 1
ATOM 4746 O O . MET B 1 219 ? 9.453 4.156 -1.907 1 98.62 219 MET B O 1
ATOM 4750 N N . GLY B 1 220 ? 8.039 5.246 -0.524 1 98.69 220 GLY B N 1
ATOM 4751 C CA . GLY B 1 220 ? 9.133 6.047 0.011 1 98.69 220 GLY B CA 1
ATOM 4752 C C . GLY B 1 220 ? 10.195 5.219 0.704 1 98.69 220 GLY B C 1
ATOM 4753 O O . GLY B 1 220 ? 11.391 5.43 0.488 1 98.69 220 GLY B O 1
ATOM 4754 N N . GLU B 1 221 ? 9.797 4.316 1.502 1 98.31 221 GLU B N 1
ATOM 4755 C CA . GLU B 1 221 ? 10.727 3.424 2.186 1 98.31 221 GLU B CA 1
ATOM 4756 C C . GLU B 1 221 ? 11.484 2.555 1.19 1 98.31 221 GLU B C 1
ATOM 4758 O O . GLU B 1 221 ? 12.688 2.318 1.355 1 98.31 221 GLU B O 1
ATOM 4763 N N . TYR B 1 222 ? 10.773 2.123 0.206 1 97.38 222 TYR B N 1
ATOM 4764 C CA . TYR B 1 222 ? 11.422 1.345 -0.842 1 97.38 222 TYR B CA 1
ATOM 4765 C C . TYR B 1 222 ? 12.523 2.154 -1.52 1 97.38 222 TYR B C 1
ATOM 4767 O O . TYR B 1 222 ? 13.625 1.65 -1.742 1 97.38 222 TYR B O 1
ATOM 4775 N N . TYR B 1 223 ? 12.227 3.408 -1.882 1 98 223 TYR B N 1
ATOM 4776 C CA . TYR B 1 223 ? 13.227 4.262 -2.523 1 98 223 TYR B CA 1
ATOM 4777 C C . TYR B 1 223 ? 14.406 4.508 -1.597 1 98 223 TYR B C 1
ATOM 4779 O O . TYR B 1 223 ? 15.547 4.637 -2.055 1 98 223 TYR B O 1
ATOM 4787 N N . HIS B 1 224 ? 14.133 4.594 -0.322 1 97.81 224 HIS B N 1
ATOM 4788 C CA . HIS B 1 224 ? 15.211 4.734 0.646 1 97.81 224 HIS B CA 1
ATOM 4789 C C . HIS B 1 224 ? 16.094 3.492 0.663 1 97.81 224 HIS B C 1
ATOM 4791 O O . HIS B 1 224 ? 17.328 3.6 0.611 1 97.81 224 HIS B O 1
ATOM 4797 N N . TYR B 1 225 ? 15.477 2.371 0.674 1 93.25 225 TYR B N 1
ATOM 4798 C CA . TYR B 1 225 ? 16.203 1.108 0.763 1 93.25 225 TYR B CA 1
ATOM 4799 C C . TYR B 1 225 ? 16.969 0.833 -0.52 1 93.25 225 TYR B C 1
ATOM 4801 O O . TYR B 1 225 ? 18.141 0.443 -0.474 1 93.25 225 TYR B O 1
ATOM 4809 N N . ARG B 1 226 ? 16.344 1.083 -1.604 1 92.69 226 ARG B N 1
ATOM 4810 C CA . ARG B 1 226 ? 16.891 0.68 -2.896 1 92.69 226 ARG B CA 1
ATOM 4811 C C . ARG B 1 226 ? 17.891 1.71 -3.412 1 92.69 226 ARG B C 1
ATOM 4813 O O . ARG B 1 226 ? 18.906 1.351 -4.02 1 92.69 226 ARG B O 1
ATOM 4820 N N . TYR B 1 227 ? 17.578 2.982 -3.223 1 95.12 227 TYR B N 1
ATOM 4821 C CA . TYR B 1 227 ? 18.359 4.02 -3.889 1 95.12 227 TYR B CA 1
ATOM 4822 C C . TYR B 1 227 ? 19.062 4.91 -2.873 1 95.12 227 TYR B C 1
ATOM 4824 O O . TYR B 1 227 ? 19.844 5.801 -3.244 1 95.12 227 TYR B O 1
ATOM 4832 N N . GLY B 1 228 ? 18.797 4.754 -1.606 1 96.75 228 GLY B N 1
ATOM 4833 C CA . GLY B 1 228 ? 19.391 5.602 -0.588 1 96.75 228 GLY B CA 1
ATOM 4834 C C . GLY B 1 228 ? 18.734 6.965 -0.488 1 96.75 228 GLY B C 1
ATOM 4835 O O . GLY B 1 228 ? 19.312 7.898 0.08 1 96.75 228 GLY B O 1
ATOM 4836 N N . LEU B 1 229 ? 17.562 7.145 -1.017 1 98.19 229 LEU B N 1
ATOM 4837 C CA . LEU B 1 229 ? 16.844 8.406 -0.937 1 98.19 229 LEU B CA 1
ATOM 4838 C C . LEU B 1 229 ? 16.625 8.812 0.516 1 98.19 229 LEU B C 1
ATOM 4840 O O . LEU B 1 229 ? 16.203 7.996 1.335 1 98.19 229 LEU B O 1
ATOM 4844 N N . ASP B 1 230 ? 16.953 10.062 0.877 1 98.38 230 ASP B N 1
ATOM 4845 C CA . ASP B 1 230 ? 16.656 10.586 2.205 1 98.38 230 ASP B CA 1
ATOM 4846 C C . ASP B 1 230 ? 15.164 10.906 2.344 1 98.38 230 ASP B C 1
ATOM 4848 O O . ASP B 1 230 ? 14.781 12.078 2.369 1 98.38 230 ASP B O 1
ATOM 4852 N N . PHE B 1 231 ? 14.43 9.875 2.48 1 98.62 231 PHE B N 1
ATOM 4853 C CA . PHE B 1 231 ? 12.984 9.938 2.607 1 98.62 231 PHE B CA 1
ATOM 4854 C C . PHE B 1 231 ? 12.57 10.047 4.07 1 98.62 231 PHE B C 1
ATOM 4856 O O . PHE B 1 231 ? 13.023 9.273 4.91 1 98.62 231 PHE B O 1
ATOM 4863 N N . ARG B 1 232 ? 11.703 11.023 4.332 1 98.69 232 ARG B N 1
ATOM 4864 C CA . ARG B 1 232 ? 11.172 11.25 5.672 1 98.69 232 ARG B CA 1
ATOM 4865 C C . ARG B 1 232 ? 9.656 11.43 5.637 1 98.69 232 ARG B C 1
ATOM 4867 O O . ARG B 1 232 ? 9.125 12.086 4.742 1 98.69 232 ARG B O 1
ATOM 4874 N N . CYS B 1 233 ? 8.984 10.758 6.574 1 98.69 233 CYS B N 1
ATOM 4875 C CA . CYS B 1 233 ? 7.523 10.727 6.559 1 98.69 233 CYS B CA 1
ATOM 4876 C C . CYS B 1 233 ? 6.961 10.758 7.977 1 98.69 233 CYS B C 1
ATOM 4878 O O . CYS B 1 233 ? 7.453 10.055 8.859 1 98.69 233 CYS B O 1
ATOM 4880 N N . LEU B 1 234 ? 5.965 11.648 8.188 1 98.56 234 LEU B N 1
ATOM 4881 C CA . LEU B 1 234 ? 5.234 11.719 9.445 1 98.56 234 LEU B CA 1
ATOM 4882 C C . LEU B 1 234 ? 3.748 11.461 9.234 1 98.56 234 LEU B C 1
ATOM 4884 O O . LEU B 1 234 ? 3.143 12.023 8.312 1 98.56 234 LEU B O 1
ATOM 4888 N N . ARG B 1 235 ? 3.236 10.617 10.055 1 98.44 235 ARG B N 1
ATOM 4889 C CA . ARG B 1 235 ? 1.784 10.484 10.102 1 98.44 235 ARG B CA 1
ATOM 4890 C C . ARG B 1 235 ? 1.165 11.562 10.984 1 98.44 235 ARG B C 1
ATOM 4892 O O . ARG B 1 235 ? 1.263 11.508 12.211 1 98.44 235 ARG B O 1
ATOM 4899 N N . TYR B 1 236 ? 0.473 12.445 10.273 1 96.19 236 TYR B N 1
ATOM 4900 C CA . TYR B 1 236 ? -0.198 13.523 10.992 1 96.19 236 TYR B CA 1
ATOM 4901 C C . TYR B 1 236 ? -1.521 13.047 11.578 1 96.19 236 TYR B C 1
ATOM 4903 O O . TYR B 1 236 ? -2.279 12.336 10.914 1 96.19 236 TYR B O 1
ATOM 4911 N N . PRO B 1 237 ? -1.733 13.414 12.859 1 96.06 237 PRO B N 1
ATOM 4912 C CA . PRO B 1 237 ? -3.107 13.266 13.344 1 96.06 237 PRO B CA 1
ATOM 4913 C C . PRO B 1 237 ? -4.055 14.32 12.773 1 96.06 237 PRO B C 1
ATOM 4915 O O . PRO B 1 237 ? -3.82 14.836 11.68 1 96.06 237 PRO B O 1
ATOM 4918 N N . GLY B 1 238 ? -5.195 14.516 13.391 1 92 238 GLY B N 1
ATOM 4919 C CA . GLY B 1 238 ? -6.016 15.648 12.977 1 92 238 GLY B CA 1
ATOM 4920 C C . GLY B 1 238 ? -5.367 16.984 13.258 1 92 238 GLY B C 1
ATOM 4921 O O . GLY B 1 238 ? -4.973 17.266 14.391 1 92 238 GLY B O 1
ATOM 4922 N N . ILE B 1 239 ? -5.215 17.781 12.25 1 91.75 239 ILE B N 1
ATOM 4923 C CA . ILE B 1 239 ? -4.52 19.047 12.414 1 91.75 239 ILE B CA 1
ATOM 4924 C C . ILE B 1 239 ? -5.535 20.172 12.578 1 91.75 239 ILE B C 1
ATOM 4926 O O . ILE B 1 239 ? -6.465 20.312 11.781 1 91.75 239 ILE B O 1
ATOM 4930 N N . ILE B 1 240 ? -5.371 20.938 13.609 1 91.25 240 ILE B N 1
ATOM 4931 C CA . ILE B 1 240 ? -6.25 22.062 13.93 1 91.25 240 ILE B CA 1
ATOM 4932 C C . ILE B 1 240 ? -5.516 23.375 13.703 1 91.25 240 ILE B C 1
ATOM 4934 O O . ILE B 1 240 ? -4.383 23.562 14.156 1 91.25 240 ILE B O 1
ATOM 4938 N N . SER B 1 241 ? -6.121 24.203 12.992 1 87.38 241 SER B N 1
ATOM 4939 C CA . SER B 1 241 ? -5.566 25.531 12.742 1 87.38 241 SER B CA 1
ATOM 4940 C C . SER B 1 241 ? -6.605 26.609 12.977 1 87.38 241 SER B C 1
ATOM 4942 O O . SER B 1 241 ? -7.781 26.438 12.664 1 87.38 241 SER B O 1
ATOM 4944 N N . ALA B 1 242 ? -6.172 27.75 13.492 1 81.56 242 ALA B N 1
ATOM 4945 C CA . ALA B 1 242 ? -7.074 28.875 13.781 1 81.56 242 ALA B CA 1
ATOM 4946 C C . ALA B 1 242 ? -7.402 29.641 12.508 1 81.56 242 ALA B C 1
ATOM 4948 O O . ALA B 1 242 ? -8.484 30.234 12.398 1 81.56 242 ALA B O 1
ATOM 4949 N N . ASP B 1 243 ? -6.512 29.703 11.578 1 72.81 243 ASP B N 1
ATOM 4950 C CA . ASP B 1 243 ? -6.637 30.562 10.398 1 72.81 243 ASP B CA 1
ATOM 4951 C C . ASP B 1 243 ? -7.27 29.812 9.234 1 72.81 243 ASP B C 1
ATOM 4953 O O . ASP B 1 243 ? -7.379 30.344 8.133 1 72.81 243 ASP B O 1
ATOM 4957 N N . SER B 1 244 ? -7.754 28.656 9.531 1 67.56 244 SER B N 1
ATOM 4958 C CA . SER B 1 244 ? -8.25 27.906 8.375 1 67.56 244 SER B CA 1
ATOM 4959 C C . SER B 1 244 ? -9.719 27.531 8.562 1 67.56 244 SER B C 1
ATOM 4961 O O . SER B 1 244 ? -10.195 27.422 9.688 1 67.56 244 SER B O 1
ATOM 4963 N N . GLN B 1 245 ? -10.336 27.531 7.348 1 68.19 245 GLN B N 1
ATOM 4964 C CA . GLN B 1 245 ? -11.672 26.953 7.324 1 68.19 245 GLN B CA 1
ATOM 4965 C C . GLN B 1 245 ? -11.609 25.438 7.207 1 68.19 245 GLN B C 1
ATOM 4967 O O . GLN B 1 245 ? -10.625 24.891 6.707 1 68.19 245 GLN B O 1
ATOM 4972 N N . PRO B 1 246 ? -12.664 24.875 7.773 1 67.75 246 PRO B N 1
ATOM 4973 C CA . PRO B 1 246 ? -12.68 23.406 7.629 1 67.75 246 PRO B CA 1
ATOM 4974 C C . PRO B 1 246 ? -12.516 22.953 6.18 1 67.75 246 PRO B C 1
ATOM 4976 O O . PRO B 1 246 ? -13.086 23.562 5.27 1 67.75 246 PRO B O 1
ATOM 4979 N N . GLY B 1 247 ? -11.664 22.016 5.902 1 61.5 247 GLY B N 1
ATOM 4980 C CA . GLY B 1 247 ? -11.266 21.594 4.57 1 61.5 247 GLY B CA 1
ATOM 4981 C C . GLY B 1 247 ? -12.039 20.375 4.078 1 61.5 247 GLY B C 1
ATOM 4982 O O . GLY B 1 247 ? -11.82 19.906 2.957 1 61.5 247 GLY B O 1
ATOM 4983 N N . GLY B 1 248 ? -12.984 19.875 4.895 1 64 248 GLY B N 1
ATOM 4984 C CA . GLY B 1 248 ? -13.75 18.734 4.43 1 64 248 GLY B CA 1
ATOM 4985 C C . GLY B 1 248 ? -13.281 17.422 5.008 1 64 248 GLY B C 1
ATOM 4986 O O . GLY B 1 248 ? -13.578 16.359 4.465 1 64 248 GLY B O 1
ATOM 4987 N N . GLY B 1 249 ? -12.633 17.531 6.098 1 69.88 249 GLY B N 1
ATOM 4988 C CA . GLY B 1 249 ? -12.188 16.281 6.699 1 69.88 249 GLY B CA 1
ATOM 4989 C C . GLY B 1 249 ? -13.047 15.844 7.875 1 69.88 249 GLY B C 1
ATOM 4990 O O . GLY B 1 249 ? -13.898 16.609 8.336 1 69.88 249 GLY B O 1
ATOM 4991 N N . THR B 1 250 ? -12.898 14.594 8.297 1 74 250 THR B N 1
ATOM 4992 C CA . THR B 1 250 ? -13.602 14 9.422 1 74 250 THR B CA 1
ATOM 4993 C C . THR B 1 250 ? -13.258 14.719 10.719 1 74 250 THR B C 1
ATOM 4995 O O . THR B 1 250 ? -14.086 14.797 11.633 1 74 250 THR B O 1
ATOM 4998 N N . THR B 1 251 ? -12.148 15.352 10.781 1 80.75 251 THR B N 1
ATOM 4999 C CA . THR B 1 251 ? -11.688 16 12.008 1 80.75 251 THR B CA 1
ATOM 5000 C C . THR B 1 251 ? -12.078 17.484 12.016 1 80.75 251 THR B C 1
ATOM 5002 O O . THR B 1 251 ? -11.766 18.203 12.969 1 80.75 251 THR B O 1
ATOM 5005 N N . ASP B 1 252 ? -12.859 17.922 11.141 1 85.44 252 ASP B N 1
ATOM 5006 C CA . ASP B 1 252 ? -13.18 19.344 10.977 1 85.44 252 ASP B CA 1
ATOM 5007 C C . ASP B 1 252 ? -14.023 19.859 12.141 1 85.44 252 ASP B C 1
ATOM 5009 O O . ASP B 1 252 ? -14.078 21.062 12.391 1 85.44 252 ASP B O 1
ATOM 5013 N N . TYR B 1 253 ? -14.711 19.016 12.844 1 90.88 253 TYR B N 1
ATOM 5014 C CA . TYR B 1 253 ? -15.523 19.438 13.969 1 90.88 253 TYR B CA 1
ATOM 5015 C C . TYR B 1 253 ? -14.695 20.203 14.992 1 90.88 253 TYR B C 1
ATOM 5017 O O . TYR B 1 253 ? -15.188 21.125 15.641 1 90.88 253 TYR B O 1
ATOM 5025 N N . ALA B 1 254 ? -13.422 19.875 15.078 1 93.25 254 ALA B N 1
ATOM 5026 C CA . ALA B 1 254 ? -12.531 20.422 16.094 1 93.25 254 ALA B CA 1
ATOM 5027 C C . ALA B 1 254 ? -12.07 21.828 15.711 1 93.25 254 ALA B C 1
ATOM 5029 O O . ALA B 1 254 ? -11.438 22.516 16.516 1 93.25 254 ALA B O 1
ATOM 5030 N N . VAL B 1 255 ? -12.375 22.203 14.523 1 90.88 255 VAL B N 1
ATOM 5031 C CA . VAL B 1 255 ? -12.125 23.578 14.086 1 90.88 255 VAL B CA 1
ATOM 5032 C C . VAL B 1 255 ? -13.43 24.375 14.094 1 90.88 255 VAL B C 1
ATOM 5034 O O . VAL B 1 255 ? -13.492 25.469 14.641 1 90.88 255 VAL B O 1
ATOM 5037 N N . GLN B 1 256 ? -14.477 23.75 13.617 1 91.06 256 GLN B N 1
ATOM 5038 C CA . GLN B 1 256 ? -15.766 24.391 13.453 1 91.06 256 GLN B CA 1
ATOM 5039 C C . GLN B 1 256 ? -16.391 24.75 14.805 1 91.06 256 GLN B C 1
ATOM 5041 O O . GLN B 1 256 ? -17.078 25.75 14.93 1 91.06 256 GLN B O 1
ATOM 5046 N N . ILE B 1 257 ? -16.141 24 15.727 1 94.19 257 ILE B N 1
ATOM 5047 C CA . ILE B 1 257 ? -16.719 24.188 17.047 1 94.19 257 ILE B CA 1
ATOM 5048 C C . ILE B 1 257 ? -16.328 25.562 17.594 1 94.19 257 ILE B C 1
ATOM 5050 O O . ILE B 1 257 ? -17.141 26.234 18.234 1 94.19 257 ILE B O 1
ATOM 5054 N N . PHE B 1 258 ? -15.172 26.016 17.375 1 92.94 258 PHE B N 1
ATOM 5055 C CA . PHE B 1 258 ? -14.703 27.297 17.875 1 92.94 258 PHE B CA 1
ATOM 5056 C C . PHE B 1 258 ? -15.406 28.453 17.156 1 92.94 258 PHE B C 1
ATOM 5058 O O . PHE B 1 258 ? -15.805 29.438 17.797 1 92.94 258 PHE B O 1
ATOM 5065 N N . HIS B 1 259 ? -15.539 28.266 15.883 1 89.44 259 HIS B N 1
ATOM 5066 C CA . HIS B 1 259 ? -16.266 29.281 15.125 1 89.44 259 HIS B CA 1
ATOM 5067 C C . HIS B 1 259 ? -17.703 29.422 15.625 1 89.44 259 HIS B C 1
ATOM 5069 O O . HIS B 1 259 ? -18.172 30.531 15.867 1 89.44 259 HIS B O 1
ATOM 5075 N N . ASP B 1 260 ? -18.344 28.312 15.812 1 91.69 260 ASP B N 1
ATOM 5076 C CA . ASP B 1 260 ? -19.75 28.297 16.219 1 91.69 260 ASP B CA 1
ATOM 5077 C C . ASP B 1 260 ? -19.906 28.75 17.672 1 91.69 260 ASP B C 1
ATOM 5079 O O . ASP B 1 260 ? -20.875 29.422 18.016 1 91.69 260 ASP B O 1
ATOM 5083 N N . ALA B 1 261 ? -19.047 28.359 18.453 1 92.94 261 ALA B N 1
ATOM 5084 C CA . ALA B 1 261 ? -19.094 28.734 19.875 1 92.94 261 ALA B CA 1
ATOM 5085 C C . ALA B 1 261 ? -18.984 30.25 20.031 1 92.94 261 ALA B C 1
ATOM 5087 O O . ALA B 1 261 ? -19.703 30.859 20.828 1 92.94 261 ALA B O 1
ATOM 5088 N N . VAL B 1 262 ? -18.078 30.859 19.297 1 90.62 262 VAL B N 1
ATOM 5089 C CA . VAL B 1 262 ? -17.828 32.312 19.406 1 90.62 262 VAL B CA 1
ATOM 5090 C C . VAL B 1 262 ? -18.969 33.062 18.75 1 90.62 262 VAL B C 1
ATOM 5092 O O . VAL B 1 262 ? -19.406 34.094 19.25 1 90.62 262 VAL B O 1
ATOM 5095 N N . LYS B 1 263 ? -19.484 32.531 17.688 1 89.5 263 LYS B N 1
ATOM 5096 C CA . LYS B 1 263 ? -20.5 33.25 16.906 1 89.5 263 LYS B CA 1
ATOM 5097 C C . LYS B 1 263 ? -21.875 33.094 17.547 1 89.5 263 LYS B C 1
ATOM 5099 O O . LYS B 1 263 ? -22.594 34.094 17.688 1 89.5 263 LYS B O 1
ATOM 5104 N N . ASN B 1 264 ? -22.281 31.875 17.891 1 89.69 264 ASN B N 1
ATOM 5105 C CA . ASN B 1 264 ? -23.656 31.656 18.281 1 89.69 264 ASN B CA 1
ATOM 5106 C C . ASN B 1 264 ? -23.766 30.969 19.641 1 89.69 264 ASN B C 1
ATOM 5108 O O . ASN B 1 264 ? -24.859 30.766 20.156 1 89.69 264 ASN B O 1
ATOM 5112 N N . GLY B 1 265 ? -22.672 30.578 20.125 1 92.69 265 GLY B N 1
ATOM 5113 C CA . GLY B 1 265 ? -22.672 29.906 21.406 1 92.69 265 GLY B CA 1
ATOM 5114 C C . GLY B 1 265 ? -23.219 28.5 21.344 1 92.69 265 GLY B C 1
ATOM 5115 O O . GLY B 1 265 ? -23.5 27.875 22.375 1 92.69 265 GLY B O 1
ATOM 5116 N N . LYS B 1 266 ? -23.469 28.016 20.109 1 95.75 266 LYS B N 1
ATOM 5117 C CA . LYS B 1 266 ? -24.031 26.688 19.922 1 95.75 266 LYS B CA 1
ATOM 5118 C C . LYS B 1 266 ? -23.297 25.938 18.828 1 95.75 266 LYS B C 1
ATOM 5120 O O . LYS B 1 266 ? -22.875 26.531 17.828 1 95.75 266 LYS B O 1
ATOM 5125 N N . PHE B 1 267 ? -23.141 24.625 19.062 1 96.44 267 PHE B N 1
ATOM 5126 C CA . PHE B 1 267 ? -22.469 23.797 18.078 1 96.44 267 PHE B CA 1
ATOM 5127 C C . PHE B 1 267 ? -23.141 22.422 17.984 1 96.44 267 PHE B C 1
ATOM 5129 O O . PHE B 1 267 ? -23.469 21.828 19.016 1 96.44 267 PHE B O 1
ATOM 5136 N N . GLU B 1 268 ? -23.359 22 16.734 1 96.31 268 GLU B N 1
ATOM 5137 C CA . GLU B 1 268 ? -23.828 20.641 16.469 1 96.31 268 GLU B CA 1
ATOM 5138 C C . GLU B 1 268 ? -22.703 19.75 15.945 1 96.31 268 GLU B C 1
ATOM 5140 O O . GLU B 1 268 ? -22.203 19.984 14.844 1 96.31 268 GLU B O 1
ATOM 5145 N N . CYS B 1 269 ? -22.375 18.766 16.719 1 96.38 269 CYS B N 1
ATOM 5146 C CA . CYS B 1 269 ? -21.281 17.875 16.375 1 96.38 269 CYS B CA 1
ATOM 5147 C C . CYS B 1 269 ? -21.766 16.688 15.547 1 96.38 269 CYS B C 1
ATOM 5149 O O . CYS B 1 269 ? -22.797 16.094 15.867 1 96.38 269 CYS B O 1
ATOM 5151 N N . ASN B 1 270 ? -20.984 16.375 14.555 1 93.69 270 ASN B N 1
ATOM 5152 C CA . ASN B 1 270 ? -21.391 15.289 13.664 1 93.69 270 ASN B CA 1
ATOM 5153 C C . ASN B 1 270 ? -20.781 13.953 14.078 1 93.69 270 ASN B C 1
ATOM 5155 O O . ASN B 1 270 ? -20.922 12.953 13.375 1 93.69 270 ASN B O 1
ATOM 5159 N N . LEU B 1 271 ? -20.031 13.945 15.164 1 95.75 271 LEU B N 1
ATOM 5160 C CA . LEU B 1 271 ? -19.5 12.727 15.758 1 95.75 271 LEU B CA 1
ATOM 5161 C C . LEU B 1 271 ? -20.078 12.492 17.141 1 95.75 271 LEU B C 1
ATOM 5163 O O . LEU B 1 271 ? -20.594 13.422 17.766 1 95.75 271 LEU B O 1
ATOM 5167 N N . LYS B 1 272 ? -20.031 11.219 17.516 1 97.06 272 LYS B N 1
ATOM 5168 C CA . LYS B 1 272 ? -20.453 10.906 18.891 1 97.06 272 LYS B CA 1
ATOM 5169 C C . LYS B 1 272 ? -19.562 11.633 19.906 1 97.06 272 LYS B C 1
ATOM 5171 O O . LYS B 1 272 ? -18.375 11.844 19.656 1 97.06 272 LYS B O 1
ATOM 5176 N N . SER B 1 273 ? -20.141 11.852 21.047 1 97.56 273 SER B N 1
ATOM 5177 C CA . SER B 1 273 ? -19.469 12.602 22.109 1 97.56 273 SER B CA 1
ATOM 5178 C C . SER B 1 273 ? -18.25 11.844 22.625 1 97.56 273 SER B C 1
ATOM 5180 O O . SER B 1 273 ? -17.281 12.453 23.094 1 97.56 273 SER B O 1
ATOM 5182 N N . SER B 1 274 ? -18.266 10.547 22.438 1 97.75 274 SER B N 1
ATOM 5183 C CA . SER B 1 274 ? -17.219 9.711 23.031 1 97.75 274 SER B CA 1
ATOM 5184 C C . SER B 1 274 ? -16.156 9.344 22.016 1 97.75 274 SER B C 1
ATOM 5186 O O . SER B 1 274 ? -15.188 8.648 22.344 1 97.75 274 SER B O 1
ATOM 5188 N N . THR B 1 275 ? -16.25 9.859 20.766 1 97.19 275 THR B N 1
ATOM 5189 C CA . THR B 1 275 ? -15.305 9.508 19.703 1 97.19 275 THR B CA 1
ATOM 5190 C C . THR B 1 275 ? -13.945 10.156 19.953 1 97.19 275 THR B C 1
ATOM 5192 O O . THR B 1 275 ? -13.789 11.367 19.812 1 97.19 275 THR B O 1
ATOM 5195 N N . ARG B 1 276 ? -13.016 9.367 20.312 1 97.75 276 ARG B N 1
ATOM 5196 C CA . ARG B 1 276 ? -11.68 9.875 20.609 1 97.75 276 ARG B CA 1
ATOM 5197 C C . ARG B 1 276 ? -10.797 9.836 19.359 1 97.75 276 ARG B C 1
ATOM 5199 O O . ARG B 1 276 ? -10.719 8.812 18.672 1 97.75 276 ARG B O 1
ATOM 5206 N N . LEU B 1 277 ? -10.133 10.945 19.031 1 97.12 277 LEU B N 1
ATOM 5207 C CA . LEU B 1 277 ? -9.203 11.078 17.922 1 97.12 277 LEU B CA 1
ATOM 5208 C C . LEU B 1 277 ? -7.934 11.805 18.359 1 97.12 277 LEU B C 1
ATOM 5210 O O . LEU B 1 277 ? -7.988 12.719 19.188 1 97.12 277 LEU B O 1
ATOM 5214 N N . PRO B 1 278 ? -6.781 11.398 17.844 1 97.88 278 PRO B N 1
ATOM 5215 C CA . PRO B 1 278 ? -5.574 12.203 18.047 1 97.88 278 PRO B CA 1
ATOM 5216 C C . PRO B 1 278 ? -5.578 13.492 17.234 1 97.88 278 PRO B C 1
ATOM 5218 O O . PRO B 1 278 ? -6.027 13.5 16.094 1 97.88 278 PRO B O 1
ATOM 5221 N N . MET B 1 279 ? -5.129 14.555 17.859 1 96.94 279 MET B N 1
ATOM 5222 C CA . MET B 1 279 ? -5.145 15.883 17.25 1 96.94 279 MET B CA 1
ATOM 5223 C C . MET B 1 279 ? -3.836 16.625 17.531 1 96.94 279 MET B C 1
ATOM 5225 O O . MET B 1 279 ? -3.08 16.234 18.422 1 96.94 279 MET B O 1
ATOM 5229 N N . MET B 1 280 ? -3.609 17.609 16.734 1 96.06 280 MET B N 1
ATOM 5230 C CA . MET B 1 280 ? -2.41 18.438 16.875 1 96.06 280 MET B CA 1
ATOM 5231 C C . MET B 1 280 ? -2.643 19.844 16.344 1 96.06 280 MET B C 1
ATOM 5233 O O . MET B 1 280 ? -3.283 20.016 15.305 1 96.06 280 MET B O 1
ATOM 5237 N N . TYR B 1 281 ? -2.189 20.797 17.109 1 94.31 281 TYR B N 1
ATOM 5238 C CA . TYR B 1 281 ? -2.26 22.172 16.625 1 94.31 281 TYR B CA 1
ATOM 5239 C C . TYR B 1 281 ? -1.246 22.406 15.516 1 94.31 281 TYR B C 1
ATOM 5241 O O . TYR B 1 281 ? -0.147 21.844 15.539 1 94.31 281 TYR B O 1
ATOM 5249 N N . ILE B 1 282 ? -1.442 23.219 14.633 1 91.88 282 ILE B N 1
ATOM 5250 C CA . ILE B 1 282 ? -0.699 23.422 13.391 1 91.88 282 ILE B CA 1
ATOM 5251 C C . ILE B 1 282 ? 0.734 23.844 13.711 1 91.88 282 ILE B C 1
ATOM 5253 O O . ILE B 1 282 ? 1.672 23.453 13.008 1 91.88 282 ILE B O 1
ATOM 5257 N N . ASP B 1 283 ? 0.924 24.625 14.727 1 90.25 283 ASP B N 1
ATOM 5258 C CA . ASP B 1 283 ? 2.277 25.062 15.07 1 90.25 283 ASP B CA 1
ATOM 5259 C C . ASP B 1 283 ? 3.156 23.859 15.43 1 90.25 283 ASP B C 1
ATOM 5261 O O . ASP B 1 283 ? 4.324 23.797 15.039 1 90.25 283 ASP B O 1
ATOM 5265 N N . ASP B 1 284 ? 2.568 23.016 16.219 1 94.94 284 ASP B N 1
ATOM 5266 C CA . ASP B 1 284 ? 3.285 21.781 16.547 1 94.94 284 ASP B CA 1
ATOM 5267 C C . ASP B 1 284 ? 3.568 20.953 15.297 1 94.94 284 ASP B C 1
ATOM 5269 O O . ASP B 1 284 ? 4.645 20.375 15.164 1 94.94 284 ASP B O 1
ATOM 5273 N N . CYS B 1 285 ? 2.586 20.859 14.422 1 93.69 285 CYS B N 1
ATOM 5274 C CA . CYS B 1 285 ? 2.732 20.094 13.188 1 93.69 285 CYS B CA 1
ATOM 5275 C C . CYS B 1 285 ? 3.883 20.641 12.352 1 93.69 285 CYS B C 1
ATOM 5277 O O . CYS B 1 285 ? 4.723 19.875 11.867 1 93.69 285 CYS B O 1
ATOM 5279 N N . LEU B 1 286 ? 3.924 21.922 12.203 1 90.12 286 LEU B N 1
ATOM 5280 C CA . LEU B 1 286 ? 4.977 22.562 11.422 1 90.12 286 LEU B CA 1
ATOM 5281 C C . LEU B 1 286 ? 6.34 22.344 12.062 1 90.12 286 LEU B C 1
ATOM 5283 O O . LEU B 1 286 ? 7.32 22.062 11.367 1 90.12 286 LEU B O 1
ATOM 5287 N N . ARG B 1 287 ? 6.395 22.469 13.344 1 92.25 287 ARG B N 1
ATOM 5288 C CA . ARG B 1 287 ? 7.648 22.25 14.055 1 92.25 287 ARG B CA 1
ATOM 5289 C C . ARG B 1 287 ? 8.109 20.797 13.922 1 92.25 287 ARG B C 1
ATOM 5291 O O . ARG B 1 287 ? 9.281 20.531 13.656 1 92.25 287 ARG B O 1
ATOM 5298 N N . ALA B 1 288 ? 7.156 19.891 14.125 1 95.81 288 ALA B N 1
ATOM 5299 C CA . ALA B 1 288 ? 7.504 18.469 13.984 1 95.81 288 ALA B CA 1
ATOM 5300 C C . ALA B 1 288 ? 8.094 18.188 12.602 1 95.81 288 ALA B C 1
ATOM 5302 O O . ALA B 1 288 ? 9.07 17.453 12.469 1 95.81 288 ALA B O 1
ATOM 5303 N N . THR B 1 289 ? 7.5 18.766 11.578 1 94.62 289 THR B N 1
ATOM 5304 C CA . THR B 1 289 ? 7.934 18.562 10.195 1 94.62 289 THR B CA 1
ATOM 5305 C C . THR B 1 289 ? 9.336 19.125 9.984 1 94.62 289 THR B C 1
ATOM 5307 O O . THR B 1 289 ? 10.203 18.453 9.422 1 94.62 289 THR B O 1
ATOM 5310 N N . LEU B 1 290 ? 9.57 20.281 10.469 1 91.5 290 LEU B N 1
ATOM 5311 C CA . LEU B 1 290 ? 10.867 20.922 10.297 1 91.5 290 LEU B CA 1
ATOM 5312 C C . LEU B 1 290 ? 11.945 20.188 11.078 1 91.5 290 LEU B C 1
ATOM 5314 O O . LEU B 1 290 ? 13.055 19.984 10.586 1 91.5 290 LEU B O 1
ATOM 5318 N N . GLU B 1 291 ? 11.594 19.797 12.273 1 95.06 291 GLU B N 1
ATOM 5319 C CA . GLU B 1 291 ? 12.578 19.156 13.141 1 95.06 291 GLU B CA 1
ATOM 5320 C C . GLU B 1 291 ? 13.008 17.812 12.57 1 95.06 291 GLU B C 1
ATOM 5322 O O . GLU B 1 291 ? 14.188 17.453 12.625 1 95.06 291 GLU B O 1
ATOM 5327 N N . VAL B 1 292 ? 12.086 17.062 12.016 1 97.44 292 VAL B N 1
ATOM 5328 C CA . VAL B 1 292 ? 12.477 15.773 11.445 1 97.44 292 VAL B CA 1
ATOM 5329 C C . VAL B 1 292 ? 13.312 16 10.188 1 97.44 292 VAL B C 1
ATOM 5331 O O . VAL B 1 292 ? 14.234 15.234 9.906 1 97.44 292 VAL B O 1
ATOM 5334 N N . MET B 1 293 ? 13.039 17.078 9.445 1 94.5 293 MET B N 1
ATOM 5335 C CA . MET B 1 293 ? 13.805 17.406 8.242 1 94.5 293 MET B CA 1
ATOM 5336 C C . MET B 1 293 ? 15.219 17.844 8.602 1 94.5 293 MET B C 1
ATOM 5338 O O . MET B 1 293 ? 16.156 17.594 7.844 1 94.5 293 MET B O 1
ATOM 5342 N N . GLU B 1 294 ? 15.336 18.391 9.758 1 93.75 294 GLU B N 1
ATOM 5343 C CA . GLU B 1 294 ? 16.641 18.891 10.188 1 93.75 294 GLU B CA 1
ATOM 5344 C C . GLU B 1 294 ? 17.422 17.812 10.914 1 93.75 294 GLU B C 1
ATOM 5346 O O . GLU B 1 294 ? 18.641 17.938 11.086 1 93.75 294 GLU B O 1
ATOM 5351 N N . ALA B 1 295 ? 16.75 16.812 11.344 1 97.31 295 ALA B N 1
ATOM 5352 C CA . ALA B 1 295 ? 17.422 15.758 12.102 1 97.31 295 ALA B CA 1
ATOM 5353 C C . ALA B 1 295 ? 18.484 15.062 11.258 1 97.31 295 ALA B C 1
ATOM 5355 O O . ALA B 1 295 ? 18.281 14.812 10.07 1 97.31 295 ALA B O 1
ATOM 5356 N N . PRO B 1 296 ? 19.641 14.758 11.867 1 97.38 296 PRO B N 1
ATOM 5357 C CA . PRO B 1 296 ? 20.609 13.938 11.133 1 97.38 296 PRO B CA 1
ATOM 5358 C C . PRO B 1 296 ? 20.031 12.586 10.711 1 97.38 296 PRO B C 1
ATOM 5360 O O . PRO B 1 296 ? 19.312 11.953 11.477 1 97.38 296 PRO B O 1
ATOM 5363 N N . ALA B 1 297 ? 20.391 12.203 9.547 1 96.25 297 ALA B N 1
ATOM 5364 C CA . ALA B 1 297 ? 19.859 10.961 9 1 96.25 297 ALA B CA 1
ATOM 5365 C C . ALA B 1 297 ? 20.188 9.773 9.891 1 96.25 297 ALA B C 1
ATOM 5367 O O . ALA B 1 297 ? 19.375 8.852 10.031 1 96.25 297 ALA B O 1
ATOM 5368 N N . GLU B 1 298 ? 21.297 9.812 10.531 1 96.69 298 GLU B N 1
ATOM 5369 C CA . GLU B 1 298 ? 21.781 8.695 11.344 1 96.69 298 GLU B CA 1
ATOM 5370 C C . GLU B 1 298 ? 20.969 8.562 12.633 1 96.69 298 GLU B C 1
ATOM 5372 O O . GLU B 1 298 ? 21 7.516 13.281 1 96.69 298 GLU B O 1
ATOM 5377 N N . SER B 1 299 ? 20.297 9.617 12.961 1 97.88 299 SER B N 1
ATOM 5378 C CA . SER B 1 299 ? 19.5 9.578 14.195 1 97.88 299 SER B CA 1
ATOM 5379 C C . SER B 1 299 ? 18.156 8.906 13.961 1 97.88 299 SER B C 1
ATOM 5381 O O . SER B 1 299 ? 17.469 8.539 14.914 1 97.88 299 SER B O 1
ATOM 5383 N N . LEU B 1 300 ? 17.828 8.797 12.719 1 98.31 300 LEU B N 1
ATOM 5384 C CA . LEU B 1 300 ? 16.516 8.242 12.391 1 98.31 300 LEU B CA 1
ATOM 5385 C C . LEU B 1 300 ? 16.594 6.727 12.219 1 98.31 300 LEU B C 1
ATOM 5387 O O . LEU B 1 300 ? 17.234 6.234 11.297 1 98.31 300 LEU B O 1
ATOM 5391 N N . SER B 1 301 ? 15.891 6.051 13.102 1 97.75 301 SER B N 1
ATOM 5392 C CA . SER B 1 301 ? 15.906 4.594 13.062 1 97.75 301 SER B CA 1
ATOM 5393 C C . SER B 1 301 ? 14.891 4.055 12.062 1 97.75 301 SER B C 1
ATOM 5395 O O . SER B 1 301 ? 14.93 2.879 11.695 1 97.75 301 SER B O 1
ATOM 5397 N N . MET B 1 302 ? 14.008 4.887 11.664 1 97.56 302 MET B N 1
ATOM 5398 C CA . MET B 1 302 ? 13.008 4.566 10.656 1 97.56 302 MET B CA 1
ATOM 5399 C C . MET B 1 302 ? 12.68 5.785 9.805 1 97.56 302 MET B C 1
ATOM 5401 O O . MET B 1 302 ? 13.172 6.883 10.07 1 97.56 302 MET B O 1
ATOM 5405 N N . ARG B 1 303 ? 11.875 5.574 8.773 1 98.19 303 ARG B N 1
ATOM 5406 C CA . ARG B 1 303 ? 11.617 6.668 7.84 1 98.19 303 ARG B CA 1
ATOM 5407 C C . ARG B 1 303 ? 10.188 7.176 7.969 1 98.19 303 ARG B C 1
ATOM 5409 O O . ARG B 1 303 ? 9.859 8.266 7.488 1 98.19 303 ARG B O 1
ATOM 5416 N N . THR B 1 304 ? 9.297 6.402 8.578 1 98.69 304 THR B N 1
ATOM 5417 C CA . THR B 1 304 ? 7.902 6.77 8.789 1 98.69 304 THR B CA 1
ATOM 5418 C C . THR B 1 304 ? 7.551 6.727 10.273 1 98.69 304 THR B C 1
ATOM 5420 O O . THR B 1 304 ? 7.695 5.688 10.922 1 98.69 304 THR B O 1
ATOM 5423 N N . TYR B 1 305 ? 7.098 7.941 10.836 1 98.81 305 TYR B N 1
ATOM 5424 C CA . TYR B 1 305 ? 6.828 8.062 12.266 1 98.81 305 TYR B CA 1
ATOM 5425 C C . TYR B 1 305 ? 5.402 8.539 12.516 1 98.81 305 TYR B C 1
ATOM 5427 O O . TYR B 1 305 ? 4.875 9.352 11.75 1 98.81 305 TYR B O 1
ATOM 5435 N N . ASN B 1 306 ? 4.852 8.07 13.586 1 98.69 306 ASN B N 1
ATOM 5436 C CA . ASN B 1 306 ? 3.748 8.781 14.219 1 98.69 306 ASN B CA 1
ATOM 5437 C C . ASN B 1 306 ? 4.238 10.016 14.977 1 98.69 306 ASN B C 1
ATOM 5439 O O . ASN B 1 306 ? 5.305 9.992 15.586 1 98.69 306 ASN B O 1
ATOM 5443 N N . VAL B 1 307 ? 3.521 11.055 14.906 1 98.38 307 VAL B N 1
ATOM 5444 C CA . VAL B 1 307 ? 3.689 12.195 15.805 1 98.38 307 VAL B CA 1
ATOM 5445 C C . VAL B 1 307 ? 2.357 12.531 16.469 1 98.38 307 VAL B C 1
ATOM 5447 O O . VAL B 1 307 ? 1.302 12.445 15.836 1 98.38 307 VAL B O 1
ATOM 5450 N N . ASN B 1 308 ? 2.441 12.828 17.672 1 97.44 308 ASN B N 1
ATOM 5451 C CA . ASN B 1 308 ? 1.231 13.039 18.469 1 97.44 308 ASN B CA 1
ATOM 5452 C C . ASN B 1 308 ? 1.363 14.25 19.391 1 97.44 308 ASN B C 1
ATOM 5454 O O . ASN B 1 308 ? 2.475 14.68 19.703 1 97.44 308 ASN B O 1
ATOM 5458 N N . ALA B 1 309 ? 0.216 14.867 19.688 1 97.88 309 ALA B N 1
ATOM 5459 C CA . ALA B 1 309 ? 0.199 15.953 20.672 1 97.88 309 ALA B CA 1
ATOM 5460 C C . ALA B 1 309 ? -0.852 15.703 21.75 1 97.88 309 ALA B C 1
ATOM 5462 O O . ALA B 1 309 ? -0.562 15.805 22.938 1 97.88 309 ALA B O 1
ATOM 5463 N N . MET B 1 310 ? -2.055 15.375 21.344 1 97.88 310 MET B N 1
ATOM 5464 C CA . MET B 1 310 ? -3.158 15.141 22.281 1 97.88 310 MET B CA 1
ATOM 5465 C C . MET B 1 310 ? -4.215 14.234 21.656 1 97.88 310 MET B C 1
ATOM 5467 O O . MET B 1 310 ? -4.293 14.125 20.422 1 97.88 310 MET B O 1
ATOM 5471 N N . SER B 1 311 ? -4.945 13.594 22.484 1 98.06 311 SER B N 1
ATOM 5472 C CA . SER B 1 311 ? -6.129 12.82 22.109 1 98.06 311 SER B CA 1
ATOM 5473 C C . SER B 1 311 ? -7.336 13.219 22.953 1 98.06 311 SER B C 1
ATOM 5475 O O . SER B 1 311 ? -7.254 13.258 24.172 1 98.06 311 SER B O 1
ATOM 5477 N N . PHE B 1 312 ? -8.406 13.578 22.203 1 98.06 312 PHE B N 1
ATOM 5478 C CA . PHE B 1 312 ? -9.57 13.984 22.984 1 98.06 312 PHE B CA 1
ATOM 5479 C C . PHE B 1 312 ? -10.859 13.648 22.25 1 98.06 312 PHE B C 1
ATOM 5481 O O . PHE B 1 312 ? -10.828 13.289 21.062 1 98.06 312 PHE B O 1
ATOM 5488 N N . THR B 1 313 ? -11.938 13.742 22.953 1 97.88 313 THR B N 1
ATOM 5489 C CA . THR B 1 313 ? -13.281 13.547 22.422 1 97.88 313 THR B CA 1
ATOM 5490 C C . THR B 1 313 ? -13.992 14.883 22.234 1 97.88 313 THR B C 1
ATOM 5492 O O . THR B 1 313 ? -13.562 15.898 22.797 1 97.88 313 THR B O 1
ATOM 5495 N N . PRO B 1 314 ? -15.055 14.859 21.406 1 97.56 314 PRO B N 1
ATOM 5496 C CA . PRO B 1 314 ? -15.875 16.078 21.359 1 97.56 314 PRO B CA 1
ATOM 5497 C C . PRO B 1 314 ? -16.344 16.531 22.75 1 97.56 314 PRO B C 1
ATOM 5499 O O . PRO B 1 314 ? -16.391 17.734 23.016 1 97.56 314 PRO B O 1
ATOM 5502 N N . GLU B 1 315 ? -16.609 15.594 23.609 1 97.94 315 GLU B N 1
ATOM 5503 C CA . GLU B 1 315 ? -17.016 15.93 24.969 1 97.94 315 GLU B CA 1
ATOM 5504 C C . GLU B 1 315 ? -15.891 16.609 25.734 1 97.94 315 GLU B C 1
ATOM 5506 O O . GLU B 1 315 ? -16.109 17.578 26.453 1 97.94 315 GLU B O 1
ATOM 5511 N N . ASP B 1 316 ? -14.688 16.078 25.641 1 98.12 316 ASP B N 1
ATOM 5512 C CA . ASP B 1 316 ? -13.523 16.688 26.266 1 98.12 316 ASP B CA 1
ATOM 5513 C C . ASP B 1 316 ? -13.359 18.141 25.812 1 98.12 316 ASP B C 1
ATOM 5515 O O . ASP B 1 316 ? -13.094 19.031 26.625 1 98.12 316 ASP B O 1
ATOM 5519 N N . LEU B 1 317 ? -13.469 18.328 24.531 1 97.75 317 LEU B N 1
ATOM 5520 C CA . LEU B 1 317 ? -13.305 19.656 23.938 1 97.75 317 LEU B CA 1
ATOM 5521 C C . LEU B 1 317 ? -14.391 20.609 24.422 1 97.75 317 LEU B C 1
ATOM 5523 O O . LEU B 1 317 ? -14.109 21.766 24.75 1 97.75 317 LEU B O 1
ATOM 5527 N N . ALA B 1 318 ? -15.609 20.109 24.516 1 97.12 318 ALA B N 1
ATOM 5528 C CA . ALA B 1 318 ? -16.734 20.922 24.984 1 97.12 318 ALA B CA 1
ATOM 5529 C C . ALA B 1 318 ? -16.531 21.344 26.438 1 97.12 318 ALA B C 1
ATOM 5531 O O . ALA B 1 318 ? -16.797 22.484 26.797 1 97.12 318 ALA B O 1
ATOM 5532 N N . GLN B 1 319 ? -16.125 20.406 27.188 1 97.56 319 GLN B N 1
ATOM 5533 C CA . GLN B 1 319 ? -15.891 20.703 28.594 1 97.56 319 GLN B CA 1
ATOM 5534 C C . GLN B 1 319 ? -14.828 21.781 28.766 1 97.56 319 GLN B C 1
ATOM 5536 O O . GLN B 1 319 ? -14.961 22.656 29.609 1 97.56 319 GLN B O 1
ATOM 5541 N N . GLU B 1 320 ? -13.758 21.656 28.016 1 97.44 320 GLU B N 1
ATOM 5542 C CA . GLU B 1 320 ? -12.719 22.688 28.078 1 97.44 320 GLU B CA 1
ATOM 5543 C C . GLU B 1 320 ? -13.25 24.031 27.609 1 97.44 320 GLU B C 1
ATOM 5545 O O . GLU B 1 320 ? -12.898 25.078 28.188 1 97.44 320 GLU B O 1
ATOM 5550 N N . LEU B 1 321 ? -14.07 24.047 26.609 1 96 321 LEU B N 1
ATOM 5551 C CA . LEU B 1 321 ? -14.656 25.266 26.062 1 96 321 LEU B CA 1
ATOM 5552 C C . LEU B 1 321 ? -15.57 25.938 27.078 1 96 321 LEU B C 1
ATOM 5554 O O . LEU B 1 321 ? -15.633 27.172 27.156 1 96 321 LEU B O 1
ATOM 5558 N N . LEU B 1 322 ? -16.297 25.156 27.859 1 96.12 322 LEU B N 1
ATOM 5559 C CA . LEU B 1 322 ? -17.25 25.641 28.844 1 96.12 322 LEU B CA 1
ATOM 5560 C C . LEU B 1 322 ? -16.547 26.453 29.938 1 96.12 322 LEU B C 1
ATOM 5562 O O . LEU B 1 322 ? -17.172 27.312 30.578 1 96.12 322 LEU B O 1
ATOM 5566 N N . LYS B 1 323 ? -15.281 26.141 30.156 1 95.81 323 LYS B N 1
ATOM 5567 C CA . LYS B 1 323 ? -14.516 26.906 31.125 1 95.81 323 LYS B CA 1
ATOM 5568 C C . LYS B 1 323 ? -14.336 28.359 30.672 1 95.81 323 LYS B C 1
ATOM 5570 O O . LYS B 1 323 ? -14.148 29.25 31.5 1 95.81 323 LYS B O 1
ATOM 5575 N N . HIS B 1 324 ? -14.383 28.625 29.422 1 94.19 324 HIS B N 1
ATOM 5576 C CA . HIS B 1 324 ? -14.156 29.953 28.859 1 94.19 324 HIS B CA 1
ATOM 5577 C C . HIS B 1 324 ? -15.477 30.594 28.438 1 94.19 324 HIS B C 1
ATOM 5579 O O . HIS B 1 324 ? -15.609 31.812 28.469 1 94.19 324 HIS B O 1
ATOM 5585 N N . ILE B 1 325 ? -16.406 29.719 27.969 1 94.38 325 ILE B N 1
ATOM 5586 C CA . ILE B 1 325 ? -17.734 30.156 27.547 1 94.38 325 ILE B CA 1
ATOM 5587 C C . ILE B 1 325 ? -18.797 29.359 28.297 1 94.38 325 ILE B C 1
ATOM 5589 O O . ILE B 1 325 ? -19.375 28.406 27.75 1 94.38 325 ILE B O 1
ATOM 5593 N N . PRO B 1 326 ? -19.203 29.766 29.406 1 94.38 326 PRO B N 1
ATOM 5594 C CA . PRO B 1 326 ? -20.078 29 30.281 1 94.38 326 PRO B CA 1
ATOM 5595 C C . PRO B 1 326 ? -21.438 28.703 29.656 1 94.38 326 PRO B C 1
ATOM 5597 O O . PRO B 1 326 ? -22.094 27.719 30 1 94.38 326 PRO B O 1
ATOM 5600 N N . GLU B 1 327 ? -21.922 29.516 28.703 1 94.69 327 GLU B N 1
ATOM 5601 C CA . GLU B 1 327 ? -23.25 29.344 28.109 1 94.69 327 GLU B CA 1
ATOM 5602 C C . GLU B 1 327 ? -23.188 28.453 26.875 1 94.69 327 GLU B C 1
ATOM 5604 O O . GLU B 1 327 ? -24.203 28.25 26.203 1 94.69 327 GLU B O 1
ATOM 5609 N N . PHE B 1 328 ? -22 27.969 26.594 1 96.06 328 PHE B N 1
ATOM 5610 C CA . PHE B 1 328 ? -21.812 27.156 25.391 1 96.06 328 PHE B CA 1
ATOM 5611 C C . PHE B 1 328 ? -22.688 25.906 25.453 1 96.06 328 PHE B C 1
ATOM 5613 O O . PHE B 1 328 ? -22.781 25.266 26.5 1 96.06 328 PHE B O 1
ATOM 5620 N N . GLN B 1 329 ? -23.391 25.594 24.281 1 97.12 329 GLN B N 1
ATOM 5621 C CA . GLN B 1 329 ? -24.219 24.391 24.156 1 97.12 329 GLN B CA 1
ATOM 5622 C C . GLN B 1 329 ? -23.781 23.531 22.984 1 97.12 329 GLN B C 1
ATOM 5624 O O . GLN B 1 329 ? -23.547 24.047 21.891 1 97.12 329 GLN B O 1
ATOM 5629 N N . ILE B 1 330 ? -23.641 22.234 23.266 1 97.38 330 ILE B N 1
ATOM 5630 C CA . ILE B 1 330 ? -23.281 21.312 22.203 1 97.38 330 ILE B CA 1
ATOM 5631 C C . ILE B 1 330 ? -24.359 20.234 22.062 1 97.38 330 ILE B C 1
ATOM 5633 O O . ILE B 1 330 ? -24.875 19.75 23.078 1 97.38 330 ILE B O 1
ATOM 5637 N N . THR B 1 331 ? -24.812 20.016 20.844 1 97.56 331 THR B N 1
ATOM 5638 C CA . THR B 1 331 ? -25.672 18.891 20.5 1 97.56 331 THR B CA 1
ATOM 5639 C C . THR B 1 331 ? -24.969 17.938 19.547 1 97.56 331 THR B C 1
ATOM 5641 O O . THR B 1 331 ? -23.938 18.297 18.953 1 97.56 331 THR B O 1
ATOM 5644 N N . TYR B 1 332 ? -25.453 16.703 19.531 1 96.88 332 TYR B N 1
ATOM 5645 C CA . TYR B 1 332 ? -24.797 15.688 18.703 1 96.88 332 TYR B CA 1
ATOM 5646 C C . TYR B 1 332 ? -25.766 15.148 17.656 1 96.88 332 TYR B C 1
ATOM 5648 O O . TYR B 1 332 ? -26.812 14.586 17.984 1 96.88 332 TYR B O 1
ATOM 5656 N N . ASN B 1 333 ? -25.453 15.445 16.375 1 96.19 333 ASN B N 1
ATOM 5657 C CA . ASN B 1 333 ? -26.109 14.875 15.203 1 96.19 333 ASN B CA 1
ATOM 5658 C C . ASN B 1 333 ? -25.141 14.07 14.352 1 96.19 333 ASN B C 1
ATOM 5660 O O . ASN B 1 333 ? -24.594 14.578 13.359 1 96.19 333 ASN B O 1
ATOM 5664 N N . VAL B 1 334 ? -25.125 12.789 14.664 1 95.12 334 VAL B N 1
ATOM 5665 C CA . VAL B 1 334 ? -24.047 11.922 14.195 1 95.12 334 VAL B CA 1
ATOM 5666 C C . VAL B 1 334 ? -24.234 11.602 12.719 1 95.12 334 VAL B C 1
ATOM 5668 O O . VAL B 1 334 ? -25.312 11.156 12.305 1 95.12 334 VAL B O 1
ATOM 5671 N N . ASP B 1 335 ? -23.172 11.914 11.898 1 90.94 335 ASP B N 1
ATOM 5672 C CA . ASP B 1 335 ? -23.078 11.461 10.516 1 90.94 335 ASP B CA 1
ATOM 5673 C C . ASP B 1 335 ? -22.516 10.047 10.438 1 90.94 335 ASP B C 1
ATOM 5675 O O . ASP B 1 335 ? -21.344 9.82 10.758 1 90.94 335 ASP B O 1
ATOM 5679 N N . SER B 1 336 ? -23.312 9.141 9.898 1 89.44 336 SER B N 1
ATOM 5680 C CA . SER B 1 336 ? -22.953 7.727 9.953 1 89.44 336 SER B CA 1
ATOM 5681 C C . SER B 1 336 ? -21.672 7.449 9.148 1 89.44 336 SER B C 1
ATOM 5683 O O . SER B 1 336 ? -20.875 6.598 9.531 1 89.44 336 SER B O 1
ATOM 5685 N N . VAL B 1 337 ? -21.422 8.141 8.094 1 82 337 VAL B N 1
ATOM 5686 C CA . VAL B 1 337 ? -20.266 7.93 7.246 1 82 337 VAL B CA 1
ATOM 5687 C C . VAL B 1 337 ? -19 8.43 7.957 1 82 337 VAL B C 1
ATOM 5689 O O . VAL B 1 337 ? -18.016 7.695 8.086 1 82 337 VAL B O 1
ATOM 5692 N N . ARG B 1 338 ? -19.109 9.555 8.484 1 84.75 338 ARG B N 1
ATOM 5693 C CA . ARG B 1 338 ? -17.984 10.133 9.195 1 84.75 338 ARG B CA 1
ATOM 5694 C C . ARG B 1 338 ? -17.672 9.352 10.469 1 84.75 338 ARG B C 1
ATOM 5696 O O . ARG B 1 338 ? -16.516 9.18 10.836 1 84.75 338 ARG B O 1
ATOM 5703 N N . GLN B 1 339 ? -18.719 8.938 11.117 1 91.38 339 GLN B N 1
ATOM 5704 C CA . GLN B 1 339 ? -18.531 8.164 12.344 1 91.38 339 GLN B CA 1
ATOM 5705 C C . GLN B 1 339 ? -17.812 6.855 12.062 1 91.38 339 GLN B C 1
ATOM 5707 O O . GLN B 1 339 ? -16.922 6.453 12.828 1 91.38 339 GLN B O 1
ATOM 5712 N N . ALA B 1 340 ? -18.172 6.25 10.945 1 87 340 ALA B N 1
ATOM 5713 C CA . ALA B 1 340 ? -17.531 4.988 10.594 1 87 340 ALA B CA 1
ATOM 5714 C C . ALA B 1 340 ? -16.047 5.191 10.305 1 87 340 ALA B C 1
ATOM 5716 O O . ALA B 1 340 ? -15.211 4.355 10.68 1 87 340 ALA B O 1
ATOM 5717 N N . ILE B 1 341 ? -15.766 6.227 9.711 1 84.25 341 ILE B N 1
ATOM 5718 C CA . ILE B 1 341 ? -14.375 6.57 9.406 1 84.25 341 ILE B CA 1
ATOM 5719 C C . ILE B 1 341 ? -13.617 6.832 10.703 1 84.25 341 ILE B C 1
ATOM 5721 O O . ILE B 1 341 ? -12.539 6.27 10.922 1 84.25 341 ILE B O 1
ATOM 5725 N N . ALA B 1 342 ? -14.227 7.605 11.578 1 90.44 342 ALA B N 1
ATOM 5726 C CA . ALA B 1 342 ? -13.594 7.934 12.852 1 90.44 342 ALA B CA 1
ATOM 5727 C C . ALA B 1 342 ? -13.383 6.684 13.703 1 90.44 342 ALA B C 1
ATOM 5729 O O . ALA B 1 342 ? -12.359 6.547 14.375 1 90.44 342 ALA B O 1
ATOM 5730 N N . ASP B 1 343 ? -14.32 5.824 13.602 1 92 343 ASP B N 1
ATOM 5731 C CA . ASP B 1 343 ? -14.258 4.602 14.398 1 92 343 ASP B CA 1
ATOM 5732 C C . ASP B 1 343 ? -13.141 3.684 13.906 1 92 343 ASP B C 1
ATOM 5734 O O . ASP B 1 343 ? -12.688 2.801 14.641 1 92 343 ASP B O 1
ATOM 5738 N N . SER B 1 344 ? -12.719 3.916 12.68 1 90.81 344 SER B N 1
ATOM 5739 C CA . SER B 1 344 ? -11.695 3.051 12.102 1 90.81 344 SER B CA 1
ATOM 5740 C C . SER B 1 344 ? -10.297 3.617 12.336 1 90.81 344 SER B C 1
ATOM 5742 O O . SER B 1 344 ? -9.297 2.955 12.047 1 90.81 344 SER B O 1
ATOM 5744 N N . TRP B 1 345 ? -10.211 4.82 12.859 1 94.5 345 TRP B N 1
ATOM 5745 C CA . TRP B 1 345 ? -8.922 5.496 12.992 1 94.5 345 TRP B CA 1
ATOM 5746 C C . TRP B 1 345 ? -8.352 5.316 14.391 1 94.5 345 TRP B C 1
ATOM 5748 O O . TRP B 1 345 ? -9.055 4.863 15.297 1 94.5 345 TRP B O 1
ATOM 5758 N N . PRO B 1 346 ? -7.094 5.68 14.586 1 97.25 346 PRO B N 1
ATOM 5759 C CA . PRO B 1 346 ? -6.453 5.613 15.906 1 97.25 346 PRO B CA 1
ATOM 5760 C C . PRO B 1 346 ? -7.129 6.508 16.938 1 97.25 346 PRO B C 1
ATOM 5762 O O . PRO B 1 346 ? -7.586 7.602 16.609 1 97.25 346 PRO B O 1
ATOM 5765 N N . MET B 1 347 ? -7.145 6.016 18.125 1 97.75 347 MET B N 1
ATOM 5766 C CA . MET B 1 347 ? -7.578 6.832 19.266 1 97.75 347 MET B CA 1
ATOM 5767 C C . MET B 1 347 ? -6.414 7.633 19.828 1 97.75 347 MET B C 1
ATOM 5769 O O . MET B 1 347 ? -6.609 8.734 20.344 1 97.75 347 MET B O 1
ATOM 5773 N N . ASN B 1 348 ? -5.363 7.043 19.766 1 97.88 348 ASN B N 1
ATOM 5774 C CA . ASN B 1 348 ? -4.105 7.613 20.25 1 97.88 348 ASN B CA 1
ATOM 5775 C C . ASN B 1 348 ? -2.914 7.086 19.453 1 97.88 348 ASN B C 1
ATOM 5777 O O . ASN B 1 348 ? -2.857 5.898 19.125 1 97.88 348 ASN B O 1
ATOM 5781 N N . PHE B 1 349 ? -1.949 8.023 19.203 1 98.06 349 PHE B N 1
ATOM 5782 C CA . PHE B 1 349 ? -0.729 7.621 18.516 1 98.06 349 PHE B CA 1
ATOM 5783 C C . PHE B 1 349 ? 0.389 7.336 19.516 1 98.06 349 PHE B C 1
ATOM 5785 O O . PHE B 1 349 ? 0.6 8.102 20.453 1 98.06 349 PHE B O 1
ATOM 5792 N N . ASP B 1 350 ? 1.048 6.238 19.375 1 98.56 350 ASP B N 1
ATOM 5793 C CA . ASP B 1 350 ? 2.348 6.043 20 1 98.56 350 ASP B CA 1
ATOM 5794 C C . ASP B 1 350 ? 3.457 6.723 19.203 1 98.56 350 ASP B C 1
ATOM 5796 O O . ASP B 1 350 ? 3.789 6.293 18.094 1 98.56 350 ASP B O 1
ATOM 5800 N N . ASP B 1 351 ? 4.055 7.805 19.734 1 98.44 351 ASP B N 1
ATOM 5801 C CA . ASP B 1 351 ? 5.117 8.516 19.031 1 98.44 351 ASP B CA 1
ATOM 5802 C C . ASP B 1 351 ? 6.438 8.422 19.797 1 98.44 351 ASP B C 1
ATOM 5804 O O . ASP B 1 351 ? 7.262 9.336 19.734 1 98.44 351 ASP B O 1
ATOM 5808 N N . SER B 1 352 ? 6.629 7.367 20.547 1 98.38 352 SER B N 1
ATOM 5809 C CA . SER B 1 352 ? 7.812 7.18 21.375 1 98.38 352 SER B CA 1
ATOM 5810 C C . SER B 1 352 ? 9.086 7.188 20.531 1 98.38 352 SER B C 1
ATOM 5812 O O . SER B 1 352 ? 10.117 7.707 20.969 1 98.38 352 SER B O 1
ATOM 5814 N N . ASN B 1 353 ? 9.055 6.637 19.344 1 98.56 353 ASN B N 1
ATOM 5815 C CA . ASN B 1 353 ? 10.242 6.594 18.5 1 98.56 353 ASN B CA 1
ATOM 5816 C C . ASN B 1 353 ? 10.633 7.984 18 1 98.56 353 ASN B C 1
ATOM 5818 O O . ASN B 1 353 ? 11.812 8.297 17.891 1 98.56 353 ASN B O 1
ATOM 5822 N N . ALA B 1 354 ? 9.656 8.789 17.688 1 98.75 354 ALA B N 1
ATOM 5823 C CA . ALA B 1 354 ? 9.938 10.172 17.297 1 98.75 354 ALA B CA 1
ATOM 5824 C C . ALA B 1 354 ? 10.609 10.93 18.438 1 98.75 354 ALA B C 1
ATOM 5826 O O . ALA B 1 354 ? 11.586 11.656 18.219 1 98.75 354 ALA B O 1
ATOM 5827 N N . ARG B 1 355 ? 10.062 10.75 19.625 1 98.5 355 ARG B N 1
ATOM 5828 C CA . ARG B 1 355 ? 10.609 11.406 20.797 1 98.5 355 ARG B CA 1
ATOM 5829 C C . ARG B 1 355 ? 12.031 10.93 21.078 1 98.5 355 ARG B C 1
ATOM 5831 O O . ARG B 1 355 ? 12.891 11.719 21.469 1 98.5 355 ARG B O 1
ATOM 5838 N N . LYS B 1 356 ? 12.266 9.734 20.859 1 98.5 356 LYS B N 1
ATOM 5839 C CA . LYS B 1 356 ? 13.586 9.148 21.094 1 98.5 356 LYS B CA 1
ATOM 5840 C C . LYS B 1 356 ? 14.578 9.578 20.016 1 98.5 356 LYS B C 1
ATOM 5842 O O . LYS B 1 356 ? 15.703 9.984 20.328 1 98.5 356 LYS B O 1
ATOM 5847 N N . ASP B 1 357 ? 14.234 9.531 18.766 1 98.44 357 ASP B N 1
ATOM 5848 C CA . ASP B 1 357 ? 15.172 9.633 17.641 1 98.44 357 ASP B CA 1
ATOM 5849 C C . ASP B 1 357 ? 15.586 11.078 17.406 1 98.44 357 ASP B C 1
ATOM 5851 O O . ASP B 1 357 ? 16.75 11.359 17.078 1 98.44 357 ASP B O 1
ATOM 5855 N N . TRP B 1 358 ? 14.688 12.07 17.578 1 97.81 358 TRP B N 1
ATOM 5856 C CA . TRP B 1 358 ? 15.133 13.438 17.312 1 97.81 358 TRP B CA 1
ATOM 5857 C C . TRP B 1 358 ? 14.617 14.391 18.375 1 97.81 358 TRP B C 1
ATOM 5859 O O . TRP B 1 358 ? 14.711 15.617 18.219 1 97.81 358 TRP B O 1
ATOM 5869 N N . GLY B 1 359 ? 13.992 13.891 19.453 1 97.81 359 GLY B N 1
ATOM 5870 C CA . GLY B 1 359 ? 13.602 14.703 20.594 1 97.81 359 GLY B CA 1
ATOM 5871 C C . GLY B 1 359 ? 12.273 15.414 20.391 1 97.81 359 GLY B C 1
ATOM 5872 O O . GLY B 1 359 ? 12.055 16.5 20.938 1 97.81 359 GLY B O 1
ATOM 5873 N N . TRP B 1 360 ? 11.398 14.812 19.672 1 98 360 TRP B N 1
ATOM 5874 C CA . TRP B 1 360 ? 10.086 15.398 19.422 1 98 360 TRP B CA 1
ATOM 5875 C C . TRP B 1 360 ? 9.312 15.586 20.734 1 98 360 TRP B C 1
ATOM 5877 O O . TRP B 1 360 ? 9.375 14.734 21.625 1 98 360 TRP B O 1
ATOM 5887 N N . LYS B 1 361 ? 8.672 16.734 20.812 1 97.94 361 LYS B N 1
ATOM 5888 C CA . LYS B 1 361 ? 7.734 17.031 21.891 1 97.94 361 LYS B CA 1
ATOM 5889 C C . LYS B 1 361 ? 6.688 18.047 21.438 1 97.94 361 LYS B C 1
ATOM 5891 O O . LYS B 1 361 ? 7.008 19 20.719 1 97.94 361 LYS B O 1
ATOM 5896 N N . HIS B 1 362 ? 5.543 17.797 21.859 1 97.69 362 HIS B N 1
ATOM 5897 C CA . HIS B 1 362 ? 4.523 18.781 21.516 1 97.69 362 HIS B CA 1
ATOM 5898 C C . HIS B 1 362 ? 4.52 19.938 22.516 1 97.69 362 HIS B C 1
ATOM 5900 O O . HIS B 1 362 ? 4.953 19.781 23.656 1 97.69 362 HIS B O 1
ATOM 5906 N N . ASP B 1 363 ? 4.004 21.094 22.078 1 96.75 363 ASP B N 1
ATOM 5907 C CA . ASP B 1 363 ? 3.9 22.266 22.938 1 96.75 363 ASP B CA 1
ATOM 5908 C C . ASP B 1 363 ? 2.451 22.516 23.344 1 96.75 363 ASP B C 1
ATOM 5910 O O . ASP B 1 363 ? 2.189 23.078 24.422 1 96.75 363 ASP B O 1
ATOM 5914 N N . PHE B 1 364 ? 1.522 22.094 22.547 1 96.81 364 PHE B N 1
ATOM 5915 C CA . PHE B 1 364 ? 0.123 22.422 22.781 1 96.81 364 PHE B CA 1
ATOM 5916 C C . PHE B 1 364 ? -0.624 21.203 23.328 1 96.81 364 PHE B C 1
ATOM 5918 O O . PHE B 1 364 ? -0.646 20.156 22.703 1 96.81 364 PHE B O 1
ATOM 5925 N N . ASP B 1 365 ? -1.177 21.375 24.484 1 97.12 365 ASP B N 1
ATOM 5926 C CA . ASP B 1 365 ? -2.178 20.438 24.984 1 97.12 365 ASP B CA 1
ATOM 5927 C C 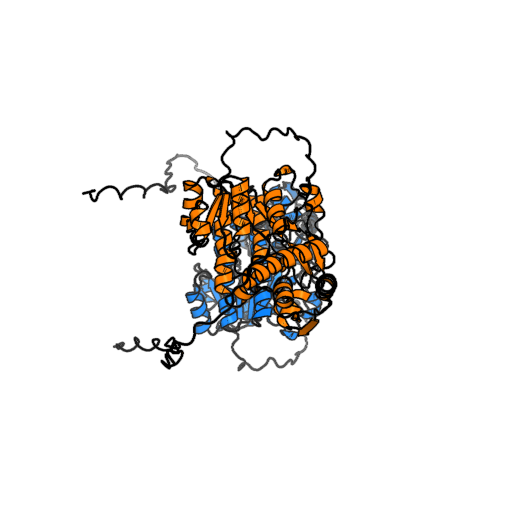. ASP B 1 365 ? -3.588 21 24.812 1 97.12 365 ASP B C 1
ATOM 5929 O O . ASP B 1 365 ? -3.781 22.016 24.141 1 97.12 365 ASP B O 1
ATOM 5933 N N . LEU B 1 366 ? -4.617 20.297 25.344 1 97.69 366 LEU B N 1
ATOM 5934 C CA . LEU B 1 366 ? -6.004 20.656 25.078 1 97.69 366 LEU B CA 1
ATOM 5935 C C . LEU B 1 366 ? -6.328 22.031 25.625 1 97.69 366 LEU B C 1
ATOM 5937 O O . LEU B 1 366 ? -6.883 22.875 24.922 1 97.69 366 LEU B O 1
ATOM 5941 N N . PRO B 1 367 ? -5.926 22.406 26.875 1 97.44 367 PRO B N 1
ATOM 5942 C CA . PRO B 1 367 ? -6.219 23.734 27.391 1 97.44 367 PRO B CA 1
ATOM 5943 C C . PRO B 1 367 ? -5.547 24.844 26.562 1 97.44 367 PRO B C 1
ATOM 5945 O O . PRO B 1 367 ? -6.172 25.875 26.281 1 97.44 367 PRO B O 1
ATOM 5948 N N . GLU B 1 368 ? -4.305 24.609 26.234 1 96.5 368 GLU B N 1
ATOM 5949 C CA . GLU B 1 368 ? -3.586 25.594 25.438 1 96.5 368 GLU B CA 1
ATOM 5950 C C . GLU B 1 368 ? -4.223 25.766 24.062 1 96.5 368 GLU B C 1
ATOM 5952 O O . GLU B 1 368 ? -4.281 26.875 23.531 1 96.5 368 GLU B O 1
ATOM 5957 N N . LEU B 1 369 ? -4.625 24.656 23.484 1 96.5 369 LEU B N 1
ATOM 5958 C CA . LEU B 1 369 ? -5.301 24.703 22.188 1 96.5 369 LEU B CA 1
ATOM 5959 C C . LEU B 1 369 ? -6.547 25.578 22.266 1 96.5 369 LEU B C 1
ATOM 5961 O O . LEU B 1 369 ? -6.738 26.469 21.422 1 96.5 369 LEU B O 1
ATOM 5965 N N . VAL B 1 370 ? -7.395 25.375 23.25 1 96.38 370 VAL B N 1
ATOM 5966 C CA . VAL B 1 370 ? -8.656 26.094 23.391 1 96.38 370 VAL B CA 1
ATOM 5967 C C . VAL B 1 370 ? -8.391 27.578 23.594 1 96.38 370 VAL B C 1
ATOM 5969 O O . VAL B 1 370 ? -9.008 28.422 22.938 1 96.38 370 VAL B O 1
ATOM 5972 N N . THR B 1 371 ? -7.426 27.891 24.422 1 95.5 371 THR B N 1
ATOM 5973 C CA . THR B 1 371 ? -7.062 29.281 24.672 1 95.5 371 THR B CA 1
ATOM 5974 C C . THR B 1 371 ? -6.586 29.953 23.391 1 95.5 371 THR B C 1
ATOM 5976 O O . THR B 1 371 ? -7.008 31.062 23.078 1 95.5 371 THR B O 1
ATOM 5979 N N . THR B 1 372 ? -5.75 29.234 22.703 1 94 372 THR B N 1
ATOM 5980 C CA . THR B 1 372 ? -5.18 29.766 21.469 1 94 372 THR B CA 1
ATOM 5981 C C . THR B 1 372 ? -6.27 30 20.438 1 94 372 THR B C 1
ATOM 5983 O O . THR B 1 372 ? -6.316 31.062 19.797 1 94 372 THR B O 1
ATOM 5986 N N . MET B 1 373 ? -7.156 29.062 20.281 1 93.38 373 MET B N 1
ATOM 5987 C CA . MET B 1 373 ? -8.219 29.141 19.281 1 93.38 373 MET B CA 1
ATOM 5988 C C . MET B 1 373 ? -9.188 30.266 19.625 1 93.38 373 MET B C 1
ATOM 5990 O O . MET B 1 373 ? -9.609 31.016 18.734 1 93.38 373 MET B O 1
ATOM 5994 N N . LEU B 1 374 ? -9.555 30.438 20.844 1 92.5 374 LEU B N 1
ATOM 5995 C CA . LEU B 1 374 ? -10.5 31.469 21.266 1 92.5 374 LEU B CA 1
ATOM 5996 C C . LEU B 1 374 ? -9.875 32.875 21.141 1 92.5 374 LEU B C 1
ATOM 5998 O O . LEU B 1 374 ? -10.555 33.812 20.781 1 92.5 374 LEU B O 1
ATOM 6002 N N . ASN B 1 375 ? -8.578 32.969 21.5 1 90.44 375 ASN B N 1
ATOM 6003 C CA . ASN B 1 375 ? -7.875 34.219 21.344 1 90.44 375 ASN B CA 1
ATOM 6004 C C . ASN B 1 375 ? -7.832 34.688 19.891 1 90.44 375 ASN B C 1
ATOM 6006 O O . ASN B 1 375 ? -7.91 35.875 19.609 1 90.44 375 ASN B O 1
ATOM 6010 N N . PHE B 1 376 ? -7.625 33.75 19.094 1 85.44 376 PHE B N 1
ATOM 6011 C CA . PHE B 1 376 ? -7.594 34.062 17.672 1 85.44 376 PHE B CA 1
ATOM 6012 C C . PHE B 1 376 ? -8.953 34.531 17.188 1 85.44 376 PHE B C 1
ATOM 6014 O O . PHE B 1 376 ? -9.047 35.531 16.453 1 85.44 376 PHE B O 1
ATOM 6021 N N . HIS B 1 377 ? -10.062 33.969 17.578 1 79.94 377 HIS B N 1
ATOM 6022 C CA . HIS B 1 377 ? -11.406 34.281 17.109 1 79.94 377 HIS B CA 1
ATOM 6023 C C . HIS B 1 377 ? -11.984 35.469 17.875 1 79.94 377 HIS B C 1
ATOM 6025 O O . HIS B 1 377 ? -12.844 36.188 17.359 1 79.94 377 HIS B O 1
ATOM 6031 N N . GLY B 1 378 ? -11.664 35.5 19.141 1 69.5 378 GLY B N 1
ATOM 6032 C CA . GLY B 1 378 ? -12.07 36.688 19.906 1 69.5 378 GLY B CA 1
ATOM 6033 C C . GLY B 1 378 ? -11.492 37.969 19.359 1 69.5 378 GLY B C 1
ATOM 6034 O O . GLY B 1 378 ? -12.164 39 19.375 1 69.5 378 GLY B O 1
ATOM 6035 N N . SER B 1 379 ? -10.281 37.812 19.078 1 57.59 379 SER B N 1
ATOM 6036 C CA . SER B 1 379 ? -9.641 39 18.5 1 57.59 379 SER B CA 1
ATOM 6037 C C . SER B 1 379 ? -10.289 39.375 17.172 1 57.59 379 SER B C 1
ATOM 6039 O O . SER B 1 379 ? -10.391 40.562 16.844 1 57.59 379 SER B O 1
ATOM 6041 N N . ASP B 1 380 ? -10.805 38.375 16.516 1 55.28 380 ASP B N 1
ATOM 6042 C CA . ASP B 1 380 ? -11.461 38.625 15.242 1 55.28 380 ASP B CA 1
ATOM 6043 C C . ASP B 1 380 ? -12.844 39.25 15.445 1 55.28 380 ASP B C 1
ATOM 6045 O O . ASP B 1 380 ? -13.273 40.094 14.664 1 55.28 380 ASP B O 1
ATOM 6049 N N . THR B 1 381 ? -13.57 38.781 16.5 1 50.06 381 THR B N 1
ATOM 6050 C CA . THR B 1 381 ? -14.875 39.375 16.797 1 50.06 381 THR B CA 1
ATOM 6051 C C . THR B 1 381 ? -14.727 40.812 17.281 1 50.06 381 THR B C 1
ATOM 6053 O O . THR B 1 381 ? -15.562 41.656 16.969 1 50.06 381 THR B O 1
ATOM 6056 N N . ARG B 1 382 ? -13.719 41.125 18.062 1 45.12 382 ARG B N 1
ATOM 6057 C CA . ARG B 1 382 ? -13.5 42.5 18.484 1 45.12 382 ARG B CA 1
ATOM 6058 C C . ARG B 1 382 ? -13.141 43.375 17.297 1 45.12 382 ARG B C 1
ATOM 6060 O O . ARG B 1 382 ? -13.547 44.531 17.234 1 45.12 382 ARG B O 1
ATOM 6067 N N . VAL B 1 383 ? -12.414 42.781 16.469 1 45.03 383 VAL B N 1
ATOM 6068 C CA . VAL B 1 383 ? -12.086 43.562 15.273 1 45.03 383 VAL B CA 1
ATOM 6069 C C . VAL B 1 383 ? -13.336 43.719 14.414 1 45.03 383 VAL B C 1
ATOM 6071 O O . VAL B 1 383 ? -13.547 44.781 13.828 1 45.03 383 VAL B O 1
ATOM 6074 N N . ALA B 1 384 ? -14.18 42.812 14.336 1 48.91 384 ALA B N 1
ATOM 6075 C CA . ALA B 1 384 ? -15.422 42.938 13.578 1 48.91 384 ALA B CA 1
ATOM 6076 C C . ALA B 1 384 ? -16.375 43.906 14.242 1 48.91 384 ALA B C 1
ATOM 6078 O O . ALA B 1 384 ? -17.156 44.594 13.562 1 48.91 384 ALA B O 1
ATOM 6079 N N . GLN B 1 385 ? -16.5 43.875 15.484 1 40.47 385 GLN B N 1
ATOM 6080 C CA . GLN B 1 385 ? -17.375 44.844 16.141 1 40.47 385 GLN B CA 1
ATOM 6081 C C . GLN B 1 385 ? -16.781 46.25 16.078 1 40.47 385 GLN B C 1
ATOM 6083 O O . GLN B 1 385 ? -17.5 47.25 16.203 1 40.47 385 GLN B O 1
ATOM 6088 N N . ALA B 1 386 ? -15.516 46.344 15.984 1 40.72 386 ALA B N 1
ATOM 6089 C CA . ALA B 1 386 ? -14.922 47.688 15.938 1 40.72 386 ALA B CA 1
ATOM 6090 C C . ALA B 1 386 ? -15.016 48.281 14.531 1 40.72 386 ALA B C 1
ATOM 6092 O O . ALA B 1 386 ? -14.836 49.469 14.344 1 40.72 386 ALA B O 1
ATOM 6093 N N . ASN B 1 387 ? -15.156 47.469 13.523 1 34 387 ASN B N 1
ATOM 6094 C CA . ASN B 1 387 ? -15.398 48.125 12.227 1 34 387 ASN B CA 1
ATOM 6095 C C . ASN B 1 387 ? -16.891 48.25 11.938 1 34 387 ASN B C 1
ATOM 6097 O O . ASN B 1 387 ? -17.656 47.312 12.18 1 34 387 ASN B O 1
#

InterPro domains:
  IPR001509 NAD-dependent epimerase/dehydratase [PF01370] (99-307)
  IPR036291 NAD(P)-binding domain superfamily [SSF51735] (98-376)
  IPR051225 NAD(P)-dependent epimerase/dehydratase [PTHR42687] (88-386)

pLDDT: mean 76.72, std 29.47, range [14.12, 98.81]

Foldseek 3Di:
DDDDDDPDDDPDDPDDPPDDDDDDDDDDDDDDDDDDYDDDDDDDDPPPPPPPDDDPPDPPPCPPDPVPDLQQEEEADDPCLPPVLQLVVCVVRNQASYEYEYCDDRDPVNVVSHHYDYDDLLDLVRVLCVCVVSVHAEYEYPWADDFQRCVVPVPVRCSTLAVSLVSVLVSCLVSQHQYEDEAELQLAFQPADFVAGEQDTDGDGDTSNNVSRVVSQVVQQVCCVPRVRNAAYEYAWAEEEQRDQQPDALSRLLHVLLVCCVPPLEEEAQEDQALKTFYAYVVLVSVLRVQRSPADSVLQPDRYFYDGAEMDGNNRLQVLLCVVVVSRYYHYNHDPVSHNSSSTGHNHYDGVRSCRRRNRDGDDDSNNVSVVNNVSVVVVVVVVVVD/DDDDPDPDDPPDDPDDPPDPDDDDCPDDDDDDDDDDDDDDDDDDDPDPPPPPDDDPPDPPPCPPDPVPDLQQEEEADDPCLPPVLQLVVCVVRNQASYEYEYCDDRDPVNVVSHHYDYDDLLDLVRVLCVCVVSVHAEYEYPWADDFQRCVVPVPVRCSTLAVSLVSVLVSCLVSQHQYEDEAELQLAFQVADFVAGEQDTDGDGDTSNNVSRVVSQVVQQVCCVPRVRNAAYEYAWAEEELRDQQPDALSRLLHVLLVCCVPPLEEEAQEDQALKTFYAYVVLVSVLRVQRSPADSVLQPDRYFYDGAEIDGNNRLVVLLCVVVVSRYYHYNHDPVSHNSSSTGHNHYDGVRSCRRRNRDGDDDSNNVSVVNNVSVVVVVVVVVVD

Solvent-accessible surface area (backbone atoms only — not comparable to full-atom values): 44081 Å² total; per-residue (Å²): 139,90,79,94,74,88,81,82,76,95,78,77,79,90,78,75,93,71,69,89,76,86,77,86,91,79,84,89,90,83,80,87,90,84,90,88,86,89,86,86,88,85,85,80,85,80,79,78,80,74,80,76,74,77,79,74,72,80,73,75,66,78,66,76,65,90,85,56,86,70,63,18,32,37,33,41,46,48,77,66,76,43,68,68,66,59,53,51,51,26,69,72,65,33,38,87,26,34,33,42,25,24,82,61,84,66,56,65,75,56,53,74,59,32,52,68,42,82,48,51,60,80,37,53,67,58,50,48,48,51,38,63,76,59,50,44,37,33,38,37,49,53,57,51,48,51,54,55,60,10,66,76,34,53,70,59,24,47,46,42,35,42,53,15,43,52,38,50,52,50,49,30,51,75,62,65,21,38,36,38,41,68,39,40,48,51,28,31,10,74,80,24,62,31,82,54,20,58,62,80,54,33,62,59,22,79,42,68,31,13,43,33,32,45,44,47,52,46,50,42,50,30,41,26,71,74,71,62,32,50,46,39,30,41,28,37,48,37,74,38,52,79,90,54,72,73,84,60,52,85,60,29,59,78,43,48,42,56,57,28,39,74,74,68,28,42,35,77,33,45,44,56,53,78,52,43,34,28,32,33,50,45,69,47,52,52,48,52,54,50,50,61,70,66,41,60,71,87,42,48,91,64,47,63,35,32,53,56,46,40,59,48,21,57,46,55,53,48,56,59,46,35,76,80,36,74,78,53,44,79,47,73,56,64,38,71,68,49,38,52,54,52,70,22,32,42,34,27,61,38,28,64,64,40,33,68,42,72,59,56,75,60,82,55,44,72,68,55,44,52,52,52,45,46,52,57,49,47,52,48,48,53,52,52,70,70,98,140,88,80,91,76,84,80,74,83,88,75,72,82,80,67,70,87,68,66,76,89,85,84,75,79,72,70,80,77,82,75,78,88,80,82,84,88,81,89,83,88,85,82,80,78,80,81,78,82,75,83,79,74,78,83,74,74,82,74,75,67,79,64,77,65,88,88,55,84,70,64,17,33,38,34,40,45,48,77,65,74,42,68,69,68,58,53,50,50,25,70,72,66,34,40,86,26,35,34,41,26,24,82,61,85,68,56,67,75,56,53,74,60,32,51,68,42,81,48,52,60,77,37,54,68,59,48,47,49,51,38,63,76,60,51,43,38,34,37,38,49,53,57,52,47,52,53,55,62,11,67,75,35,52,69,58,24,46,44,43,34,43,53,13,44,52,38,50,51,51,49,32,52,75,62,67,21,40,35,37,42,70,40,38,47,52,28,32,10,73,79,25,60,31,83,55,20,57,63,78,55,34,61,59,23,79,40,66,33,13,44,32,33,44,43,48,54,45,51,42,51,31,40,26,72,76,71,62,33,50,45,38,30,41,27,38,45,38,73,37,51,79,90,53,73,75,84,59,53,84,60,27,59,78,45,47,42,59,54,27,40,73,72,69,30,41,34,76,33,44,44,57,52,78,52,42,35,29,30,34,50,44,69,47,52,52,48,54,54,50,50,61,71,66,41,59,72,87,44,47,90,64,45,64,36,32,54,59,48,40,61,47,22,55,46,55,53,48,57,59,45,34,75,80,37,73,77,54,44,79,46,74,57,66,38,69,68,50,38,52,53,53,69,22,31,41,32,27,61,38,29,63,64,40,32,67,42,73,60,57,76,60,82,55,44,71,69,54,45,52,52,51,44,47,53,55,50,48,53,49,50,52,51,52,70,72,98